Protein AF-0000000076131568 (afdb_homodimer)

pLDDT: mean 87.38, std 13.96, range [24.91, 98.44]

Secondary structure (DSSP, 8-state):
-------SSS----HHHHHHSGGGB-TTT-SB-SSEEE-TTS-EEEHHHHHHHHHHS-B--SSTT---EEE-TTT--EEE--TTGGGGSPB-HHHHHHHHHHHHHS----B-HHHHHTT---B--EEETTTTEEE-HHHHHHHHHSTTTTTS-EEEHHHHHTTTTHHHHHHHT-PPPTTT-----EEETTTTEEE-HHHHHTTTTTS-EEEHHHHHHHHHHHHHHHHHHHHHHHHHHHHHHHHHHHHHHHHHHHHHHHHHHHHHHHHHHHHHHHHHHHHHHHHHHHHHHHHHHHHHHHHHHHHHHHHHHHHHHHHHHHHHHHS-----/-------SSS----HHHHHHSGGGB-TTT-SB-SSEEE-TTS-EEEHHHHHHHHHHS-B--SSTT---EEE-TTT--EEEPPTTGGGGSPB-HHHHHHHHHHHHHS----B-HHHHHTT---B--EEETTTTEEE-HHHHHHHHHSTTTTTS-EEEHHHHHTTTTHHHHHHHT-PPPTTT-----EEETTTTEEE-HHHHHTTTTTS-EEEHHHHHHHHHHHHHHHHHHHHHHHHHHHHHHHHHHHHHHHHHHHHHHHHHHHHHHHHHHHHHHHHHHHHHHHHHHHHHHHHHHHHHHHHHHHHHHHHHHHHHHHHHHHHHHHS-----

Organism: Mytilus edulis (NCBI:txid6550)

InterPro domains:
  IPR000315 B-box-type zinc finger [PF00643] (108-156)
  IPR000315 B-box-type zinc finger [PF00643] (173-209)
  IPR000315 B-box-type zinc finger [PS50119] (107-157)
  IPR000315 B-box-type zinc finger [PS50119] (172-212)
  IPR000315 B-box-type zinc finger [SM00336] (107-157)
  IPR000315 B-box-type zinc finger [SM00336] (172-212)
  IPR001841 Zinc finger, RING-type [PS50089] (26-76)
  IPR001841 Zinc finger, RING-type [SM00184] (26-75)
  IPR013083 Zinc finger, RING/FYVE/PHD-type [G3DSA:3.30.40.10] (20-81)
  IPR017907 Zinc finger, RING-type, conserved site [PS00518] (41-50)
  IPR027370 Zinc finger, RING-type, eukaryotic [PF13445] (26-73)
  IPR047153 TRIM45/56/19-like [PTHR25462] (22-310)

Foldseek 3Di:
DPPQPCPPPPSPQDLVRCLVDQVQAAPQPRHGADQWFAAPVRDIHHLVSQQVQLVVDQPQPPDPPGFGWGADPPPRDTGGAPPVGSVVTDGDVVSVLSVVLSVLLDDDFDAFPVVVVVVDGHTFFKAFLQVRTTHHPVVLVVQCPDPVRVPTDIGTSVCSNVVNCSVVSSVSPQAADPVPRHGQFKAFPVVGDTDHPVCCVPVVVVTDMDTPVVVVVVVVVVVVVVVVVVVVVVVVVVVVVVVVVVVVVVVVVVVVVVVVVVVVVVVVVVVVVVVVVVVVVVVVVVVVVVVVVVVVVVVVVVVVVVVVVVVVVVVVVCCVVVPDPPPD/DPPQPCPPPPSPQDLVRCLVDQVQAAPQPRHGADQWFAAPVRDIHHLVSQVVQLVVDQPQPPDPPGFGWGADPPPRDTGGADPVGSVVTDGDVVSVLSVVLSVLLDDDFDAFPVVVVVVDGDTFFKAFLQVRTTHHPVVVVVQCVDPVRVPTDIGTSVCSNVVNCSVVSVVSPQAADPVPRHGQFKAFPVVGDTDHPVCCVPVVVVTDMGTPVVVVVVVVVVVVVVVVVVVVVVVVVVVVVVVVVVVVVVVVVVVVVVVVVVVVVVVVVVVVVVVVVVVVVVVVVVVVVVVVVVVVVVVVVVVVVVVVVVVVVVVVVCCVVVPPPVDD

Sequence (656 aa):
MTTATIMNGKVEITLAELIESKFLRCSKCNQIYQDPRILPCLHTFCKNCIEEISHDAPVTTNQENSIDRLQCPICQSFIGIPGEGATTFPENPFLSNLLNIHEYKHPKERKCDYCSFDGKKTSAEYLCLDCNDDMCSNCSDAHRRTKITRNHSVIPFKQIQNGLYDHDMRSHQARPCTKHDDQLDFFCEICEILICPQCKNEEHDSHKSIKFDDALPRYKRHINGLLEGIQGRIPSIADYVKYLKSYENSLKESKQKLTENLEAQSNTLHQIIDNYKSEMLANISQKCEAELADLETKSNNLEIAGKSLQDNATYLQYLLHHGRAMKSMTTATIMNGKVEITLAELIESKFLRCSKCNQIYQDPRILPCLHTFCKNCIEEISHDAPVTTNQENSIDRLQCPICQSFIGIPGEGATTFPENPFLSNLLNIHEYKHPKERKCDYCSFDGKKTSAEYLCLDCNDDMCSNCSDAHRRTKITRNHSVIPFKQIQNGLYDHDMRSHQARPCTKHDDQLDFFCEICEILICPQCKNEEHDSHKSIKFDDALPRYKRHINGLLEGIQGRIPSIADYVKYLKSYENSLKESKQKLTENLEAQSNTLHQIIDNYKSEMLANISQKCEAELADLETKSNNLEIAGKSLQDNATYLQYLLHHGRAMKS

Solvent-accessible surface area (backbone atoms only — not comparable to full-atom values): 36329 Å² total; per-residue (Å²): 135,83,73,76,68,73,67,90,79,56,80,59,74,45,70,71,51,46,54,72,35,73,79,50,37,16,84,84,79,67,39,68,55,52,67,37,22,38,42,96,87,68,51,62,33,22,44,66,53,46,49,50,41,36,64,72,45,61,49,71,52,88,55,94,84,47,58,50,24,23,50,40,88,75,58,63,45,78,41,74,42,53,95,75,38,57,76,65,40,48,72,33,60,70,60,50,52,43,48,54,53,40,52,57,40,45,91,66,94,43,56,11,54,65,45,41,73,74,73,40,93,43,67,35,49,29,37,28,50,76,76,70,39,36,20,20,72,66,54,47,52,51,40,51,66,35,82,92,42,39,85,48,54,70,42,49,43,71,48,40,44,71,55,76,39,54,66,57,51,52,68,44,62,71,64,49,27,89,85,71,69,32,63,51,52,27,30,31,66,80,77,65,44,74,29,19,73,66,44,40,68,56,88,36,49,90,45,61,65,44,48,36,82,64,45,49,61,52,49,52,50,50,50,50,52,53,44,53,53,44,62,58,47,42,60,54,46,53,52,48,42,52,51,52,53,52,50,51,52,51,51,54,51,51,51,51,52,52,52,51,51,51,51,52,52,52,51,50,52,49,48,52,51,51,51,51,50,50,51,52,52,49,51,52,50,50,55,52,50,54,51,52,51,50,52,50,51,52,43,51,54,49,51,36,48,39,51,36,47,50,51,49,42,52,50,52,50,50,43,71,73,68,44,77,66,80,72,124,133,82,74,75,68,71,68,89,80,56,79,58,74,44,70,72,53,46,54,70,35,73,78,49,37,18,83,84,80,68,39,68,56,51,68,37,22,38,42,97,87,68,51,60,33,20,42,65,52,45,48,50,42,35,64,71,44,60,49,73,51,89,55,95,83,47,58,48,24,24,50,41,88,73,58,62,46,78,40,75,41,54,96,75,39,60,76,65,40,50,70,33,60,70,60,51,53,44,46,54,53,39,50,58,40,44,90,68,96,44,55,10,54,66,45,42,74,75,72,40,93,44,65,34,49,29,36,28,50,75,76,70,40,38,20,20,74,67,55,47,51,50,40,51,66,34,84,91,41,40,83,50,55,70,40,50,44,72,47,40,44,70,53,77,39,54,66,58,53,51,67,47,60,70,64,50,28,89,85,72,69,33,64,51,52,27,29,31,64,78,76,67,43,75,28,17,72,66,43,41,68,56,89,37,50,89,45,62,64,43,48,36,85,64,45,48,61,53,49,52,50,50,51,50,51,51,43,51,52,44,63,58,48,43,59,52,46,54,50,48,43,53,50,52,51,52,49,53,53,50,50,54,51,51,50,51,51,53,51,51,50,50,53,52,52,51,50,51,51,50,49,52,52,51,51,49,50,52,50,51,52,50,52,52,51,51,54,50,50,54,53,51,52,49,51,51,52,51,43,51,52,47,51,36,47,38,51,36,47,51,52,49,43,52,50,52,51,47,43,71,72,67,45,77,68,82,73,125

Nearest PDB structures (foldseek):
  5eya-assembly1_F  TM=8.602E-01  e=2.293E-04  Homo sapiens
  5fer-assembly1_A  TM=8.328E-01  e=3.357E-04  Homo sapiens
  5eya-assembly1_G  TM=7.916E-01  e=2.604E-04  Homo sapiens
  2csv-assembly1_A  TM=9.180E-01  e=5.843E-03  Homo sapiens
  6fga-assembly1_E  TM=7.756E-01  e=1.121E-03  Homo sapiens

Radius of gyration: 71.59 Å; Cα contacts (8 Å, |Δi|>4): 786; chains: 2; bounding box: 59×195×124 Å

Structure (mmCIF, N/CA/C/O backbone):
data_AF-0000000076131568-model_v1
#
loop_
_entity.id
_entity.type
_entity.pdbx_description
1 polymer TRIM56
#
loop_
_atom_site.group_PDB
_atom_site.id
_atom_site.type_symbol
_atom_site.label_atom_id
_atom_site.label_alt_id
_atom_site.label_comp_id
_atom_site.label_asym_id
_atom_site.label_entity_id
_atom_site.label_seq_id
_atom_site.pdbx_PDB_ins_code
_atom_site.Cartn_x
_atom_site.Cartn_y
_atom_site.Cartn_z
_atom_site.occupancy
_atom_site.B_iso_or_equiv
_atom_site.auth_seq_id
_atom_site.auth_comp_id
_atom_site.auth_asym_id
_atom_site.auth_atom_id
_atom_site.pdbx_PDB_model_num
ATOM 1 N N . MET A 1 1 ? 11.094 -81 -7 1 25.72 1 MET A N 1
ATOM 2 C CA . MET A 1 1 ? 11.547 -79.625 -6.844 1 25.72 1 MET A CA 1
ATOM 3 C C . MET A 1 1 ? 12.352 -79.188 -8.062 1 25.72 1 MET A C 1
ATOM 5 O O . MET A 1 1 ? 13.484 -79.625 -8.258 1 25.72 1 MET A O 1
ATOM 9 N N . THR A 1 2 ? 11.672 -79.188 -9.258 1 26.72 2 THR A N 1
ATOM 10 C CA . THR A 1 2 ? 12.117 -79 -10.641 1 26.72 2 THR A CA 1
ATOM 11 C C . THR A 1 2 ? 12.906 -77.688 -10.805 1 26.72 2 THR A C 1
ATOM 13 O O . THR A 1 2 ? 12.414 -76.625 -10.461 1 26.72 2 THR A O 1
ATOM 16 N N . THR A 1 3 ? 14.227 -77.812 -10.734 1 28.19 3 THR A N 1
ATOM 17 C CA . THR A 1 3 ? 15.281 -76.812 -10.758 1 28.19 3 THR A CA 1
ATOM 18 C C . THR A 1 3 ? 15.078 -75.875 -11.938 1 28.19 3 THR A C 1
ATOM 20 O O . THR A 1 3 ? 15 -76.312 -13.086 1 28.19 3 THR A O 1
ATOM 23 N N . ALA A 1 4 ? 14.352 -74.75 -11.711 1 36.59 4 ALA A N 1
ATOM 24 C CA . ALA A 1 4 ? 14.336 -73.625 -12.617 1 36.59 4 ALA A CA 1
ATOM 25 C C . ALA A 1 4 ? 15.742 -73.312 -13.141 1 36.59 4 ALA A C 1
ATOM 27 O O . ALA A 1 4 ? 16.672 -73.125 -12.352 1 36.59 4 ALA A O 1
ATOM 28 N N . THR A 1 5 ? 16.234 -74 -14.039 1 33.53 5 THR A N 1
ATOM 29 C CA . THR A 1 5 ? 17.578 -73.812 -14.578 1 33.53 5 THR A CA 1
ATOM 30 C C . THR A 1 5 ? 17.781 -72.312 -14.953 1 33.53 5 THR A C 1
ATOM 32 O O . THR A 1 5 ? 17.016 -71.75 -15.742 1 33.53 5 THR A O 1
ATOM 35 N N . ILE A 1 6 ? 18.344 -71.562 -14.039 1 35.16 6 ILE A N 1
ATOM 36 C CA . ILE A 1 6 ? 18.797 -70.188 -14.211 1 35.16 6 ILE A CA 1
ATOM 37 C C . ILE A 1 6 ? 19.766 -70.125 -15.391 1 35.16 6 ILE A C 1
ATOM 39 O O . ILE A 1 6 ? 20.922 -70.5 -15.281 1 35.16 6 ILE A O 1
ATOM 43 N N . MET A 1 7 ? 19.688 -70.5 -16.469 1 33.34 7 MET A N 1
ATOM 44 C CA . MET A 1 7 ? 20.703 -70.312 -17.5 1 33.34 7 MET A CA 1
ATOM 45 C C . MET A 1 7 ? 20.656 -68.938 -18.078 1 33.34 7 MET A C 1
ATOM 47 O O . MET A 1 7 ? 19.594 -68.438 -18.516 1 33.34 7 MET A O 1
ATOM 51 N N . ASN A 1 8 ? 21.875 -68 -17.922 1 40.03 8 ASN A N 1
ATOM 52 C CA . ASN A 1 8 ? 22.609 -66.75 -18.203 1 40.03 8 ASN A CA 1
ATOM 53 C C . ASN A 1 8 ? 21.859 -65.5 -17.734 1 40.03 8 ASN A C 1
ATOM 55 O O . ASN A 1 8 ? 21.828 -64.5 -18.422 1 40.03 8 ASN A O 1
ATOM 59 N N . GLY A 1 9 ? 21.312 -65.5 -16.484 1 44.97 9 GLY A N 1
ATOM 60 C CA . GLY A 1 9 ? 20.828 -64.375 -15.648 1 44.97 9 GLY A CA 1
ATOM 61 C C . GLY A 1 9 ? 19.391 -64 -15.938 1 44.97 9 GLY A C 1
ATOM 62 O O . GLY A 1 9 ? 18.812 -63.156 -15.258 1 44.97 9 GLY A O 1
ATOM 63 N N . LYS A 1 10 ? 19.047 -63.719 -17.219 1 52.09 10 LYS A N 1
ATOM 64 C CA . LYS A 1 10 ? 17.672 -63.375 -17.562 1 52.09 10 LYS A CA 1
ATOM 65 C C . LYS A 1 10 ? 16.703 -64.5 -17.219 1 52.09 10 LYS A C 1
ATOM 67 O O . LYS A 1 10 ? 16.984 -65.688 -17.5 1 52.09 10 LYS A O 1
ATOM 72 N N . VAL A 1 11 ? 16.094 -64.375 -16.156 1 53.5 11 VAL A N 1
ATOM 73 C CA . VAL A 1 11 ? 15.156 -65.312 -15.609 1 53.5 11 VAL A CA 1
ATOM 74 C C . VAL A 1 11 ? 14.266 -65.875 -16.719 1 53.5 11 VAL A C 1
ATOM 76 O O . VAL A 1 11 ? 13.484 -65.125 -17.328 1 53.5 11 VAL A O 1
ATOM 79 N N . GLU A 1 12 ? 14.82 -66.812 -17.484 1 69.19 12 GLU A N 1
ATOM 80 C CA . GLU A 1 12 ? 14.047 -67.438 -18.547 1 69.19 12 GLU A CA 1
ATOM 81 C C . GLU A 1 12 ? 12.906 -68.25 -17.953 1 69.19 12 GLU A C 1
ATOM 83 O O . GLU A 1 12 ? 13.141 -69.125 -17.094 1 69.19 12 GLU A O 1
ATOM 88 N N . ILE A 1 13 ? 11.805 -67.688 -18.031 1 82.56 13 ILE A N 1
ATOM 89 C CA . ILE A 1 13 ? 10.617 -68.375 -17.562 1 82.56 13 ILE A CA 1
ATOM 90 C C . ILE A 1 13 ? 10.516 -69.75 -18.25 1 82.56 13 ILE A C 1
ATOM 92 O O . ILE A 1 13 ? 10.797 -69.875 -19.453 1 82.56 13 ILE A O 1
ATOM 96 N N . THR A 1 14 ? 10.406 -70.812 -17.453 1 86.75 14 THR A N 1
ATOM 97 C CA . THR A 1 14 ? 10.219 -72.125 -18.016 1 86.75 14 THR A CA 1
ATOM 98 C C . THR A 1 14 ? 8.852 -72.25 -18.688 1 86.75 14 THR A C 1
ATOM 100 O O . THR A 1 14 ? 7.961 -71.438 -18.453 1 86.75 14 THR A O 1
ATOM 103 N N . LEU A 1 15 ? 8.82 -73.25 -19.516 1 89 15 LEU A N 1
ATOM 104 C CA . LEU A 1 15 ? 7.547 -73.5 -20.188 1 89 15 LEU A CA 1
ATOM 105 C C . LEU A 1 15 ? 6.434 -73.75 -19.188 1 89 15 LEU A C 1
ATOM 107 O O . LEU A 1 15 ? 5.324 -73.188 -19.328 1 89 15 LEU A O 1
ATOM 111 N N . ALA A 1 16 ? 6.742 -74.5 -18.203 1 88.88 16 ALA A N 1
ATOM 112 C CA . ALA A 1 16 ? 5.77 -74.812 -17.172 1 88.88 16 ALA A CA 1
ATOM 113 C C . ALA A 1 16 ? 5.305 -73.562 -16.438 1 88.88 16 ALA A C 1
ATOM 115 O O . ALA A 1 16 ? 4.113 -73.375 -16.172 1 88.88 16 ALA A O 1
ATOM 116 N N . GLU A 1 17 ? 6.242 -72.75 -16.203 1 90.19 17 GLU A N 1
ATOM 117 C CA . GLU A 1 17 ? 5.93 -71.5 -15.508 1 90.19 17 GLU A CA 1
ATOM 118 C C . GLU A 1 17 ? 5.129 -70.562 -16.406 1 90.19 17 GLU A C 1
ATOM 120 O O . GLU A 1 17 ? 4.207 -69.938 -15.938 1 90.19 17 GLU A O 1
ATOM 125 N N . LEU A 1 18 ? 5.48 -70.562 -17.641 1 91.12 18 LEU A N 1
ATOM 126 C CA . LEU A 1 18 ? 4.82 -69.688 -18.609 1 91.12 18 LEU A CA 1
ATOM 127 C C . LEU A 1 18 ? 3.348 -70.062 -18.75 1 91.12 18 LEU A C 1
ATOM 129 O O . LEU A 1 18 ? 2.48 -69.188 -18.766 1 91.12 18 LEU A O 1
ATOM 133 N N . ILE A 1 19 ? 3.107 -71.312 -18.75 1 91 19 ILE A N 1
ATOM 134 C CA . ILE A 1 19 ? 1.761 -71.812 -18.938 1 91 19 ILE A CA 1
ATOM 135 C C . ILE A 1 19 ? 0.881 -71.438 -17.75 1 91 19 ILE A C 1
ATOM 137 O O . ILE A 1 19 ? -0.328 -71.25 -17.906 1 91 19 ILE A O 1
ATOM 141 N N . GLU A 1 20 ? 1.46 -71.188 -16.656 1 90 20 GLU A N 1
ATOM 142 C CA . GLU A 1 20 ? 0.694 -70.938 -15.438 1 90 20 GLU A CA 1
ATOM 143 C C . GLU A 1 20 ? 0.778 -69.438 -15.078 1 90 20 GLU A C 1
ATOM 145 O O . GLU A 1 20 ? 0.173 -69 -14.102 1 90 20 GLU A O 1
ATOM 150 N N . SER A 1 21 ? 1.438 -68.75 -15.852 1 90.75 21 SER A N 1
ATOM 151 C CA . SER A 1 21 ? 1.681 -67.312 -15.523 1 90.75 21 SER A CA 1
ATOM 152 C C . SER A 1 21 ? 0.551 -66.438 -16.031 1 90.75 21 SER A C 1
ATOM 154 O O . SER A 1 21 ? -0.37 -66.938 -16.703 1 90.75 21 SER A O 1
ATOM 156 N N . LYS A 1 22 ? 0.649 -65.188 -15.68 1 91.81 22 LYS A N 1
ATOM 157 C CA . LYS A 1 22 ? -0.336 -64.188 -16.094 1 91.81 22 LYS A CA 1
ATOM 158 C C . LYS A 1 22 ? -0.23 -63.875 -17.594 1 91.81 22 LYS A C 1
ATOM 160 O O . LYS A 1 22 ? -1.057 -63.156 -18.141 1 91.81 22 LYS A O 1
ATOM 165 N N . PHE A 1 23 ? 0.751 -64.5 -18.203 1 91.94 23 PHE A N 1
ATOM 166 C CA . PHE A 1 23 ? 0.951 -64.375 -19.641 1 91.94 23 PHE A CA 1
ATOM 167 C C . PHE A 1 23 ? -0.247 -64.938 -20.406 1 91.94 23 PHE A C 1
ATOM 169 O O . PHE A 1 23 ? -0.536 -64.438 -21.516 1 91.94 23 PHE A O 1
ATOM 176 N N . LEU A 1 24 ? -1.009 -65.812 -19.875 1 95.12 24 LEU A N 1
ATOM 177 C CA . LEU A 1 24 ? -2.135 -66.438 -20.562 1 95.12 24 LEU A CA 1
ATOM 178 C C . LEU A 1 24 ? -3.449 -65.812 -20.156 1 95.12 24 LEU A C 1
ATOM 180 O O . LEU A 1 24 ? -4.523 -66.375 -20.375 1 95.12 24 LEU A O 1
ATOM 184 N N . ARG A 1 25 ? -3.305 -64.562 -19.578 1 95.19 25 ARG A N 1
ATOM 185 C CA . ARG A 1 25 ? -4.504 -63.875 -19.172 1 95.19 25 ARG A CA 1
ATOM 186 C C . ARG A 1 25 ? -4.664 -62.594 -19.984 1 95.19 25 ARG A C 1
ATOM 188 O O . ARG A 1 25 ? -3.686 -61.875 -20.234 1 95.19 25 ARG A O 1
ATOM 195 N N . CYS A 1 26 ? -5.824 -62.281 -20.406 1 95.75 26 CYS A N 1
ATOM 196 C CA . CYS A 1 26 ? -6.156 -61.094 -21.156 1 95.75 26 CYS A CA 1
ATOM 197 C C . CYS A 1 26 ? -6.145 -59.844 -20.25 1 95.75 26 CYS A C 1
ATOM 199 O O . CYS A 1 26 ? -6.758 -59.844 -19.188 1 95.75 26 CYS A O 1
ATOM 201 N N . SER A 1 27 ? -5.527 -58.812 -20.656 1 91.75 27 SER A N 1
ATOM 202 C CA . SER A 1 27 ? -5.375 -57.594 -19.828 1 91.75 27 SER A CA 1
ATOM 203 C C . SER A 1 27 ? -6.699 -56.875 -19.672 1 91.75 27 SER A C 1
ATOM 205 O O . SER A 1 27 ? -6.895 -56.125 -18.719 1 91.75 27 SER A O 1
ATOM 207 N N . LYS A 1 28 ? -7.598 -57.062 -20.641 1 93.62 28 LYS A N 1
ATOM 208 C CA . LYS A 1 28 ? -8.891 -56.406 -20.609 1 93.62 28 LYS A CA 1
ATOM 209 C C . LYS A 1 28 ? -9.852 -57.094 -19.641 1 93.62 28 LYS A C 1
ATOM 211 O O . LYS A 1 28 ? -10.422 -56.469 -18.766 1 93.62 28 LYS A O 1
ATOM 216 N N . CYS A 1 29 ? -10.055 -58.375 -19.734 1 94.38 29 CYS A N 1
ATOM 217 C CA . CYS A 1 29 ? -11.039 -59.062 -18.922 1 94.38 29 CYS A CA 1
ATOM 218 C C . CYS A 1 29 ? -10.367 -59.781 -17.766 1 94.38 29 CYS A C 1
ATOM 220 O O . CYS A 1 29 ? -11.047 -60.281 -16.844 1 94.38 29 CYS A O 1
ATOM 222 N N . ASN A 1 30 ? -9.133 -59.969 -17.75 1 94.44 30 ASN A N 1
ATOM 223 C CA . ASN A 1 30 ? -8.336 -60.625 -16.719 1 94.44 30 ASN A CA 1
ATOM 224 C C . ASN A 1 30 ? -8.648 -62.094 -16.609 1 94.44 30 ASN A C 1
ATOM 226 O O . ASN A 1 30 ? -8.453 -62.719 -15.547 1 94.44 30 ASN A O 1
ATOM 230 N N . GLN A 1 31 ? -9.18 -62.625 -17.609 1 95.38 31 GLN A N 1
ATOM 231 C CA . GLN A 1 31 ? -9.438 -64.062 -17.703 1 95.38 31 GLN A CA 1
ATOM 232 C C . GLN A 1 31 ? -8.461 -64.75 -18.656 1 95.38 31 GLN A C 1
ATOM 234 O O . GLN A 1 31 ? -7.719 -64.062 -19.375 1 95.38 31 GLN A O 1
ATOM 239 N N . ILE A 1 32 ? -8.461 -66.062 -18.594 1 95.12 32 ILE A N 1
ATOM 240 C CA . ILE A 1 32 ? -7.672 -66.812 -19.562 1 95.12 32 ILE A CA 1
ATOM 241 C C . ILE A 1 32 ? -8.156 -66.5 -20.969 1 95.12 32 ILE A C 1
ATOM 243 O O . ILE A 1 32 ? -9.367 -66.5 -21.219 1 95.12 32 ILE A O 1
ATOM 247 N N . TYR A 1 33 ? -7.227 -66.312 -21.828 1 96.19 33 TYR A N 1
ATOM 248 C CA . TYR A 1 33 ? -7.551 -65.875 -23.188 1 96.19 33 TYR A CA 1
ATOM 249 C C . TYR A 1 33 ? -8.578 -66.812 -23.828 1 96.19 33 TYR A C 1
ATOM 251 O O . TYR A 1 33 ? -8.5 -68 -23.672 1 96.19 33 TYR A O 1
ATOM 259 N N . GLN A 1 34 ? -9.57 -66.188 -24.438 1 94.44 34 GLN A N 1
ATOM 260 C CA . GLN A 1 34 ? -10.516 -66.875 -25.297 1 94.44 34 GLN A CA 1
ATOM 261 C C . GLN A 1 34 ? -10.406 -66.438 -26.75 1 94.44 34 GLN A C 1
ATOM 263 O O . GLN A 1 34 ? -10.75 -65.312 -27.062 1 94.44 34 GLN A O 1
ATOM 268 N N . ASP A 1 35 ? -9.961 -67.312 -27.625 1 94 35 ASP A N 1
ATOM 269 C CA . ASP A 1 35 ? -9.758 -66.938 -29.031 1 94 35 ASP A CA 1
ATOM 270 C C . ASP A 1 35 ? -8.836 -65.688 -29.156 1 94 35 ASP A C 1
ATOM 272 O O . ASP A 1 35 ? -9.273 -64.625 -29.594 1 94 35 ASP A O 1
ATOM 276 N N . PRO A 1 36 ? -7.582 -65.875 -28.719 1 95.12 36 PRO A N 1
ATOM 277 C CA . PRO A 1 36 ? -6.645 -64.75 -28.688 1 95.12 36 PRO A CA 1
ATOM 278 C C . PRO A 1 36 ? -6.332 -64.25 -30.078 1 95.12 36 PRO A C 1
ATOM 280 O O . PRO A 1 36 ? -5.965 -65 -30.984 1 95.12 36 PRO A O 1
ATOM 283 N N . ARG A 1 37 ? -6.555 -62.969 -30.25 1 93.88 37 ARG A N 1
ATOM 284 C CA . ARG A 1 37 ? -6.266 -62.281 -31.5 1 93.88 37 ARG A CA 1
ATOM 285 C C . ARG A 1 37 ? -5.156 -61.25 -31.312 1 93.88 37 ARG A C 1
ATOM 287 O O . ARG A 1 37 ? -5.117 -60.531 -30.297 1 93.88 37 ARG A O 1
ATOM 294 N N . ILE A 1 38 ? -4.242 -61.156 -32.25 1 92.69 38 ILE A N 1
ATOM 295 C CA . ILE A 1 38 ? -3.111 -60.25 -32.156 1 92.69 38 ILE A CA 1
ATOM 296 C C . ILE A 1 38 ? -3.408 -58.969 -32.938 1 92.69 38 ILE A C 1
ATOM 298 O O . ILE A 1 38 ? -3.844 -59.062 -34.094 1 92.69 38 ILE A O 1
ATOM 302 N N . LEU A 1 39 ? -3.219 -57.875 -32.312 1 91.56 39 LEU A N 1
ATOM 303 C CA . LEU A 1 39 ? -3.404 -56.594 -32.969 1 91.56 39 LEU A CA 1
ATOM 304 C C . LEU A 1 39 ? -2.119 -56.125 -33.656 1 91.56 39 LEU A C 1
ATOM 306 O O . LEU A 1 39 ? -1.043 -56.656 -33.375 1 91.56 39 LEU A O 1
ATOM 310 N N . PRO A 1 40 ? -2.26 -55.094 -34.562 1 89.12 40 PRO A N 1
ATOM 311 C CA . PRO A 1 40 ? -1.068 -54.594 -35.25 1 89.12 40 PRO A CA 1
ATOM 312 C C . PRO A 1 40 ? -0.028 -54.031 -34.281 1 89.12 40 PRO A C 1
ATOM 314 O O . PRO A 1 40 ? 1.159 -53.969 -34.625 1 89.12 40 PRO A O 1
ATOM 317 N N . CYS A 1 41 ? -0.423 -53.656 -33.094 1 90.38 41 CYS A N 1
ATOM 318 C CA . CYS A 1 41 ? 0.502 -53.156 -32.094 1 90.38 41 CYS A CA 1
ATOM 319 C C . CYS A 1 41 ? 1.181 -54.281 -31.328 1 90.38 41 CYS A C 1
ATOM 321 O O . CYS A 1 41 ? 1.939 -54.031 -30.391 1 90.38 41 CYS A O 1
ATOM 323 N N . LEU A 1 42 ? 0.819 -55.531 -31.656 1 90.25 42 LEU A N 1
ATOM 324 C CA . LEU A 1 42 ? 1.426 -56.75 -31.172 1 90.25 42 LEU A CA 1
ATOM 325 C C . LEU A 1 42 ? 0.883 -57.125 -29.797 1 90.25 42 LEU A C 1
ATOM 327 O O . LEU A 1 42 ? 1.398 -58.031 -29.141 1 90.25 42 LEU A O 1
ATOM 331 N N . HIS A 1 43 ? -0.121 -56.375 -29.406 1 92.38 43 HIS A N 1
ATOM 332 C CA . HIS A 1 43 ? -0.803 -56.781 -28.188 1 92.38 43 HIS A CA 1
ATOM 333 C C . HIS A 1 43 ? -1.968 -57.719 -28.484 1 92.38 43 HIS A C 1
ATOM 335 O O . HIS A 1 43 ? -2.625 -57.594 -29.516 1 92.38 43 HIS A O 1
ATOM 341 N N . THR A 1 44 ? -2.17 -58.719 -27.625 1 94.81 44 THR A N 1
ATOM 342 C CA . THR A 1 44 ? -3.189 -59.75 -27.828 1 94.81 44 THR A CA 1
ATOM 343 C C . THR A 1 44 ? -4.336 -59.594 -26.844 1 94.81 44 THR A C 1
ATOM 345 O O . THR A 1 44 ? -4.113 -59.25 -25.672 1 94.81 44 THR A O 1
ATOM 348 N N . PHE A 1 45 ? -5.551 -59.719 -27.375 1 95.38 45 PHE A N 1
ATOM 349 C CA . PHE A 1 45 ? -6.762 -59.719 -26.562 1 95.38 45 PHE A CA 1
ATOM 350 C C . PHE A 1 45 ? -7.711 -60.844 -27 1 95.38 45 PHE A C 1
ATOM 352 O O . PHE A 1 45 ? -7.539 -61.406 -28.078 1 95.38 45 PHE A O 1
ATOM 359 N N . CYS A 1 46 ? -8.641 -61.125 -26.078 1 96.25 46 CYS A N 1
ATOM 360 C CA . CYS A 1 46 ? -9.719 -62 -26.5 1 96.25 46 CYS A CA 1
ATOM 361 C C . CYS A 1 46 ? -10.516 -61.375 -27.641 1 96.25 46 CYS A C 1
ATOM 363 O O . CYS A 1 46 ? -10.672 -60.156 -27.719 1 96.25 46 CYS A O 1
ATOM 365 N N . LYS A 1 47 ? -11 -62.219 -28.5 1 94.56 47 LYS A N 1
ATOM 366 C CA . LYS A 1 47 ? -11.844 -61.75 -29.594 1 94.56 47 LYS A CA 1
ATOM 367 C C . LYS A 1 47 ? -12.984 -60.875 -29.062 1 94.56 47 LYS A C 1
ATOM 369 O O . LYS A 1 47 ? -13.227 -59.781 -29.562 1 94.56 47 LYS A O 1
ATOM 374 N N . ASN A 1 48 ? -13.625 -61.312 -28.016 1 93.81 48 ASN A N 1
ATOM 375 C CA . ASN A 1 48 ? -14.742 -60.594 -27.422 1 93.81 48 ASN A CA 1
ATOM 376 C C . ASN A 1 48 ? -14.281 -59.281 -26.797 1 93.81 48 ASN A C 1
ATOM 378 O O . ASN A 1 48 ? -14.992 -58.281 -26.859 1 93.81 48 ASN A O 1
ATOM 382 N N . CYS A 1 49 ? -13.172 -59.312 -26.188 1 94.44 49 CYS A N 1
ATOM 383 C CA . CYS A 1 49 ? -12.633 -58.125 -25.562 1 94.44 49 CYS A CA 1
ATOM 384 C C . CYS A 1 49 ? -12.305 -57.062 -26.594 1 94.44 49 CYS A C 1
ATOM 386 O O . CYS A 1 49 ? -12.492 -55.844 -26.344 1 94.44 49 CYS A O 1
ATOM 388 N N . ILE A 1 50 ? -11.82 -57.438 -27.766 1 92.75 50 ILE A N 1
ATOM 389 C CA . ILE A 1 50 ? -11.539 -56.5 -28.844 1 92.75 50 ILE A CA 1
ATOM 390 C C . ILE A 1 50 ? -12.836 -55.812 -29.281 1 92.75 50 ILE A C 1
ATOM 392 O O . ILE A 1 50 ? -12.852 -54.625 -29.516 1 92.75 50 ILE A O 1
ATOM 396 N N . GLU A 1 51 ? -13.828 -56.562 -29.312 1 89.69 51 GLU A N 1
ATOM 397 C CA . GLU A 1 51 ? -15.125 -56 -29.688 1 89.69 51 GLU A CA 1
ATOM 398 C C . GLU A 1 51 ? -15.602 -55 -28.656 1 89.69 51 GLU A C 1
ATOM 400 O O . GLU A 1 51 ? -16.141 -53.938 -29 1 89.69 51 GLU A O 1
ATOM 405 N N . GLU A 1 52 ? -15.398 -55.344 -27.453 1 90.06 52 GLU A N 1
ATOM 406 C CA . GLU A 1 52 ? -15.797 -54.469 -26.375 1 90.06 52 GLU A CA 1
ATOM 407 C C . GLU A 1 52 ? -14.992 -53.156 -26.406 1 90.06 52 GLU A C 1
ATOM 409 O O . GLU A 1 52 ? -15.539 -52.062 -26.219 1 90.06 52 GLU A O 1
ATOM 414 N N . ILE A 1 53 ? -13.672 -53.312 -26.641 1 89.31 53 ILE A N 1
ATOM 415 C CA . ILE A 1 53 ? -12.781 -52.156 -26.703 1 89.31 53 ILE A CA 1
ATOM 416 C C . ILE A 1 53 ? -13.195 -51.25 -27.844 1 89.31 53 ILE A C 1
ATOM 418 O O . ILE A 1 53 ? -13.156 -50 -27.719 1 89.31 53 ILE A O 1
ATOM 422 N N . SER A 1 54 ? -13.531 -51.781 -28.969 1 84.19 54 SER A N 1
ATOM 423 C CA . SER A 1 54 ? -13.953 -51.031 -30.156 1 84.19 54 SER A CA 1
ATOM 424 C C . SER A 1 54 ? -15.227 -50.25 -29.891 1 84.19 54 SER A C 1
ATOM 426 O O . SER A 1 54 ? -15.422 -49.156 -30.438 1 84.19 54 SER A O 1
ATOM 428 N N . HIS A 1 55 ? -16.062 -50.75 -29.062 1 79.19 55 HIS A N 1
ATOM 429 C CA . HIS A 1 55 ? -17.328 -50.125 -28.75 1 79.19 55 HIS A CA 1
ATOM 430 C C . HIS A 1 55 ? -17.141 -49 -27.719 1 79.19 55 HIS A C 1
ATOM 432 O O . HIS A 1 55 ? -17.844 -48 -27.734 1 79.19 55 HIS A O 1
ATOM 438 N N . ASP A 1 56 ? -16.281 -49.281 -26.828 1 73.69 56 ASP A N 1
ATOM 439 C CA . ASP A 1 56 ? -16.094 -48.375 -25.719 1 73.69 56 ASP A CA 1
ATOM 440 C C . ASP A 1 56 ? -15.508 -47.031 -26.219 1 73.69 56 ASP A C 1
ATOM 442 O O . ASP A 1 56 ? -15.805 -45.969 -25.672 1 73.69 56 ASP A O 1
ATOM 446 N N . ALA A 1 57 ? -14.633 -46.938 -27.141 1 65.75 57 ALA A N 1
ATOM 447 C CA . ALA A 1 57 ? -14.016 -45.688 -27.562 1 65.75 57 ALA A CA 1
ATOM 448 C C . ALA A 1 57 ? -14.094 -45.531 -29.078 1 65.75 57 ALA A C 1
ATOM 450 O O . ALA A 1 57 ? -13.086 -45.625 -29.781 1 65.75 57 ALA A O 1
ATOM 451 N N . PRO A 1 58 ? -15.398 -45.406 -29.516 1 59.88 58 PRO A N 1
ATOM 452 C CA . PRO A 1 58 ? -15.453 -45.219 -30.969 1 59.88 58 PRO A CA 1
ATOM 453 C C . PRO A 1 58 ? -14.82 -43.906 -31.406 1 59.88 58 PRO A C 1
ATOM 455 O O . PRO A 1 58 ? -15.078 -42.844 -30.812 1 59.88 58 PRO A O 1
ATOM 458 N N . VAL A 1 59 ? -13.695 -43.906 -31.797 1 59.06 59 VAL A N 1
ATOM 459 C CA . VAL A 1 59 ? -13.156 -42.656 -32.344 1 59.06 59 VAL A CA 1
ATOM 460 C C . VAL A 1 59 ? -13.695 -42.438 -33.75 1 59.06 59 VAL A C 1
ATOM 462 O O . VAL A 1 59 ? -13.367 -43.156 -34.656 1 59.06 59 VAL A O 1
ATOM 465 N N . THR A 1 60 ? -15.008 -42.094 -33.75 1 55.03 60 THR A N 1
ATOM 466 C CA . THR A 1 60 ? -15.633 -41.812 -35.031 1 55.03 60 THR A CA 1
ATOM 467 C C . THR A 1 60 ? -15.008 -40.562 -35.656 1 55.03 60 THR A C 1
ATOM 469 O O . THR A 1 60 ? -14.914 -39.5 -35.031 1 55.03 60 THR A O 1
ATOM 472 N N . THR A 1 61 ? -14.109 -40.781 -36.5 1 54 61 THR A N 1
ATOM 473 C CA . THR A 1 61 ? -13.766 -39.594 -37.281 1 54 61 THR A CA 1
ATOM 474 C C . THR A 1 61 ? -14.945 -39.156 -38.156 1 54 61 THR A C 1
ATOM 476 O O . THR A 1 61 ? -15.734 -39.969 -38.594 1 54 61 THR A O 1
ATOM 479 N N . ASN A 1 62 ? -15.562 -38.062 -37.844 1 49.72 62 ASN A N 1
ATOM 480 C CA . ASN A 1 62 ? -16.688 -37.438 -38.562 1 49.72 62 ASN A CA 1
ATOM 481 C C . ASN A 1 62 ? -16.672 -37.781 -40.031 1 49.72 62 ASN A C 1
ATOM 483 O O . ASN A 1 62 ? -17.516 -37.312 -40.812 1 49.72 62 ASN A O 1
ATOM 487 N N . GLN A 1 63 ? -15.57 -38.094 -40.719 1 51.72 63 GLN A N 1
ATOM 488 C CA . GLN A 1 63 ? -15.672 -38.094 -42.156 1 51.72 63 GLN A CA 1
ATOM 489 C C . GLN A 1 63 ? -16.297 -39.406 -42.656 1 51.72 63 GLN A C 1
ATOM 491 O O . GLN A 1 63 ? -16.219 -40.438 -41.969 1 51.72 63 GLN A O 1
ATOM 496 N N . GLU A 1 64 ? -17.156 -39.469 -43.688 1 52.34 64 GLU A N 1
ATOM 497 C CA . GLU A 1 64 ? -17.922 -40.469 -44.438 1 52.34 64 GLU A CA 1
ATOM 498 C C . GLU A 1 64 ? -17.219 -41.844 -44.438 1 52.34 64 GLU A C 1
ATOM 500 O O . GLU A 1 64 ? -17.875 -42.875 -44.406 1 52.34 64 GLU A O 1
ATOM 505 N N . ASN A 1 65 ? -15.992 -42.031 -44.781 1 51.56 65 ASN A N 1
ATOM 506 C CA . ASN A 1 65 ? -15.156 -43.219 -44.906 1 51.56 65 ASN A CA 1
ATOM 507 C C . ASN A 1 65 ? -14.43 -43.531 -43.594 1 51.56 65 ASN A C 1
ATOM 509 O O . ASN A 1 65 ? -13.266 -43.938 -43.594 1 51.56 65 ASN A O 1
ATOM 513 N N . SER A 1 66 ? -15.008 -43.188 -42.5 1 57.59 66 SER A N 1
ATOM 514 C CA . SER A 1 66 ? -14.273 -43.188 -41.25 1 57.59 66 SER A CA 1
ATOM 515 C C . SER A 1 66 ? -14.07 -44.594 -40.719 1 57.59 66 SER A C 1
ATOM 517 O O . SER A 1 66 ? -15.039 -45.344 -40.531 1 57.59 66 SER A O 1
ATOM 519 N N . ILE A 1 67 ? -13.023 -45.312 -40.969 1 62.47 67 ILE A N 1
ATOM 520 C CA . ILE A 1 67 ? -12.602 -46.594 -40.406 1 62.47 67 ILE A CA 1
ATOM 521 C C . ILE A 1 67 ? -12.68 -46.562 -38.875 1 62.47 67 ILE A C 1
ATOM 523 O O . ILE A 1 67 ? -12.18 -45.625 -38.25 1 62.47 67 ILE A O 1
ATOM 527 N N . ASP A 1 68 ? -13.602 -47.312 -38.438 1 75.19 68 ASP A N 1
ATOM 528 C CA . ASP A 1 68 ? -13.688 -47.5 -36.969 1 75.19 68 ASP A CA 1
ATOM 529 C C . ASP A 1 68 ? -12.312 -47.812 -36.375 1 75.19 68 ASP A C 1
ATOM 531 O O . ASP A 1 68 ? -11.531 -48.562 -36.969 1 75.19 68 ASP A O 1
ATOM 535 N N . ARG A 1 69 ? -11.961 -47 -35.562 1 86.19 69 ARG A N 1
ATOM 536 C CA . ARG A 1 69 ? -10.688 -47.219 -34.875 1 86.19 69 ARG A CA 1
ATOM 537 C C . ARG A 1 69 ? -10.891 -47.625 -33.438 1 86.19 69 ARG A C 1
ATOM 539 O O . ARG A 1 69 ? -11.875 -47.219 -32.812 1 86.19 69 ARG A O 1
ATOM 546 N N . LEU A 1 70 ? -10.164 -48.531 -33.031 1 88.38 70 LEU A N 1
ATOM 547 C CA . LEU A 1 70 ? -10.125 -48.844 -31.609 1 88.38 70 LEU A CA 1
ATOM 548 C C . LEU A 1 70 ? -8.812 -48.375 -30.984 1 88.38 70 LEU A C 1
ATOM 550 O O . LEU A 1 70 ? -7.812 -48.219 -31.672 1 88.38 70 LEU A O 1
ATOM 554 N N . GLN A 1 71 ? -8.875 -48.125 -29.781 1 90.38 71 GLN A N 1
ATOM 555 C CA . GLN A 1 71 ? -7.672 -47.75 -29.047 1 90.38 71 GLN A CA 1
ATOM 556 C C . GLN A 1 71 ? -7.215 -48.875 -28.125 1 90.38 71 GLN A C 1
ATOM 558 O O . GLN A 1 71 ? -7.969 -49.312 -27.25 1 90.38 71 GLN A O 1
ATOM 563 N N . CYS A 1 72 ? -6.016 -49.375 -28.359 1 92.44 72 CYS A N 1
ATOM 564 C CA . CYS A 1 72 ? -5.473 -50.438 -27.516 1 92.44 72 CYS A CA 1
ATOM 565 C C . CYS A 1 72 ? -5.309 -49.938 -26.078 1 92.44 72 CYS A C 1
ATOM 567 O O . CYS A 1 72 ? -4.648 -48.938 -25.828 1 92.44 72 CYS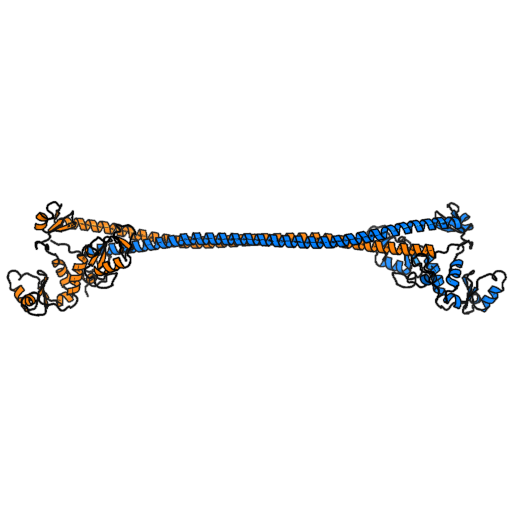 A O 1
ATOM 569 N N . PRO A 1 73 ? -5.867 -50.562 -25.188 1 90.44 73 PRO A N 1
ATOM 570 C CA . PRO A 1 73 ? -5.812 -50.125 -23.797 1 90.44 73 PRO A CA 1
ATOM 571 C C . PRO A 1 73 ? -4.402 -50.188 -23.203 1 90.44 73 PRO A C 1
ATOM 573 O O . PRO A 1 73 ? -4.121 -49.562 -22.188 1 90.44 73 PRO A O 1
ATOM 576 N N . ILE A 1 74 ? -3.486 -51 -23.781 1 88.81 74 ILE A N 1
ATOM 577 C CA . ILE A 1 74 ? -2.141 -51.156 -23.234 1 88.81 74 ILE A CA 1
ATOM 578 C C . ILE A 1 74 ? -1.219 -50.062 -23.781 1 88.81 74 ILE A C 1
ATOM 580 O O . ILE A 1 74 ? -0.534 -49.406 -23 1 88.81 74 ILE A O 1
ATOM 584 N N . CYS A 1 75 ? -1.232 -49.812 -25.062 1 90.31 75 CYS A N 1
ATOM 585 C CA . CYS A 1 75 ? -0.28 -48.875 -25.672 1 90.31 75 CYS A CA 1
ATOM 586 C C . CYS A 1 75 ? -0.974 -47.594 -26.109 1 90.31 75 CYS A C 1
ATOM 588 O O . CYS A 1 75 ? -0.314 -46.656 -26.516 1 90.31 75 CYS A O 1
ATOM 590 N N . GLN A 1 76 ? -2.24 -47.594 -26.094 1 89.69 76 GLN A N 1
ATOM 591 C CA . GLN A 1 76 ? -3.062 -46.438 -26.406 1 89.69 76 GLN A CA 1
ATOM 592 C C . GLN A 1 76 ? -2.951 -46.062 -27.875 1 89.69 76 GLN A C 1
ATOM 594 O O . GLN A 1 76 ? -3.311 -44.938 -28.266 1 89.69 76 GLN A O 1
ATOM 599 N N . SER A 1 77 ? -2.449 -46.938 -28.672 1 88.44 77 SER A N 1
ATOM 600 C CA . SER A 1 77 ? -2.391 -46.688 -30.109 1 88.44 77 SER A CA 1
ATOM 601 C C . SER A 1 77 ? -3.758 -46.875 -30.766 1 88.44 77 SER A C 1
ATOM 603 O O . SER A 1 77 ? -4.543 -47.719 -30.328 1 88.44 77 SER A O 1
ATOM 605 N N . PHE A 1 78 ? -3.912 -46.125 -31.766 1 88.69 78 PHE A N 1
ATOM 606 C CA . PHE A 1 78 ? -5.141 -46.25 -32.531 1 88.69 78 PHE A CA 1
ATOM 607 C C . PHE A 1 78 ? -4.973 -47.281 -33.656 1 88.69 78 PHE A C 1
ATOM 609 O O . PHE A 1 78 ? -4.027 -47.188 -34.438 1 88.69 78 PHE A O 1
ATOM 616 N N . ILE A 1 79 ? -5.879 -48.281 -33.562 1 88.75 79 ILE A N 1
ATOM 617 C CA . ILE A 1 79 ? -5.812 -49.375 -34.562 1 88.75 79 ILE A CA 1
ATOM 618 C C . ILE A 1 79 ? -7.082 -49.375 -35.406 1 88.75 79 ILE A C 1
ATOM 620 O O . ILE A 1 79 ? -8.195 -49.312 -34.875 1 88.75 79 ILE A O 1
ATOM 624 N N . GLY A 1 80 ? -6.91 -49.375 -36.625 1 86.25 80 GLY A N 1
ATOM 625 C CA . GLY A 1 80 ? -8.047 -49.438 -37.531 1 86.25 80 GLY A CA 1
ATOM 626 C C . GLY A 1 80 ? -8.719 -50.812 -37.531 1 86.25 80 GLY A C 1
ATOM 627 O O . GLY A 1 80 ? -8.039 -51.844 -37.469 1 86.25 80 GLY A O 1
ATOM 628 N N . ILE A 1 81 ? -10.023 -50.719 -37.375 1 81.25 81 ILE A N 1
ATOM 629 C CA . ILE A 1 81 ? -10.773 -51.969 -37.438 1 81.25 81 ILE A CA 1
ATOM 630 C C . ILE A 1 81 ? -11.18 -52.281 -38.875 1 81.25 81 ILE A C 1
ATOM 632 O O . ILE A 1 81 ? -11.875 -51.469 -39.5 1 81.25 81 ILE A O 1
ATOM 636 N N . PRO A 1 82 ? -10.609 -53.375 -39.344 1 74 82 PRO A N 1
ATOM 637 C CA . PRO A 1 82 ? -11.031 -53.719 -40.719 1 74 82 PRO A CA 1
ATOM 638 C C . PRO A 1 82 ? -12.539 -53.938 -40.812 1 74 82 PRO A C 1
ATOM 640 O O . PRO A 1 82 ? -13.227 -54.062 -39.812 1 74 82 PRO A O 1
ATOM 643 N N . GLY A 1 83 ? -13.172 -53.688 -42 1 69.75 83 GLY A N 1
ATOM 644 C CA . GLY A 1 83 ? -14.594 -53.75 -42.281 1 69.75 83 GLY A CA 1
ATOM 645 C C . GLY A 1 83 ? -15.266 -54.969 -41.688 1 69.75 83 GLY A C 1
ATOM 646 O O . GLY A 1 83 ? -16.438 -54.906 -41.281 1 69.75 83 GLY A O 1
ATOM 647 N N . GLU A 1 84 ? -14.531 -56.062 -41.469 1 70.06 84 GLU A N 1
ATOM 648 C CA . GLU A 1 84 ? -15.125 -57.312 -41.031 1 70.06 84 GLU A CA 1
ATOM 649 C C . GLU A 1 84 ? -15.047 -57.438 -39.5 1 70.06 84 GLU A C 1
ATOM 651 O O . GLU A 1 84 ? -15.438 -58.469 -38.938 1 70.06 84 GLU A O 1
ATOM 656 N N . GLY A 1 85 ? -14.641 -56.375 -38.844 1 71.56 85 GLY A N 1
ATOM 657 C CA . GLY A 1 85 ? -14.656 -56.344 -37.406 1 71.56 85 GLY A CA 1
ATOM 658 C C . GLY A 1 85 ? -13.438 -57 -36.781 1 71.56 85 GLY A C 1
ATOM 659 O O . GLY A 1 85 ? -12.391 -57.125 -37.406 1 71.56 85 GLY A O 1
ATOM 660 N N . ALA A 1 86 ? -13.492 -57.438 -35.531 1 71.19 86 ALA A N 1
ATOM 661 C CA . ALA A 1 86 ? -12.414 -57.969 -34.719 1 71.19 86 ALA A CA 1
ATOM 662 C C . ALA A 1 86 ? -11.938 -59.312 -35.25 1 71.19 86 ALA A C 1
ATOM 664 O O . ALA A 1 86 ? -10.805 -59.719 -35.031 1 71.19 86 ALA A O 1
ATOM 665 N N . THR A 1 87 ? -12.836 -60 -35.969 1 74.75 87 THR A N 1
ATOM 666 C CA . THR A 1 87 ? -12.555 -61.312 -36.469 1 74.75 87 THR A CA 1
ATOM 667 C C . THR A 1 87 ? -11.477 -61.281 -37.562 1 74.75 87 THR A C 1
ATOM 669 O O . THR A 1 87 ? -10.891 -62.281 -37.906 1 74.75 87 THR A O 1
ATOM 672 N N . THR A 1 88 ? -11.273 -60.062 -37.969 1 82.06 88 THR A N 1
ATOM 673 C CA . THR A 1 88 ? -10.305 -59.938 -39.062 1 82.06 88 THR A CA 1
ATOM 674 C C . THR A 1 88 ? -8.883 -60.031 -38.531 1 82.06 88 THR A C 1
ATOM 676 O O . THR A 1 88 ? -7.945 -60.312 -39.281 1 82.06 88 THR A O 1
ATOM 679 N N . PHE A 1 89 ? -8.766 -59.812 -37.219 1 89.19 89 PHE A N 1
ATOM 680 C CA . PHE A 1 89 ? -7.418 -59.906 -36.656 1 89.19 89 PHE A CA 1
ATOM 681 C C . PHE A 1 89 ? -6.973 -61.375 -36.531 1 89.19 89 PHE A C 1
ATOM 683 O O . PHE A 1 89 ? -7.758 -62.219 -36.156 1 89.19 89 PHE A O 1
ATOM 690 N N . PRO A 1 90 ? -5.766 -61.594 -36.906 1 86.94 90 PRO A N 1
ATOM 691 C CA . PRO A 1 90 ? -5.293 -62.969 -36.906 1 86.94 90 PRO A CA 1
ATOM 692 C C . PRO A 1 90 ? -5.227 -63.594 -35.531 1 86.94 90 PRO A C 1
ATOM 694 O O . PRO A 1 90 ? -5.02 -62.875 -34.531 1 86.94 90 PRO A O 1
ATOM 697 N N . GLU A 1 91 ? -5.414 -64.938 -35.5 1 89 91 GLU A N 1
ATOM 698 C CA . GLU A 1 91 ? -5.242 -65.688 -34.25 1 89 91 GLU A CA 1
ATOM 699 C C . GLU A 1 91 ? -3.777 -65.75 -33.812 1 89 91 GLU A C 1
ATOM 701 O O . GLU A 1 91 ? -2.883 -65.75 -34.656 1 89 91 GLU A O 1
ATOM 706 N N . ASN A 1 92 ? -3.59 -65.625 -32.562 1 90.44 92 ASN A N 1
ATOM 707 C CA . ASN A 1 92 ? -2.254 -65.812 -32 1 90.44 92 ASN A CA 1
ATOM 708 C C . ASN A 1 92 ? -1.958 -67.25 -31.734 1 90.44 92 ASN A C 1
ATOM 710 O O . ASN A 1 92 ? -2.33 -67.812 -30.688 1 90.44 92 ASN A O 1
ATOM 714 N N . PRO A 1 93 ? -1.324 -67.938 -32.719 1 87 93 PRO A N 1
ATOM 715 C CA . PRO A 1 93 ? -1.122 -69.375 -32.562 1 87 93 PRO A CA 1
ATOM 716 C C . PRO A 1 93 ? -0.256 -69.688 -31.359 1 87 93 PRO A C 1
ATOM 718 O O . PRO A 1 93 ? -0.459 -70.75 -30.719 1 87 93 PRO A O 1
ATOM 721 N N . PHE A 1 94 ? 0.704 -68.875 -31.109 1 89.81 94 PHE A N 1
ATOM 722 C CA . PHE A 1 94 ? 1.577 -69.125 -29.969 1 89.81 94 PHE A CA 1
ATOM 723 C C . PHE A 1 94 ? 0.771 -69.188 -28.672 1 89.81 94 PHE A C 1
ATOM 725 O O . PHE A 1 94 ? 0.882 -70.188 -27.938 1 89.81 94 PHE A O 1
ATOM 732 N N . LEU A 1 95 ? -0.078 -68.188 -28.453 1 92.12 95 LEU A N 1
ATOM 733 C CA . LEU A 1 95 ? -0.911 -68.188 -27.25 1 92.12 95 LEU A CA 1
ATOM 734 C C . LEU A 1 95 ? -1.938 -69.312 -27.297 1 92.12 95 LEU A C 1
ATOM 736 O O . LEU A 1 95 ? -2.188 -69.938 -26.281 1 92.12 95 LEU A O 1
ATOM 740 N N . SER A 1 96 ? -2.502 -69.5 -28.438 1 90.94 96 SER A N 1
ATOM 741 C CA . SER A 1 96 ? -3.498 -70.562 -28.578 1 90.94 96 SER A CA 1
ATOM 742 C C . SER A 1 96 ? -2.914 -71.938 -28.219 1 90.94 96 SER A C 1
ATOM 744 O O . SER A 1 96 ? -3.566 -72.75 -27.562 1 90.94 96 SER A O 1
ATOM 746 N N . ASN A 1 97 ? -1.759 -72.188 -28.672 1 89.75 97 ASN A N 1
ATOM 747 C CA . ASN A 1 97 ? -1.096 -73.438 -28.391 1 89.75 97 ASN A CA 1
ATOM 748 C C . ASN A 1 97 ? -0.799 -73.625 -26.906 1 89.75 97 ASN A C 1
ATOM 750 O O . ASN A 1 97 ? -0.979 -74.688 -26.344 1 89.75 97 ASN A O 1
ATOM 754 N N . LEU A 1 98 ? -0.358 -72.562 -26.312 1 91.94 98 LEU A N 1
ATOM 755 C CA . LEU A 1 98 ? -0.093 -72.562 -24.875 1 91.94 98 LEU A CA 1
ATOM 756 C C . LEU A 1 98 ? -1.384 -72.812 -24.094 1 91.94 98 LEU A C 1
ATOM 758 O O . LEU A 1 98 ? -1.398 -73.5 -23.109 1 91.94 98 LEU A O 1
ATOM 762 N N . LEU A 1 99 ? -2.406 -72.188 -24.578 1 93.06 99 LEU A N 1
ATOM 763 C CA . LEU A 1 99 ? -3.711 -72.312 -23.938 1 93.06 99 LEU A CA 1
ATOM 764 C C . LEU A 1 99 ? -4.18 -73.812 -24 1 93.06 99 LEU A C 1
ATOM 766 O O . LEU A 1 99 ? -4.781 -74.312 -23.047 1 93.06 99 LEU A O 1
ATOM 770 N N . ASN A 1 100 ? -3.912 -74.375 -25.109 1 90.44 100 ASN A N 1
ATOM 771 C CA . ASN A 1 100 ? -4.258 -75.812 -25.266 1 90.44 100 ASN A CA 1
ATOM 772 C C . ASN A 1 100 ? -3.559 -76.688 -24.219 1 90.44 100 ASN A C 1
ATOM 774 O O . ASN A 1 100 ? -4.188 -77.562 -23.609 1 90.44 100 ASN A O 1
ATOM 778 N N . ILE A 1 101 ? -2.318 -76.375 -24 1 90.75 101 ILE A N 1
ATOM 779 C CA . ILE A 1 101 ? -1.573 -77.125 -22.984 1 90.75 101 ILE A CA 1
ATOM 780 C C . ILE A 1 101 ? -2.148 -76.875 -21.594 1 90.75 101 ILE A C 1
ATOM 782 O O . ILE A 1 101 ? -2.365 -77.75 -20.797 1 90.75 101 ILE A O 1
ATOM 786 N N . HIS A 1 102 ? -2.428 -75.625 -21.406 1 93.12 102 HIS A N 1
ATOM 787 C CA . HIS A 1 102 ? -3.01 -75.188 -20.141 1 93.12 102 HIS A CA 1
ATOM 788 C C . HIS A 1 102 ? -4.332 -75.875 -19.875 1 93.12 102 HIS A C 1
ATOM 790 O O . HIS A 1 102 ? -4.609 -76.312 -18.75 1 93.12 102 HIS A O 1
ATOM 796 N N . GLU A 1 103 ? -5.152 -76.062 -20.859 1 91.31 103 GLU A N 1
ATOM 797 C CA . GLU A 1 103 ? -6.453 -76.688 -20.734 1 91.31 103 GLU A CA 1
ATOM 798 C C . GLU A 1 103 ? -6.305 -78.125 -20.297 1 91.31 103 GLU A C 1
ATOM 800 O O . GLU A 1 103 ? -7.094 -78.625 -19.5 1 91.31 103 GLU A O 1
ATOM 805 N N . TYR A 1 104 ? -5.324 -78.812 -20.828 1 91.25 104 TYR A N 1
ATOM 806 C CA . TYR A 1 104 ? -5.125 -80.25 -20.484 1 91.25 104 TYR A CA 1
ATOM 807 C C . TYR A 1 104 ? -4.52 -80.375 -19.094 1 91.25 104 TYR A C 1
ATOM 809 O O . TYR A 1 104 ? -4.676 -81.438 -18.453 1 91.25 104 TYR A O 1
ATOM 817 N N . LYS A 1 105 ? -3.871 -79.375 -18.672 1 90.31 105 LYS A N 1
ATOM 818 C CA . LYS A 1 105 ? -3.281 -79.375 -17.344 1 90.31 105 LYS A CA 1
ATOM 819 C C . LYS A 1 105 ? -4.332 -79.125 -16.266 1 90.31 105 LYS A C 1
ATOM 821 O O . LYS A 1 105 ? -4.121 -79.438 -15.094 1 90.31 105 LYS A O 1
ATOM 826 N N . HIS A 1 106 ? -5.438 -78.562 -16.625 1 88.62 106 HIS A N 1
ATOM 827 C CA . HIS A 1 106 ? -6.477 -78.25 -15.648 1 88.62 106 HIS A CA 1
ATOM 828 C C . HIS A 1 106 ? -7.719 -79.062 -15.875 1 88.62 106 HIS A C 1
ATOM 830 O O . HIS A 1 106 ? -8.32 -79.062 -16.953 1 88.62 106 HIS A O 1
ATOM 836 N N . PRO A 1 107 ? -8.008 -80 -14.883 1 74.44 107 PRO A N 1
ATOM 837 C CA . PRO A 1 107 ? -9.023 -81.062 -14.945 1 74.44 107 PRO A CA 1
ATOM 838 C C . PRO A 1 107 ? -10.352 -80.562 -15.516 1 74.44 107 PRO A C 1
ATOM 840 O O . PRO A 1 107 ? -10.875 -79.562 -15.078 1 74.44 107 PRO A O 1
ATOM 843 N N . LYS A 1 108 ? -10.727 -81.062 -16.625 1 81.12 108 LYS A N 1
ATOM 844 C CA . LYS A 1 108 ? -12.062 -80.938 -17.203 1 81.12 108 LYS A CA 1
ATOM 845 C C . LYS A 1 108 ? -12.609 -82.25 -17.656 1 81.12 108 LYS A C 1
ATOM 847 O O . LYS A 1 108 ? -11.844 -83.188 -17.922 1 81.12 108 LYS A O 1
ATOM 852 N N . GLU A 1 109 ? -13.883 -82.438 -17.453 1 87.81 109 GLU A N 1
ATOM 853 C CA . GLU A 1 109 ? -14.5 -83.625 -17.953 1 87.81 109 GLU A CA 1
ATOM 854 C C . GLU A 1 109 ? -14.438 -83.688 -19.484 1 87.81 109 GLU A C 1
ATOM 856 O O . GLU A 1 109 ? -14.875 -82.75 -20.172 1 87.81 109 GLU A O 1
ATOM 861 N N . ARG A 1 110 ? -13.695 -84.688 -19.984 1 91.75 110 ARG A N 1
ATOM 862 C CA . ARG A 1 110 ? -13.578 -84.875 -21.422 1 91.75 110 ARG A CA 1
ATOM 863 C C . ARG A 1 110 ? -14.164 -86.25 -21.844 1 91.75 110 ARG A C 1
ATOM 865 O O . ARG A 1 110 ? -14.141 -87.188 -21.078 1 91.75 110 ARG A O 1
ATOM 872 N N . LYS A 1 111 ? -14.672 -86.188 -23 1 94.19 111 LYS A N 1
ATOM 873 C CA . LYS A 1 111 ? -15.258 -87.438 -23.547 1 94.19 111 LYS A CA 1
ATOM 874 C C . LYS A 1 111 ? -14.336 -88.062 -24.562 1 94.19 111 LYS A C 1
ATOM 876 O O . LYS A 1 111 ? -13.57 -87.375 -25.25 1 94.19 111 LYS A O 1
ATOM 881 N N . CYS A 1 112 ? -14.461 -89.375 -24.562 1 95.69 112 CYS A N 1
ATOM 882 C CA . CYS A 1 112 ? -13.68 -90.125 -25.547 1 95.69 112 CYS A CA 1
ATOM 883 C C . CYS A 1 112 ? -14.172 -89.812 -26.953 1 95.69 112 CYS A C 1
ATOM 885 O O . CYS A 1 112 ? -15.352 -90 -27.266 1 95.69 112 CYS A O 1
ATOM 887 N N . ASP A 1 113 ? -13.305 -89.438 -27.781 1 93.69 113 ASP A N 1
ATOM 888 C CA . ASP A 1 113 ? -13.664 -89 -29.141 1 93.69 113 ASP A CA 1
ATOM 889 C C . ASP A 1 113 ? -14.133 -90.25 -29.953 1 93.69 113 ASP A C 1
ATOM 891 O O . ASP A 1 113 ? -15.016 -90.125 -30.812 1 93.69 113 ASP A O 1
ATOM 895 N N . TYR A 1 114 ? -13.641 -91.312 -29.703 1 92.75 114 TYR A N 1
ATOM 896 C CA . TYR A 1 114 ? -13.969 -92.5 -30.453 1 92.75 114 TYR A CA 1
ATOM 897 C C . TYR A 1 114 ? -15.305 -93.125 -30 1 92.75 114 TYR A C 1
ATOM 899 O O . TYR A 1 114 ? -16.156 -93.438 -30.828 1 92.75 114 TYR A O 1
ATOM 907 N N . CYS A 1 115 ? -15.414 -93.188 -28.703 1 94.81 115 CYS A N 1
ATOM 908 C CA . CYS A 1 115 ? -16.672 -93.688 -28.156 1 94.81 115 CYS A CA 1
ATOM 909 C C . CYS A 1 115 ? -17.828 -92.75 -28.5 1 94.81 115 CYS A C 1
ATOM 911 O O . CYS A 1 115 ? -18.953 -93.188 -28.703 1 94.81 115 CYS A O 1
ATOM 913 N N . SER A 1 116 ? -17.594 -91.562 -28.5 1 92.81 116 SER A N 1
ATOM 914 C CA . SER A 1 116 ? -18.625 -90.562 -28.844 1 92.81 116 SER A CA 1
ATOM 915 C C . SER A 1 116 ? -19.156 -90.812 -30.25 1 92.81 116 SER A C 1
ATOM 917 O O . SER A 1 116 ? -20.328 -90.562 -30.531 1 92.81 116 SER A O 1
ATOM 919 N N . PHE A 1 117 ? -18.297 -91.062 -31.125 1 90.5 117 PHE A N 1
ATOM 920 C CA . PHE A 1 117 ? -18.688 -91.375 -32.5 1 90.5 117 PHE A CA 1
ATOM 921 C C . PHE A 1 117 ? -19.688 -92.5 -32.531 1 90.5 117 PHE A C 1
ATOM 923 O O . PHE A 1 117 ? -20.594 -92.562 -33.375 1 90.5 117 PHE A O 1
ATOM 930 N N . ASP A 1 118 ? -19.578 -93.438 -31.672 1 89.44 118 ASP A N 1
ATOM 931 C CA . ASP A 1 118 ? -20.469 -94.625 -31.594 1 89.44 118 ASP A CA 1
ATOM 932 C C . ASP A 1 118 ? -21.703 -94.312 -30.734 1 89.44 118 ASP A C 1
ATOM 934 O O . ASP A 1 118 ? -22.516 -95.188 -30.469 1 89.44 118 ASP A O 1
ATOM 938 N N . GLY A 1 119 ? -21.859 -93.062 -30.25 1 89.94 119 GLY A N 1
ATOM 939 C CA . GLY A 1 119 ? -23.016 -92.625 -29.484 1 89.94 119 GLY A CA 1
ATOM 940 C C . GLY A 1 119 ? -22.891 -92.938 -28 1 89.94 119 GLY A C 1
ATOM 941 O O . GLY A 1 119 ? -23.875 -92.875 -27.25 1 89.94 119 GLY A O 1
ATOM 942 N N . LYS A 1 120 ? -21.797 -93.375 -27.562 1 91.5 120 LYS A N 1
ATOM 943 C CA . LYS A 1 120 ? -21.578 -93.688 -26.141 1 91.5 120 LYS A CA 1
ATOM 944 C C . LYS A 1 120 ? -20.953 -92.5 -25.422 1 91.5 120 LYS A C 1
ATOM 946 O O . LYS A 1 120 ? -20.234 -91.75 -26.016 1 91.5 120 LYS A O 1
ATOM 951 N N . LYS A 1 121 ? -21.406 -92.375 -24.188 1 90.38 121 LYS A N 1
ATOM 952 C CA . LYS A 1 121 ? -20.859 -91.312 -23.359 1 90.38 121 LYS A CA 1
ATOM 953 C C . LYS A 1 121 ? -19.844 -91.875 -22.359 1 90.38 121 LYS A C 1
ATOM 955 O O . LYS A 1 121 ? -20.188 -92.188 -21.234 1 90.38 121 LYS A O 1
ATOM 960 N N . THR A 1 122 ? -18.562 -92.062 -22.828 1 93.69 122 THR A N 1
ATOM 961 C CA . THR A 1 122 ? -17.5 -92.562 -21.969 1 93.69 122 THR A CA 1
ATOM 962 C C . THR A 1 122 ? -16.484 -91.438 -21.672 1 93.69 122 THR A C 1
ATOM 964 O O . THR A 1 122 ? -16.141 -90.688 -22.562 1 93.69 122 THR A O 1
ATOM 967 N N . SER A 1 123 ? -16.125 -91.438 -20.438 1 94.12 123 SER A N 1
ATOM 968 C CA . SER A 1 123 ? -15.141 -90.438 -20.031 1 94.12 123 SER A CA 1
ATOM 969 C C . SER A 1 123 ? -13.766 -90.812 -20.594 1 94.12 123 SER A C 1
ATOM 971 O O . SER A 1 123 ? -13.359 -91.938 -20.641 1 94.12 123 SER A O 1
ATOM 973 N N . ALA A 1 124 ? -13.062 -89.688 -21.047 1 95.12 124 ALA A N 1
ATOM 974 C CA . ALA A 1 124 ? -11.703 -89.875 -21.562 1 95.12 124 ALA A CA 1
ATOM 975 C C . ALA A 1 124 ? -10.68 -89.812 -20.438 1 95.12 124 ALA A C 1
ATOM 977 O O . ALA A 1 124 ? -10.852 -89.125 -19.438 1 95.12 124 ALA A O 1
ATOM 978 N N . GLU A 1 125 ? -9.617 -90.688 -20.578 1 94.44 125 GLU A N 1
ATOM 979 C CA . GLU A 1 125 ? -8.57 -90.75 -19.562 1 94.44 125 GLU A CA 1
ATOM 980 C C . GLU A 1 125 ? -7.188 -90.5 -20.172 1 94.44 125 GLU A C 1
ATOM 982 O O . GLU A 1 125 ? -6.215 -90.25 -19.469 1 94.44 125 GLU A O 1
ATOM 987 N N . TYR A 1 126 ? -7.16 -90.625 -21.516 1 95.06 126 TYR A N 1
ATOM 988 C CA . TYR A 1 126 ? -5.883 -90.562 -22.219 1 95.06 126 TYR A CA 1
ATOM 989 C C . TYR A 1 126 ? -5.969 -89.562 -23.375 1 95.06 126 TYR A C 1
ATOM 991 O O . TYR A 1 126 ? -7.055 -89.312 -23.906 1 95.06 126 TYR A O 1
ATOM 999 N N . LEU A 1 127 ? -4.809 -89 -23.719 1 94.12 127 LEU A N 1
ATOM 1000 C CA . LEU A 1 127 ? -4.664 -88.125 -24.906 1 94.12 127 LEU A CA 1
ATOM 1001 C C . LEU A 1 127 ? -3.617 -88.688 -25.844 1 94.12 127 LEU A C 1
ATOM 1003 O O . LEU A 1 127 ? -2.51 -89.062 -25.438 1 94.12 127 LEU A O 1
ATOM 1007 N N . CYS A 1 128 ? -3.971 -88.938 -27.109 1 94.75 128 CYS A N 1
ATOM 1008 C CA . CYS A 1 128 ? -2.973 -89.25 -28.125 1 94.75 128 CYS A CA 1
ATOM 1009 C C . CYS A 1 128 ? -2.359 -87.938 -28.703 1 94.75 128 CYS A C 1
ATOM 1011 O O . CYS A 1 128 ? -3.053 -87.188 -29.344 1 94.75 128 CYS A O 1
ATOM 1013 N N . LEU A 1 129 ? -1.099 -87.75 -28.531 1 90.38 129 LEU A N 1
ATOM 1014 C CA . LEU A 1 129 ? -0.431 -86.5 -28.969 1 90.38 129 LEU A CA 1
ATOM 1015 C C . LEU A 1 129 ? -0.352 -86.438 -30.484 1 90.38 129 LEU A C 1
ATOM 1017 O O . LEU A 1 129 ? -0.334 -85.375 -31.062 1 90.38 129 LEU A O 1
ATOM 1021 N N . ASP A 1 130 ? -0.334 -87.562 -31.125 1 86.75 130 ASP A N 1
ATOM 1022 C CA . ASP A 1 130 ? -0.203 -87.562 -32.562 1 86.75 130 ASP A CA 1
ATOM 1023 C C . ASP A 1 130 ? -1.536 -87.31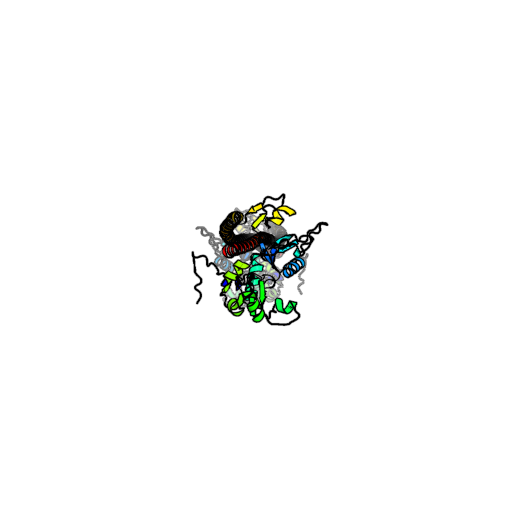2 -33.25 1 86.75 130 ASP A C 1
ATOM 1025 O O . ASP A 1 130 ? -1.581 -86.562 -34.25 1 86.75 130 ASP A O 1
ATOM 1029 N N . CYS A 1 131 ? -2.609 -87.75 -32.688 1 87.19 131 CYS A N 1
ATOM 1030 C CA . CYS A 1 131 ? -3.932 -87.562 -33.281 1 87.19 131 CYS A CA 1
ATOM 1031 C C . CYS A 1 131 ? -4.652 -86.438 -32.625 1 87.19 131 CYS A C 1
ATOM 1033 O O . CYS A 1 131 ? -5.617 -85.875 -33.188 1 87.19 131 CYS A O 1
ATOM 1035 N N . ASN A 1 132 ? -4.238 -86.062 -31.516 1 88.56 132 ASN A N 1
ATOM 1036 C CA . ASN A 1 132 ? -4.898 -85.062 -30.703 1 88.56 132 ASN A CA 1
ATOM 1037 C C . ASN A 1 132 ? -6.32 -85.438 -30.328 1 88.56 132 ASN A C 1
ATOM 1039 O O . ASN A 1 132 ? -7.242 -84.625 -30.375 1 88.56 132 ASN A O 1
ATOM 1043 N N . ASP A 1 133 ? -6.484 -86.688 -29.969 1 92.19 133 ASP A N 1
ATOM 1044 C CA . ASP A 1 133 ? -7.797 -87.25 -29.625 1 92.19 133 ASP A CA 1
ATOM 1045 C C . ASP A 1 133 ? -7.844 -87.688 -28.156 1 92.19 133 ASP A C 1
ATOM 1047 O O . ASP A 1 133 ? -6.875 -88.25 -27.641 1 92.19 133 ASP A O 1
ATOM 1051 N N . ASP A 1 134 ? -8.977 -87.438 -27.625 1 94.62 134 ASP A N 1
ATOM 1052 C CA . ASP A 1 134 ? -9.258 -87.875 -26.281 1 94.62 134 ASP A CA 1
ATOM 1053 C C . ASP A 1 134 ? -9.758 -89.375 -26.328 1 94.62 134 ASP A C 1
ATOM 1055 O O . ASP A 1 134 ? -10.625 -89.688 -27.125 1 94.62 134 ASP A O 1
ATOM 1059 N N . MET A 1 135 ? -9.133 -90.125 -25.438 1 95.75 135 MET A N 1
ATOM 1060 C CA . MET A 1 135 ? -9.477 -91.562 -25.484 1 95.75 135 MET A CA 1
ATOM 1061 C C . MET A 1 135 ? -9.766 -92.125 -24.094 1 95.75 135 MET A C 1
ATOM 1063 O O . MET A 1 135 ? -9.203 -91.625 -23.109 1 95.75 135 MET A O 1
ATOM 1067 N N . CYS A 1 136 ? -10.664 -93 -24.016 1 96 136 CYS A N 1
ATOM 1068 C CA . CYS A 1 136 ? -10.875 -93.75 -22.797 1 96 136 CYS A CA 1
ATOM 1069 C C . CYS A 1 136 ? -9.859 -94.875 -22.672 1 96 136 CYS A C 1
ATOM 1071 O O . CYS A 1 136 ? -9.039 -95.125 -23.562 1 96 136 CYS A O 1
ATOM 1073 N N . SER A 1 137 ? -9.906 -95.625 -21.578 1 95.62 137 SER A N 1
ATOM 1074 C CA . SER A 1 137 ? -8.945 -96.688 -21.328 1 95.62 137 SER A CA 1
ATOM 1075 C C . SER A 1 137 ? -9.023 -97.812 -22.406 1 95.62 137 SER A C 1
ATOM 1077 O O . SER A 1 137 ? -7.996 -98.25 -22.922 1 95.62 137 SER A O 1
ATOM 1079 N N . ASN A 1 138 ? -10.227 -98.125 -22.844 1 95.19 138 ASN A N 1
ATOM 1080 C CA . ASN A 1 138 ? -10.422 -99.125 -23.844 1 95.19 138 ASN A CA 1
ATOM 1081 C C . ASN A 1 138 ? -9.922 -98.688 -25.219 1 95.19 138 ASN A C 1
ATOM 1083 O O . ASN A 1 138 ? -9.234 -99.438 -25.906 1 95.19 138 ASN A O 1
ATOM 1087 N N . CYS A 1 139 ? -10.281 -97.562 -25.516 1 95.44 139 CYS A N 1
ATOM 1088 C CA . CYS A 1 139 ? -9.906 -97.062 -26.828 1 95.44 139 CYS A CA 1
ATOM 1089 C C . CYS A 1 139 ? -8.398 -96.812 -26.906 1 95.44 139 CYS A C 1
ATOM 1091 O O . CYS A 1 139 ? -7.793 -96.938 -27.953 1 95.44 139 CYS A O 1
ATOM 1093 N N . SER A 1 140 ? -7.824 -96.438 -25.797 1 95.94 140 SER A N 1
ATOM 1094 C CA . SER A 1 140 ? -6.375 -96.25 -25.734 1 95.94 140 SER A CA 1
ATOM 1095 C C . SER A 1 140 ? -5.648 -97.562 -25.984 1 95.94 140 SER A C 1
ATOM 1097 O O . SER A 1 140 ? -4.652 -97.625 -26.703 1 95.94 140 SER A O 1
ATOM 1099 N N . ASP A 1 141 ? -6.195 -98.562 -25.453 1 95.44 141 ASP A N 1
ATOM 1100 C CA . ASP A 1 141 ? -5.625 -99.875 -25.641 1 95.44 141 ASP A CA 1
ATOM 1101 C C . ASP A 1 141 ? -5.746 -100.375 -27.094 1 95.44 141 ASP A C 1
ATOM 1103 O O . ASP A 1 141 ? -4.789 -100.875 -27.672 1 95.44 141 ASP A O 1
ATOM 1107 N N . ALA A 1 142 ? -6.879 -100.125 -27.578 1 94.81 142 ALA A N 1
ATOM 1108 C CA . ALA A 1 142 ? -7.098 -100.438 -28.984 1 94.81 142 ALA A CA 1
ATOM 1109 C C . ALA A 1 142 ? -6.145 -99.625 -29.891 1 94.81 142 ALA A C 1
ATOM 1111 O O . ALA A 1 142 ? -5.609 -100.188 -30.859 1 94.81 142 ALA A O 1
ATOM 1112 N N . HIS A 1 143 ? -5.945 -98.375 -29.547 1 94.06 143 HIS A N 1
ATOM 1113 C CA . HIS A 1 143 ? -5.07 -97.5 -30.312 1 94.06 143 HIS A CA 1
ATOM 1114 C C . HIS A 1 143 ? -3.635 -98.062 -30.312 1 94.06 143 HIS A C 1
ATOM 1116 O O . HIS A 1 143 ? -2.971 -98.062 -31.359 1 94.06 143 HIS A O 1
ATOM 1122 N N . ARG A 1 144 ? -3.209 -98.625 -29.281 1 93.25 144 ARG A N 1
ATOM 1123 C CA . ARG A 1 144 ? -1.852 -99.188 -29.125 1 93.25 144 ARG A CA 1
ATOM 1124 C C . ARG A 1 144 ? -1.676 -100.5 -29.875 1 93.25 144 ARG A C 1
ATOM 1126 O O . ARG A 1 144 ? -0.557 -100.875 -30.234 1 93.25 144 ARG A O 1
ATOM 1133 N N . ARG A 1 145 ? -2.799 -101.062 -30.141 1 93.38 145 ARG A N 1
ATOM 1134 C CA . ARG A 1 145 ? -2.746 -102.375 -30.766 1 93.38 145 ARG A CA 1
ATOM 1135 C C . ARG A 1 145 ? -2.844 -102.25 -32.281 1 93.38 145 ARG A C 1
ATOM 1137 O O . ARG A 1 145 ? -2.496 -103.188 -33 1 93.38 145 ARG A O 1
ATOM 1144 N N . THR A 1 146 ? -3.326 -101.25 -32.688 1 92.75 146 THR A N 1
ATOM 1145 C CA . THR A 1 146 ? -3.5 -101.062 -34.125 1 92.75 146 THR A CA 1
ATOM 1146 C C . THR A 1 146 ? -2.17 -100.75 -34.781 1 92.75 146 THR A C 1
ATOM 1148 O O . THR A 1 146 ? -1.441 -99.875 -34.312 1 92.75 146 THR A O 1
ATOM 1151 N N . LYS A 1 147 ? -1.875 -101.25 -35.875 1 91.94 147 LYS A N 1
ATOM 1152 C CA . LYS A 1 147 ? -0.584 -101.125 -36.531 1 91.94 147 LYS A CA 1
ATOM 1153 C C . LYS A 1 147 ? -0.266 -99.688 -36.906 1 91.94 147 LYS A C 1
ATOM 1155 O O . LYS A 1 147 ? 0.853 -99.25 -36.688 1 91.94 147 LYS A O 1
ATOM 1160 N N . ILE A 1 148 ? -1.173 -98.938 -37.344 1 90.5 148 ILE A N 1
ATOM 1161 C CA . ILE A 1 148 ? -0.966 -97.625 -37.875 1 90.5 148 ILE A CA 1
ATOM 1162 C C . ILE A 1 148 ? -0.745 -96.625 -36.719 1 90.5 148 ILE A C 1
ATOM 1164 O O . ILE A 1 148 ? -0.069 -95.625 -36.875 1 90.5 148 ILE A O 1
ATOM 1168 N N . THR A 1 149 ? -1.237 -97 -35.5 1 90.94 149 THR A N 1
ATOM 1169 C CA . THR A 1 149 ? -1.212 -96 -34.406 1 90.94 149 THR A CA 1
ATOM 1170 C C . THR A 1 149 ? -0.383 -96.562 -33.25 1 90.94 149 THR A C 1
ATOM 1172 O O . THR A 1 149 ? -0.275 -95.875 -32.219 1 90.94 149 THR A O 1
ATOM 1175 N N . ARG A 1 150 ? 0.159 -97.625 -33.344 1 92.31 150 ARG A N 1
ATOM 1176 C CA . ARG A 1 150 ? 0.857 -98.312 -32.25 1 92.31 150 ARG A CA 1
ATOM 1177 C C . ARG A 1 150 ? 2.027 -97.438 -31.75 1 92.31 150 ARG A C 1
ATOM 1179 O O . ARG A 1 150 ? 2.41 -97.562 -30.594 1 92.31 150 ARG A O 1
ATOM 1186 N N . ASN A 1 151 ? 2.635 -96.625 -32.688 1 91.88 151 ASN A N 1
ATOM 1187 C CA . ASN A 1 151 ? 3.797 -95.812 -32.312 1 91.88 151 ASN A CA 1
ATOM 1188 C C . ASN A 1 151 ? 3.391 -94.438 -31.875 1 91.88 151 ASN A C 1
ATOM 1190 O O . ASN A 1 151 ? 4.25 -93.562 -31.609 1 91.88 151 ASN A O 1
ATOM 1194 N N . HIS A 1 152 ? 2.084 -94.25 -31.719 1 92.56 152 HIS A N 1
ATOM 1195 C CA . HIS A 1 152 ? 1.614 -92.938 -31.266 1 92.56 152 HIS A CA 1
ATOM 1196 C C . HIS A 1 152 ? 1.856 -92.75 -29.766 1 92.56 152 HIS A C 1
ATOM 1198 O O . HIS A 1 152 ? 1.942 -93.75 -29.031 1 92.56 152 HIS A O 1
ATOM 1204 N N . SER A 1 153 ? 2.045 -91.5 -29.406 1 92.12 153 SER A N 1
ATOM 1205 C CA . SER A 1 153 ? 2.262 -91.188 -28 1 92.12 153 SER A CA 1
ATOM 1206 C C . SER A 1 153 ? 0.939 -90.938 -27.266 1 92.12 153 SER A C 1
ATOM 1208 O O . SER A 1 153 ? 0.376 -89.875 -27.312 1 92.12 153 SER A O 1
ATOM 1210 N N . VAL A 1 154 ? 0.468 -92 -26.625 1 95.38 154 VAL A N 1
ATOM 1211 C CA . VAL A 1 154 ? -0.773 -91.938 -25.859 1 95.38 154 VAL A CA 1
ATOM 1212 C C . VAL A 1 154 ? -0.459 -91.75 -24.375 1 95.38 154 VAL A C 1
ATOM 1214 O O . VAL A 1 154 ? 0.159 -92.625 -23.75 1 95.38 154 VAL A O 1
ATOM 1217 N N . ILE A 1 155 ? -0.918 -90.625 -23.828 1 94.56 155 ILE A N 1
ATOM 1218 C CA . ILE A 1 155 ? -0.492 -90.25 -22.484 1 94.56 155 ILE A CA 1
ATOM 1219 C C . ILE A 1 155 ? -1.713 -90.062 -21.578 1 94.56 155 ILE A C 1
ATOM 1221 O O . ILE A 1 155 ? -2.734 -89.5 -22 1 94.56 155 ILE A O 1
ATOM 1225 N N . PRO A 1 156 ? -1.593 -90.562 -20.344 1 94 156 PRO A N 1
ATOM 1226 C CA . PRO A 1 156 ? -2.693 -90.375 -19.391 1 94 156 PRO A CA 1
ATOM 1227 C C . PRO A 1 156 ? -2.826 -88.938 -18.953 1 94 156 PRO A C 1
ATOM 1229 O O . PRO A 1 156 ? -1.819 -88.25 -18.781 1 94 156 PRO A O 1
ATOM 1232 N N . PHE A 1 157 ? -4.094 -88.5 -18.719 1 93.44 157 PHE A N 1
ATOM 1233 C CA . PHE A 1 157 ? -4.371 -87.125 -18.297 1 93.44 157 PHE A CA 1
ATOM 1234 C C . PHE A 1 157 ? -3.641 -86.812 -17 1 93.44 157 PHE A C 1
ATOM 1236 O O . PHE A 1 157 ? -3.129 -85.688 -16.828 1 93.44 157 PHE A O 1
ATOM 1243 N N . LYS A 1 158 ? -3.555 -87.688 -16.125 1 91.81 158 LYS A N 1
ATOM 1244 C CA . LYS A 1 158 ? -2.938 -87.5 -14.812 1 91.81 158 LYS A CA 1
ATOM 1245 C C . LYS A 1 158 ? -1.481 -87.062 -14.953 1 91.81 158 LYS A C 1
ATOM 1247 O O . LYS A 1 158 ? -1.012 -86.188 -14.219 1 91.81 158 LYS A O 1
ATOM 1252 N N . GLN A 1 159 ? -0.785 -87.562 -15.922 1 92.06 159 GLN A N 1
ATOM 1253 C CA . GLN A 1 159 ? 0.621 -87.188 -16.141 1 92.06 159 GLN A CA 1
ATOM 1254 C C . GLN A 1 159 ? 0.772 -85.875 -16.797 1 92.06 159 GLN A C 1
ATOM 1256 O O . GLN A 1 159 ? 1.744 -85.125 -16.531 1 92.06 159 GLN A O 1
ATOM 1261 N N . ILE A 1 160 ? -0.191 -85.5 -17.625 1 91.5 160 ILE A N 1
ATOM 1262 C CA . ILE A 1 160 ? -0.201 -84.188 -18.234 1 91.5 160 ILE A CA 1
ATOM 1263 C C . ILE A 1 160 ? -0.414 -83.125 -17.172 1 91.5 160 ILE A C 1
ATOM 1265 O O . ILE A 1 160 ? 0.256 -82.125 -17.188 1 91.5 160 ILE A O 1
ATOM 1269 N N . GLN A 1 161 ? -1.295 -83.438 -16.281 1 90.38 161 GLN A N 1
ATOM 1270 C CA . GLN A 1 161 ? -1.646 -82.5 -15.219 1 90.38 161 GLN A CA 1
ATOM 1271 C C . GLN A 1 161 ? -0.458 -82.25 -14.305 1 90.38 161 GLN A C 1
ATOM 1273 O O . GLN A 1 161 ? -0.311 -81.125 -13.773 1 90.38 161 GLN A O 1
ATOM 1278 N N . ASN A 1 162 ? 0.46 -83.188 -14.227 1 89.12 162 ASN A N 1
ATOM 1279 C CA . ASN A 1 162 ? 1.639 -83 -13.383 1 89.12 162 ASN A CA 1
ATOM 1280 C C . ASN A 1 162 ? 2.768 -82.312 -14.117 1 89.12 162 ASN A C 1
ATOM 1282 O O . ASN A 1 162 ? 3.818 -82 -13.539 1 89.12 162 ASN A O 1
ATOM 1286 N N . GLY A 1 163 ? 2.592 -81.938 -15.344 1 85.81 163 GLY A N 1
ATOM 1287 C CA . GLY A 1 163 ? 3.547 -81.188 -16.109 1 85.81 163 GLY A CA 1
ATOM 1288 C C . GLY A 1 163 ? 4.668 -82 -16.703 1 85.81 163 GLY A C 1
ATOM 1289 O O . GLY A 1 163 ? 5.656 -81.438 -17.203 1 85.81 163 GLY A O 1
ATOM 1290 N N . LEU A 1 164 ? 4.527 -83.25 -16.766 1 87.06 164 LEU A N 1
ATOM 1291 C CA . LEU A 1 164 ? 5.605 -84.125 -17.188 1 87.06 164 LEU A CA 1
ATOM 1292 C C . LEU A 1 164 ? 5.715 -84.188 -18.719 1 87.06 164 LEU A C 1
ATOM 1294 O O . LEU A 1 164 ? 6.77 -84.5 -19.266 1 87.06 164 LEU A O 1
ATOM 1298 N N . TYR A 1 165 ? 4.723 -83.75 -19.391 1 90 165 TYR A N 1
ATOM 1299 C CA . TYR A 1 165 ? 4.719 -83.875 -20.844 1 90 165 TYR A CA 1
ATOM 1300 C C . TYR A 1 165 ? 4.484 -82.562 -21.547 1 90 165 TYR A C 1
ATOM 1302 O O . TYR A 1 165 ? 4.023 -82.562 -22.688 1 90 165 TYR A O 1
ATOM 1310 N N . ASP A 1 166 ? 4.836 -81.5 -20.859 1 88 166 ASP A N 1
ATOM 1311 C CA . ASP A 1 166 ? 4.637 -80.188 -21.453 1 88 166 ASP A CA 1
ATOM 1312 C C . ASP A 1 166 ? 5.418 -80.062 -22.75 1 88 166 ASP A C 1
ATOM 1314 O O . ASP A 1 166 ? 4.871 -79.562 -23.766 1 88 166 ASP A O 1
ATOM 1318 N N . HIS A 1 167 ? 6.598 -80.438 -22.75 1 87.5 167 HIS A N 1
ATOM 1319 C CA . HIS A 1 167 ? 7.453 -80.312 -23.922 1 87.5 167 HIS A CA 1
ATOM 1320 C C . HIS A 1 167 ? 6.996 -81.25 -25.047 1 87.5 167 HIS A C 1
ATOM 1322 O O . HIS A 1 167 ? 7.047 -80.875 -26.219 1 87.5 167 HIS A O 1
ATOM 1328 N N . ASP A 1 168 ? 6.543 -82.375 -24.672 1 87.69 168 ASP A N 1
ATOM 1329 C CA . ASP A 1 168 ? 6.035 -83.312 -25.656 1 87.69 168 ASP A CA 1
ATOM 1330 C C . ASP A 1 168 ? 4.777 -82.812 -26.344 1 87.69 168 ASP A C 1
ATOM 1332 O O . ASP A 1 168 ? 4.645 -82.875 -27.562 1 87.69 168 ASP A O 1
ATOM 1336 N N . MET A 1 169 ? 3.963 -82.25 -25.547 1 88.25 169 MET A N 1
ATOM 1337 C CA . MET A 1 169 ? 2.746 -81.688 -26.094 1 88.25 169 MET A CA 1
ATOM 1338 C C . MET A 1 169 ? 3.082 -80.562 -27.047 1 88.25 169 MET A C 1
ATOM 1340 O O . MET A 1 169 ? 2.496 -80.438 -28.125 1 88.25 169 MET A O 1
ATOM 1344 N N . ARG A 1 170 ? 4.039 -79.812 -26.625 1 85.75 170 ARG A N 1
ATOM 1345 C CA . ARG A 1 170 ? 4.457 -78.625 -27.438 1 85.75 170 ARG A CA 1
ATOM 1346 C C . ARG A 1 170 ? 5.008 -79.125 -28.781 1 85.75 170 ARG A C 1
ATOM 1348 O O . ARG A 1 170 ? 4.691 -78.562 -29.828 1 85.75 170 ARG A O 1
ATOM 1355 N N . SER A 1 171 ? 5.715 -80.125 -28.797 1 82.5 171 SER A N 1
ATOM 1356 C CA . SER A 1 171 ? 6.375 -80.625 -29.984 1 82.5 171 SER A CA 1
ATOM 1357 C C . SER A 1 171 ? 5.363 -81.188 -30.969 1 82.5 171 SER A C 1
ATOM 1359 O O . SER A 1 171 ? 5.582 -81.188 -32.188 1 82.5 171 SER A O 1
ATOM 1361 N N . HIS A 1 172 ? 4.242 -81.625 -30.5 1 83.56 172 HIS A N 1
ATOM 1362 C CA . HIS A 1 172 ? 3.26 -82.312 -31.328 1 83.56 172 HIS A CA 1
ATOM 1363 C C . HIS A 1 172 ? 2.197 -81.375 -31.828 1 83.56 172 HIS A C 1
ATOM 1365 O O . HIS A 1 172 ? 1.301 -81.75 -32.594 1 83.56 172 HIS A O 1
ATOM 1371 N N . GLN A 1 173 ? 2.287 -80.125 -31.359 1 78.25 173 GLN A N 1
ATOM 1372 C CA . GLN A 1 173 ? 1.29 -79.125 -31.781 1 78.25 173 GLN A CA 1
ATOM 1373 C C . GLN A 1 173 ? 1.529 -78.688 -33.219 1 78.25 173 GLN A C 1
ATOM 1375 O O . GLN A 1 173 ? 0.787 -77.875 -33.75 1 78.25 173 GLN A O 1
ATOM 1380 N N . ALA A 1 174 ? 2.404 -79.188 -33.906 1 70.25 174 ALA A N 1
ATOM 1381 C CA . ALA A 1 174 ? 2.586 -78.875 -35.312 1 70.25 174 ALA A CA 1
ATOM 1382 C C . ALA A 1 174 ? 1.373 -79.25 -36.125 1 70.25 174 ALA A C 1
ATOM 1384 O O . ALA A 1 174 ? 0.929 -80.438 -36.062 1 70.25 174 ALA A O 1
ATOM 1385 N N . ARG A 1 175 ? 0.586 -78.25 -36.656 1 67.31 175 ARG A N 1
ATOM 1386 C CA . ARG A 1 175 ? -0.673 -78.5 -37.344 1 67.31 175 ARG A CA 1
ATOM 1387 C C . ARG A 1 175 ? -0.441 -78.75 -38.844 1 67.31 175 ARG A C 1
ATOM 1389 O O . ARG A 1 175 ? 0.327 -78.062 -39.469 1 67.31 175 ARG A O 1
ATOM 1396 N N . PRO A 1 176 ? -0.897 -79.938 -39.156 1 74.56 176 PRO A N 1
ATOM 1397 C CA . PRO A 1 176 ? -0.868 -80.125 -40.594 1 74.56 176 PRO A CA 1
ATOM 1398 C C . PRO A 1 176 ? -1.69 -79.062 -41.344 1 74.56 176 PRO A C 1
ATOM 1400 O O . PRO A 1 176 ? -2.428 -78.312 -40.75 1 74.56 176 PRO A O 1
ATOM 1403 N N . CYS A 1 177 ? -1.396 -78.938 -42.625 1 81.19 177 CYS A N 1
ATOM 1404 C CA . CYS A 1 177 ? -2.152 -78.062 -43.469 1 81.19 177 CYS A CA 1
ATOM 1405 C C . CYS A 1 177 ? -3.648 -78.312 -43.375 1 81.19 177 CYS A C 1
ATOM 1407 O O . CYS A 1 177 ? -4.09 -79.438 -43.5 1 81.19 177 CYS A O 1
ATOM 1409 N N . THR A 1 178 ? -4.426 -77.375 -43.031 1 75.94 178 THR A N 1
ATOM 1410 C CA . THR A 1 178 ? -5.871 -77.5 -42.844 1 75.94 178 THR A CA 1
ATOM 1411 C C . THR A 1 178 ? -6.551 -77.938 -44.156 1 75.94 178 THR A C 1
ATOM 1413 O O . THR A 1 178 ? -7.598 -78.562 -44.125 1 75.94 178 THR A O 1
ATOM 1416 N N . LYS A 1 179 ? -5.953 -77.688 -45.188 1 81.81 179 LYS A N 1
ATOM 1417 C CA . LYS A 1 179 ? -6.551 -77.938 -46.5 1 81.81 179 LYS A CA 1
ATOM 1418 C C . LYS A 1 179 ? -6.113 -79.312 -47.031 1 81.81 179 LYS A C 1
ATOM 1420 O O . LYS A 1 179 ? -6.906 -80 -47.656 1 81.81 179 LYS A O 1
ATOM 1425 N N . HIS A 1 180 ? -4.891 -79.625 -46.781 1 83.94 180 HIS A N 1
ATOM 1426 C CA . HIS A 1 180 ? -4.359 -80.75 -47.469 1 83.94 180 HIS A CA 1
ATOM 1427 C C . HIS A 1 180 ? -3.904 -81.875 -46.5 1 83.94 180 HIS A C 1
ATOM 1429 O O . HIS A 1 180 ? -3.475 -82.938 -46.938 1 83.94 180 HIS A O 1
ATOM 1435 N N . ASP A 1 181 ? -3.994 -81.5 -45.281 1 79.5 181 ASP A N 1
ATOM 1436 C CA . ASP A 1 181 ? -3.641 -82.438 -44.219 1 79.5 181 ASP A CA 1
ATOM 1437 C C . ASP A 1 181 ? -2.189 -82.938 -44.344 1 79.5 181 ASP A C 1
ATOM 1439 O O . ASP A 1 181 ? -1.874 -84.062 -44.094 1 79.5 181 ASP A O 1
ATOM 1443 N N . ASP A 1 182 ? -1.318 -82.062 -44.969 1 81.81 182 ASP A N 1
ATOM 1444 C CA . ASP A 1 182 ? 0.113 -82.312 -45.094 1 81.81 182 ASP A CA 1
ATOM 1445 C C . ASP A 1 182 ? 0.919 -81.5 -44.125 1 81.81 182 ASP A C 1
ATOM 1447 O O . ASP A 1 182 ? 0.397 -80.5 -43.562 1 81.81 182 ASP A O 1
ATOM 1451 N N . GLN A 1 183 ? 2.137 -81.938 -43.969 1 81.56 183 GLN A N 1
ATOM 1452 C CA . GLN A 1 183 ? 3.023 -81.188 -43.125 1 81.56 183 GLN A CA 1
ATOM 1453 C C . GLN A 1 183 ? 3.367 -79.812 -43.719 1 81.56 183 GLN A C 1
ATOM 1455 O O . GLN A 1 183 ? 3.535 -79.75 -44.938 1 81.56 183 GLN A O 1
ATOM 1460 N N . LEU A 1 184 ? 3.416 -78.875 -42.875 1 84.5 184 LEU A N 1
ATOM 1461 C CA . LEU A 1 184 ? 3.744 -77.5 -43.281 1 84.5 184 LEU A CA 1
ATOM 1462 C C . LEU A 1 184 ? 5.254 -77.312 -43.375 1 84.5 184 LEU A C 1
ATOM 1464 O O . LEU A 1 184 ? 5.867 -76.812 -42.406 1 84.5 184 LEU A O 1
ATOM 1468 N N . ASP A 1 185 ? 5.852 -77.625 -44.5 1 84.56 185 ASP A N 1
ATOM 1469 C CA . ASP A 1 185 ? 7.305 -77.625 -44.594 1 84.56 185 ASP A CA 1
ATOM 1470 C C . ASP A 1 185 ? 7.832 -76.375 -45.312 1 84.56 185 ASP A C 1
ATOM 1472 O O . ASP A 1 185 ? 9.047 -76.25 -45.469 1 84.56 185 ASP A O 1
ATOM 1476 N N . PHE A 1 186 ? 6.879 -75.625 -45.781 1 89.75 186 PHE A N 1
ATOM 1477 C CA . PHE A 1 186 ? 7.312 -74.438 -46.562 1 89.75 186 PHE A CA 1
ATOM 1478 C C . PHE A 1 186 ? 6.75 -73.188 -45.938 1 89.75 186 PHE A C 1
ATOM 1480 O O . PHE A 1 186 ? 5.742 -73.188 -45.25 1 89.75 186 PHE A O 1
ATOM 1487 N N . PHE A 1 187 ? 7.484 -72.062 -46.188 1 90 187 PHE A N 1
ATOM 1488 C CA . PHE A 1 187 ? 7.078 -70.75 -45.75 1 90 187 PHE A CA 1
ATOM 1489 C C . PHE A 1 187 ? 6.914 -69.812 -46.938 1 90 187 PHE A C 1
ATOM 1491 O O . PHE A 1 187 ? 7.844 -69.625 -47.719 1 90 187 PHE A O 1
ATOM 1498 N N . CYS A 1 188 ? 5.766 -69.312 -47.062 1 90.56 188 CYS A N 1
ATOM 1499 C CA . CYS A 1 188 ? 5.52 -68.312 -48.125 1 90.56 188 CYS A CA 1
ATOM 1500 C C . CYS A 1 188 ? 5.977 -66.938 -47.688 1 90.56 188 CYS A C 1
ATOM 1502 O O . CYS A 1 188 ? 5.438 -66.375 -46.719 1 90.56 188 CYS A O 1
ATOM 1504 N N . GLU A 1 189 ? 6.828 -66.312 -48.344 1 88.31 189 GLU A N 1
ATOM 1505 C CA . GLU A 1 189 ? 7.426 -65.062 -47.938 1 88.31 189 GLU A CA 1
ATOM 1506 C C . GLU A 1 189 ? 6.477 -63.906 -48.188 1 88.31 189 GLU A C 1
ATOM 1508 O O . GLU A 1 189 ? 6.516 -62.875 -47.5 1 88.31 189 GLU A O 1
ATOM 1513 N N . ILE A 1 190 ? 5.691 -64 -49.156 1 88.12 190 ILE A N 1
ATOM 1514 C CA . ILE A 1 190 ? 4.773 -62.969 -49.531 1 88.12 190 ILE A CA 1
ATOM 1515 C C . ILE A 1 190 ? 3.619 -62.906 -48.531 1 88.12 190 ILE A C 1
ATOM 1517 O O . ILE A 1 190 ? 3.293 -61.844 -48 1 88.12 190 ILE A O 1
ATOM 1521 N N . CYS A 1 191 ? 3.129 -64.062 -48.188 1 83.06 191 CYS A N 1
ATOM 1522 C CA . CYS A 1 191 ? 1.979 -64.125 -47.281 1 83.06 191 CYS A CA 1
ATOM 1523 C C . CYS A 1 191 ? 2.422 -64.25 -45.844 1 83.06 191 CYS A C 1
ATOM 1525 O O . CYS A 1 191 ? 1.623 -64.062 -44.906 1 83.06 191 CYS A O 1
ATOM 1527 N N . GLU A 1 192 ? 3.572 -64.688 -45.688 1 80.69 192 GLU A N 1
ATOM 1528 C CA . GLU A 1 192 ? 4.172 -64.875 -44.375 1 80.69 192 GLU A CA 1
ATOM 1529 C C . GLU A 1 192 ? 3.426 -65.938 -43.562 1 80.69 192 GLU A C 1
ATOM 1531 O O . GLU A 1 192 ? 3.094 -65.688 -42.406 1 80.69 192 GLU A O 1
ATOM 1536 N N . ILE A 1 193 ? 3.184 -67 -44.156 1 81.94 193 ILE A N 1
ATOM 1537 C CA . ILE A 1 193 ? 2.492 -68.125 -43.5 1 81.94 193 ILE A CA 1
ATOM 1538 C C . ILE A 1 193 ? 3.166 -69.438 -43.875 1 81.94 193 ILE A C 1
ATOM 1540 O O . ILE A 1 193 ? 3.84 -69.562 -44.906 1 81.94 193 ILE A O 1
ATOM 1544 N N . LEU A 1 194 ? 2.955 -70.438 -43.062 1 84.75 194 LEU A N 1
ATOM 1545 C CA . LEU A 1 194 ? 3.41 -71.75 -43.375 1 84.75 194 LEU A CA 1
ATOM 1546 C C . LEU A 1 194 ? 2.455 -72.5 -44.344 1 84.75 194 LEU A C 1
ATOM 1548 O O . LEU A 1 194 ? 1.236 -72.312 -44.219 1 84.75 194 LEU A O 1
ATOM 1552 N N . ILE A 1 195 ? 3.068 -73.062 -45.312 1 87.38 195 ILE A N 1
ATOM 1553 C CA . ILE A 1 195 ? 2.25 -73.75 -46.312 1 87.38 195 ILE A CA 1
ATOM 1554 C C . ILE A 1 195 ? 2.783 -75.188 -46.531 1 87.38 195 ILE A C 1
ATOM 1556 O O . ILE A 1 195 ? 3.947 -75.5 -46.25 1 87.38 195 ILE A O 1
ATOM 1560 N N . CYS A 1 196 ? 1.892 -76.062 -46.906 1 88.25 196 CYS A N 1
ATOM 1561 C CA . CYS A 1 196 ? 2.279 -77.438 -47.281 1 88.25 196 CYS A CA 1
ATOM 1562 C C . CYS A 1 196 ? 2.74 -77.5 -48.719 1 88.25 196 CYS A C 1
ATOM 1564 O O . CYS A 1 196 ? 2.613 -76.5 -49.469 1 88.25 196 CYS A O 1
ATOM 1566 N N . PRO A 1 197 ? 3.352 -78.562 -49.125 1 88.75 197 PRO A N 1
ATOM 1567 C CA . PRO A 1 197 ? 3.826 -78.75 -50.5 1 88.75 197 PRO A CA 1
ATOM 1568 C C . PRO A 1 197 ? 2.705 -78.562 -51.531 1 88.75 197 PRO A C 1
ATOM 1570 O O . PRO A 1 197 ? 2.914 -78.062 -52.625 1 88.75 197 PRO A O 1
ATOM 1573 N N . GLN A 1 198 ? 1.554 -79 -51.156 1 91.81 198 GLN A N 1
ATOM 1574 C CA . GLN A 1 198 ? 0.424 -78.875 -52.094 1 91.81 198 GLN A CA 1
ATOM 1575 C C . GLN A 1 198 ? -0.058 -77.438 -52.219 1 91.81 198 GLN A C 1
ATOM 1577 O O . GLN A 1 198 ? -0.351 -77 -53.312 1 91.81 198 GLN A O 1
ATOM 1582 N N . CYS A 1 199 ? -0.141 -76.75 -51.188 1 91.19 199 CYS A N 1
ATOM 1583 C CA . CYS A 1 199 ? -0.501 -75.312 -51.188 1 91.19 199 CYS A CA 1
ATOM 1584 C C . CYS A 1 199 ? 0.487 -74.5 -52.031 1 91.19 199 CYS A C 1
ATOM 1586 O O . CYS A 1 199 ? 0.104 -73.562 -52.688 1 91.19 199 CYS A O 1
ATOM 1588 N N . LYS A 1 200 ? 1.745 -74.875 -51.938 1 91.56 200 LYS A N 1
ATOM 1589 C CA . LYS A 1 200 ? 2.807 -74.25 -52.656 1 91.56 200 LYS A CA 1
ATOM 1590 C C . LYS A 1 200 ? 2.551 -74.312 -54.156 1 91.56 200 LYS A C 1
ATOM 1592 O O . LYS A 1 200 ? 2.811 -73.312 -54.906 1 91.56 200 LYS A O 1
ATOM 1597 N N . ASN A 1 201 ? 2.018 -75.375 -54.531 1 90.19 201 ASN A N 1
ATOM 1598 C CA . ASN A 1 201 ? 1.812 -75.562 -55.969 1 90.19 201 ASN A CA 1
ATOM 1599 C C . ASN A 1 201 ? 0.437 -75.125 -56.406 1 90.19 201 ASN A C 1
ATOM 1601 O O . ASN A 1 201 ? 0.131 -75.125 -57.594 1 90.19 201 ASN A O 1
ATOM 1605 N N . GLU A 1 202 ? -0.437 -74.688 -55.5 1 91.75 202 GLU A N 1
ATOM 1606 C CA . GLU A 1 202 ? -1.794 -74.312 -55.844 1 91.75 202 GLU A CA 1
ATOM 1607 C C . GLU A 1 202 ? -1.991 -72.812 -55.594 1 91.75 202 GLU A C 1
ATOM 1609 O O . GLU A 1 202 ? -1.659 -72 -56.469 1 91.75 202 GLU A O 1
ATOM 1614 N N . GLU A 1 203 ? -2.277 -72.438 -54.469 1 88.88 203 GLU A N 1
ATOM 1615 C CA . GLU A 1 203 ? -2.684 -71.062 -54.094 1 88.88 203 GLU A CA 1
ATOM 1616 C C . GLU A 1 203 ? -1.481 -70.125 -54.031 1 88.88 203 GLU A C 1
ATOM 1618 O O . GLU A 1 203 ? -1.617 -68.938 -54.219 1 88.88 203 GLU A O 1
ATOM 1623 N N . HIS A 1 204 ? -0.283 -70.75 -53.844 1 89.94 204 HIS A N 1
ATOM 1624 C CA . HIS A 1 204 ? 0.894 -69.938 -53.625 1 89.94 204 HIS A CA 1
ATOM 1625 C C . HIS A 1 204 ? 1.948 -70.188 -54.688 1 89.94 204 HIS A C 1
ATOM 1627 O O . HIS A 1 204 ? 3.145 -70.062 -54.438 1 89.94 204 HIS A O 1
ATOM 1633 N N . ASP A 1 205 ? 1.464 -70.625 -55.75 1 89.81 205 ASP A N 1
ATOM 1634 C CA . ASP A 1 205 ? 2.352 -71.062 -56.812 1 89.81 205 ASP A CA 1
ATOM 1635 C C . ASP A 1 205 ? 3.227 -69.938 -57.281 1 89.81 205 ASP A C 1
ATOM 1637 O O . ASP A 1 205 ? 4.422 -70.062 -57.531 1 89.81 205 ASP A O 1
ATOM 1641 N N . SER A 1 206 ? 2.621 -68.688 -57.281 1 91.5 206 SER A N 1
ATOM 1642 C CA . SER A 1 206 ? 3.352 -67.562 -57.812 1 91.5 206 SER A CA 1
ATOM 1643 C C . SER A 1 206 ? 4.129 -66.875 -56.719 1 91.5 206 SER A C 1
ATOM 1645 O O . SER A 1 206 ? 4.828 -65.875 -56.969 1 91.5 206 SER A O 1
ATOM 1647 N N . HIS A 1 207 ? 4.094 -67.375 -55.531 1 92.12 207 HIS A N 1
ATOM 1648 C CA . HIS A 1 207 ? 4.754 -66.688 -54.406 1 92.12 207 HIS A CA 1
ATOM 1649 C C . HIS A 1 207 ? 6.141 -67.312 -54.156 1 92.12 207 HIS A C 1
ATOM 1651 O O . HIS A 1 207 ? 6.371 -68.5 -54.406 1 92.12 207 HIS A O 1
ATOM 1657 N N . LYS A 1 208 ? 7.008 -66.438 -53.719 1 92.88 208 LYS A N 1
ATOM 1658 C CA . LYS A 1 208 ? 8.305 -66.938 -53.25 1 92.88 208 LYS A CA 1
ATOM 1659 C C . LYS A 1 208 ? 8.172 -67.688 -51.938 1 92.88 208 LYS A C 1
ATOM 1661 O O . LYS A 1 208 ? 7.668 -67.188 -50.969 1 92.88 208 LYS A O 1
ATOM 1666 N N . SER A 1 209 ? 8.508 -69 -52.031 1 92 209 SER A N 1
ATOM 1667 C CA . SER A 1 209 ? 8.43 -69.875 -50.812 1 92 209 SER A CA 1
ATOM 1668 C C . SER A 1 209 ? 9.773 -70.5 -50.531 1 92 209 SER A C 1
ATOM 1670 O O . SER A 1 209 ? 10.539 -70.812 -51.438 1 92 209 SER A O 1
ATOM 1672 N N . ILE A 1 210 ? 10.07 -70.562 -49.219 1 91.12 210 ILE A N 1
ATOM 1673 C CA . ILE A 1 210 ? 11.305 -71.188 -48.781 1 91.12 210 ILE A CA 1
ATOM 1674 C C . ILE A 1 210 ? 10.961 -72.312 -47.812 1 91.12 210 ILE A C 1
ATOM 1676 O O . ILE A 1 210 ? 9.852 -72.375 -47.281 1 91.12 210 ILE A O 1
ATOM 1680 N N . LYS A 1 211 ? 11.93 -73.25 -47.688 1 89.88 211 LYS A N 1
ATOM 1681 C CA . LYS A 1 211 ? 11.734 -74.375 -46.719 1 89.88 211 LYS A CA 1
ATOM 1682 C C . LYS A 1 211 ? 11.68 -73.812 -45.281 1 89.88 211 LYS A C 1
ATOM 1684 O O . LYS A 1 211 ? 12.367 -72.812 -44.969 1 89.88 211 LYS A O 1
ATOM 1689 N N . PHE A 1 212 ? 10.969 -74.438 -44.531 1 85.06 212 PHE A N 1
ATOM 1690 C CA . PHE A 1 212 ? 10.773 -74 -43.156 1 85.06 212 PHE A CA 1
ATOM 1691 C C . PHE A 1 212 ? 12.109 -73.938 -42.438 1 85.06 212 PHE A C 1
ATOM 1693 O O . PHE A 1 212 ? 12.383 -73 -41.688 1 85.06 212 PHE A O 1
ATOM 1700 N N . ASP A 1 213 ? 12.914 -74.875 -42.625 1 85.31 213 ASP A N 1
ATOM 1701 C CA . ASP A 1 213 ? 14.188 -75 -41.906 1 85.31 213 ASP A CA 1
ATOM 1702 C C . ASP A 1 213 ? 15.117 -73.875 -42.281 1 85.31 213 ASP A C 1
ATOM 1704 O O . ASP A 1 213 ? 16 -73.5 -41.5 1 85.31 213 ASP A O 1
ATOM 1708 N N . ASP A 1 214 ? 14.883 -73.25 -43.438 1 88.12 214 ASP A N 1
ATOM 1709 C CA . ASP A 1 214 ? 15.688 -72.125 -43.844 1 88.12 214 ASP A CA 1
ATOM 1710 C C . ASP A 1 214 ? 15.062 -70.812 -43.375 1 88.12 214 ASP A C 1
ATOM 1712 O O . ASP A 1 214 ? 15.773 -69.812 -43.156 1 88.12 214 ASP A O 1
ATOM 1716 N N . ALA A 1 215 ? 13.82 -70.875 -43.281 1 87.31 215 ALA A N 1
ATOM 1717 C CA . ALA A 1 215 ? 13.086 -69.625 -42.906 1 87.31 215 ALA A CA 1
ATOM 1718 C C . ALA A 1 215 ? 13.234 -69.312 -41.438 1 87.31 215 ALA A C 1
ATOM 1720 O O . ALA A 1 215 ? 13.352 -68.188 -41.031 1 87.31 215 ALA A O 1
ATOM 1721 N N . LEU A 1 216 ? 13.32 -70.312 -40.656 1 86.69 216 LEU A N 1
ATOM 1722 C CA . LEU A 1 216 ? 13.297 -70.188 -39.219 1 86.69 216 LEU A CA 1
ATOM 1723 C C . LEU A 1 216 ? 14.484 -69.375 -38.719 1 86.69 216 LEU A C 1
ATOM 1725 O O . LEU A 1 216 ? 14.32 -68.375 -37.969 1 86.69 216 LEU A O 1
ATOM 1729 N N . PRO A 1 217 ? 15.672 -69.75 -39.156 1 88 217 PRO A N 1
ATOM 1730 C CA . PRO A 1 217 ? 16.812 -68.938 -38.688 1 88 217 PRO A CA 1
ATOM 1731 C C . PRO A 1 217 ? 16.719 -67.5 -39.125 1 88 217 PRO A C 1
ATOM 1733 O O . PRO A 1 217 ? 17.156 -66.562 -38.375 1 88 217 PRO A O 1
ATOM 1736 N N . ARG A 1 218 ? 16.203 -67.312 -40.25 1 88.38 218 ARG A N 1
ATOM 1737 C CA . ARG A 1 218 ? 16.062 -65.938 -40.719 1 88.38 218 ARG A CA 1
ATOM 1738 C C . ARG A 1 218 ? 15.086 -65.125 -39.844 1 88.38 218 ARG A C 1
ATOM 1740 O O . ARG A 1 218 ? 15.375 -64 -39.469 1 88.38 218 ARG A O 1
ATOM 1747 N N . TYR A 1 219 ? 14.086 -65.688 -39.5 1 87.06 219 TYR A N 1
ATOM 1748 C CA . TYR A 1 219 ? 13.078 -65 -38.656 1 87.06 219 TYR A CA 1
ATOM 1749 C C . TYR A 1 219 ? 13.578 -64.812 -37.25 1 87.06 219 TYR A C 1
ATOM 1751 O O . TYR A 1 219 ? 13.297 -63.812 -36.594 1 87.06 219 TYR A O 1
ATOM 1759 N N . LYS A 1 220 ? 14.258 -65.875 -36.781 1 89.88 220 LYS A N 1
ATOM 1760 C CA . LYS A 1 220 ? 14.867 -65.75 -35.469 1 89.88 220 LYS A CA 1
ATOM 1761 C C . LYS A 1 220 ? 15.828 -64.562 -35.406 1 89.88 220 LYS A C 1
ATOM 1763 O O . LYS A 1 220 ? 15.844 -63.812 -34.438 1 89.88 220 LYS A O 1
ATOM 1768 N N . ARG A 1 221 ? 16.516 -64.438 -36.469 1 92.25 221 ARG A N 1
ATOM 1769 C CA . ARG A 1 221 ? 17.438 -63.281 -36.531 1 92.25 221 ARG A CA 1
ATOM 1770 C C . ARG A 1 221 ? 16.672 -61.969 -36.562 1 92.25 221 ARG A C 1
ATOM 1772 O O . ARG A 1 221 ? 17.078 -61 -35.906 1 92.25 221 ARG A O 1
ATOM 1779 N N . HIS A 1 222 ? 15.625 -62 -37.281 1 91.31 222 HIS A N 1
ATOM 1780 C CA . HIS A 1 222 ? 14.789 -60.812 -37.344 1 91.31 222 HIS A CA 1
ATOM 1781 C C . HIS A 1 222 ? 14.219 -60.438 -36 1 91.31 222 HIS A C 1
ATOM 1783 O O . HIS A 1 222 ? 14.289 -59.281 -35.562 1 91.31 222 HIS A O 1
ATOM 1789 N N . ILE A 1 223 ? 13.766 -61.438 -35.281 1 91.69 223 ILE A N 1
ATOM 1790 C CA . ILE A 1 223 ? 13.18 -61.219 -33.969 1 91.69 223 ILE A CA 1
ATOM 1791 C C . ILE A 1 223 ? 14.258 -60.719 -33 1 91.69 223 ILE A C 1
ATOM 1793 O O . ILE A 1 223 ? 14.016 -59.812 -32.219 1 91.69 223 ILE A O 1
ATOM 1797 N N . ASN A 1 224 ? 15.375 -61.281 -33.125 1 93.44 224 ASN A N 1
ATOM 1798 C CA . ASN A 1 224 ? 16.484 -60.844 -32.281 1 93.44 224 ASN A CA 1
ATOM 1799 C C . ASN A 1 224 ? 16.875 -59.406 -32.562 1 93.44 224 ASN A C 1
ATOM 1801 O O . ASN A 1 224 ? 17.188 -58.656 -31.641 1 93.44 224 ASN A O 1
ATOM 1805 N N . GLY A 1 225 ? 16.875 -59.094 -33.844 1 93.88 225 GLY A N 1
ATOM 1806 C CA . GLY A 1 225 ? 17.141 -57.688 -34.219 1 93.88 225 GLY A CA 1
ATOM 1807 C C . GLY A 1 225 ? 16.125 -56.719 -33.625 1 93.88 225 GLY A C 1
ATOM 1808 O O . GLY A 1 225 ? 16.5 -55.688 -33.094 1 93.88 225 GLY A O 1
ATOM 1809 N N . LEU A 1 226 ? 14.867 -57.062 -33.656 1 91.56 226 LEU A N 1
ATOM 1810 C CA . LEU A 1 226 ? 13.805 -56.25 -33.062 1 91.56 226 LEU A CA 1
ATOM 1811 C C . LEU A 1 226 ? 13.969 -56.125 -31.562 1 91.56 226 LEU A C 1
ATOM 1813 O O . LEU A 1 226 ? 13.82 -55.031 -31.016 1 91.56 226 LEU A O 1
ATOM 1817 N N . LEU A 1 227 ? 14.32 -57.25 -30.922 1 93.12 227 LEU A N 1
ATOM 1818 C CA . LEU A 1 227 ? 14.516 -57.25 -29.469 1 93.12 227 LEU A CA 1
ATOM 1819 C C . LEU A 1 227 ? 15.664 -56.344 -29.078 1 93.12 227 LEU A C 1
ATOM 1821 O O . LEU A 1 227 ? 15.57 -55.594 -28.094 1 93.12 227 LEU A O 1
ATOM 1825 N N . GLU A 1 228 ? 16.688 -56.344 -29.844 1 93.88 228 GLU A N 1
ATOM 1826 C CA . GLU A 1 228 ? 17.828 -55.469 -29.578 1 93.88 228 GLU A CA 1
ATOM 1827 C C . GLU A 1 228 ? 17.438 -54 -29.719 1 93.88 228 GLU A C 1
ATOM 1829 O O . GLU A 1 228 ? 17.844 -53.156 -28.906 1 93.88 228 GLU A O 1
ATOM 1834 N N . GLY A 1 229 ? 16.672 -53.75 -30.719 1 93.06 229 GLY A N 1
ATOM 1835 C CA . GLY A 1 229 ? 16.188 -52.375 -30.922 1 93.06 229 GLY A CA 1
ATOM 1836 C C . GLY A 1 229 ? 15.328 -51.875 -29.766 1 93.06 229 GLY A C 1
ATOM 1837 O O . GLY A 1 229 ? 15.531 -50.781 -29.281 1 93.06 229 GLY A O 1
ATOM 1838 N N . ILE A 1 230 ? 14.469 -52.688 -29.297 1 93.38 230 ILE A N 1
ATOM 1839 C CA . ILE A 1 230 ? 13.57 -52.344 -28.203 1 93.38 230 ILE A CA 1
ATOM 1840 C C . ILE A 1 230 ? 14.367 -52.156 -26.922 1 93.38 230 ILE A C 1
ATOM 1842 O O . ILE A 1 230 ? 14.141 -51.188 -26.188 1 93.38 230 ILE A O 1
ATOM 1846 N N . GLN A 1 231 ? 15.297 -53.031 -26.703 1 91 231 GLN A N 1
ATOM 1847 C CA . GLN A 1 231 ? 16.109 -52.969 -25.484 1 91 231 GLN A CA 1
ATOM 1848 C C . GLN A 1 231 ? 16.969 -51.719 -25.453 1 91 231 GLN A C 1
ATOM 1850 O O . GLN A 1 231 ? 17.281 -51.219 -24.375 1 91 231 GLN A O 1
ATOM 1855 N N . GLY A 1 232 ? 17.312 -51.188 -26.609 1 92.31 232 GLY A N 1
ATOM 1856 C CA . GLY A 1 232 ? 18.062 -49.938 -26.672 1 92.31 232 GLY A CA 1
ATOM 1857 C C . GLY A 1 232 ? 17.203 -48.719 -26.438 1 92.31 232 GLY A C 1
ATOM 1858 O O . GLY A 1 232 ? 17.672 -47.719 -25.906 1 92.31 232 GLY A O 1
ATOM 1859 N N . ARG A 1 233 ? 15.945 -48.75 -26.734 1 94.69 233 ARG A N 1
ATOM 1860 C CA . ARG A 1 233 ? 15.047 -47.594 -26.672 1 94.69 233 ARG A CA 1
ATOM 1861 C C . ARG A 1 233 ? 14.453 -47.438 -25.281 1 94.69 233 ARG A C 1
ATOM 1863 O O . ARG A 1 233 ? 14.227 -46.312 -24.812 1 94.69 233 ARG A O 1
ATOM 1870 N N . ILE A 1 234 ? 14.289 -48.594 -24.562 1 93.94 234 ILE A N 1
ATOM 1871 C CA . ILE A 1 234 ? 13.609 -48.562 -23.266 1 93.94 234 ILE A CA 1
ATOM 1872 C C . ILE A 1 234 ? 14.398 -47.719 -22.281 1 93.94 234 ILE A C 1
ATOM 1874 O O . ILE A 1 234 ? 13.844 -46.812 -21.641 1 93.94 234 ILE A O 1
ATOM 1878 N N . PRO A 1 235 ? 15.75 -47.906 -22.125 1 94.19 235 PRO A N 1
ATOM 1879 C CA . PRO A 1 235 ? 16.516 -47.062 -21.203 1 94.19 235 PRO A CA 1
ATOM 1880 C C . PRO A 1 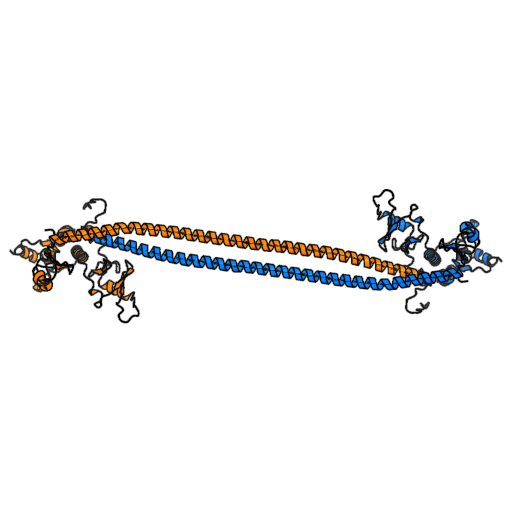235 ? 16.547 -45.594 -21.625 1 94.19 235 PRO A C 1
ATOM 1882 O O . PRO A 1 235 ? 16.531 -44.719 -20.766 1 94.19 235 PRO A O 1
ATOM 1885 N N . SER A 1 236 ? 16.562 -45.344 -22.906 1 95.44 236 SER A N 1
ATOM 1886 C CA . SER A 1 236 ? 16.562 -43.969 -23.391 1 95.44 236 SER A CA 1
ATOM 1887 C C . SER A 1 236 ? 15.266 -43.25 -23.016 1 95.44 236 SER A C 1
ATOM 1889 O O . SER A 1 236 ? 15.289 -42.094 -22.594 1 95.44 236 SER A O 1
ATOM 1891 N N . ILE A 1 237 ? 14.125 -43.938 -23.109 1 95.69 237 ILE A N 1
ATOM 1892 C CA . ILE A 1 237 ? 12.828 -43.375 -22.719 1 95.69 237 ILE A CA 1
ATOM 1893 C C . ILE A 1 237 ? 12.805 -43.094 -21.219 1 95.69 237 ILE A C 1
ATOM 1895 O O . ILE A 1 237 ? 12.367 -42.031 -20.781 1 95.69 237 ILE A O 1
ATOM 1899 N N . ALA A 1 238 ? 13.312 -44.062 -20.469 1 94.44 238 ALA A N 1
ATOM 1900 C CA . ALA A 1 238 ? 13.359 -43.906 -19.016 1 94.44 238 ALA A CA 1
ATOM 1901 C C . ALA A 1 238 ? 14.195 -42.719 -18.625 1 94.44 238 ALA A C 1
ATOM 1903 O O . ALA A 1 238 ? 13.812 -41.938 -17.734 1 94.44 238 ALA A O 1
ATOM 1904 N N . ASP A 1 239 ? 15.336 -42.5 -19.25 1 96 239 ASP A N 1
ATOM 1905 C CA . ASP A 1 239 ? 16.203 -41.344 -18.984 1 96 239 ASP A CA 1
ATOM 1906 C C . ASP A 1 239 ? 15.5 -40.031 -19.328 1 96 239 ASP A C 1
ATOM 1908 O O . ASP A 1 239 ? 15.625 -39.031 -18.594 1 96 239 ASP A O 1
ATOM 1912 N N . TYR A 1 240 ? 14.781 -39.969 -20.375 1 96.19 240 TYR A N 1
ATOM 1913 C CA . TYR A 1 240 ? 14.086 -38.781 -20.797 1 96.19 240 TYR A CA 1
ATOM 1914 C C . TYR A 1 240 ? 12.961 -38.438 -19.812 1 96.19 240 TYR A C 1
ATOM 1916 O O . TYR A 1 240 ? 12.742 -37.25 -19.5 1 96.19 240 TYR A O 1
ATOM 1924 N N . VAL A 1 241 ? 12.273 -39.469 -19.375 1 95.62 241 VAL A N 1
ATOM 1925 C CA . VAL A 1 241 ? 11.219 -39.25 -18.391 1 95.62 241 VAL A CA 1
ATOM 1926 C C . VAL A 1 241 ? 11.82 -38.656 -17.125 1 95.62 241 VAL A C 1
ATOM 1928 O O . VAL A 1 241 ? 11.258 -37.719 -16.531 1 95.62 241 VAL A O 1
ATOM 1931 N N . LYS A 1 242 ? 12.977 -39.188 -16.703 1 95.94 242 LYS A N 1
ATOM 1932 C CA . LYS A 1 242 ? 13.68 -38.625 -15.547 1 95.94 242 LYS A CA 1
ATOM 1933 C C . LYS A 1 242 ? 14.062 -37.156 -15.766 1 95.94 242 LYS A C 1
ATOM 1935 O O . LYS A 1 242 ? 13.898 -36.344 -14.875 1 95.94 242 LYS A O 1
ATOM 1940 N N . TYR A 1 243 ? 14.555 -36.75 -16.922 1 96.69 243 TYR A N 1
ATOM 1941 C CA . TYR A 1 243 ? 14.914 -35.375 -17.281 1 96.69 243 TYR A CA 1
ATOM 1942 C C . TYR A 1 243 ? 13.695 -34.469 -17.219 1 96.69 243 TYR A C 1
ATOM 1944 O O . TYR A 1 243 ? 13.773 -33.375 -16.672 1 96.69 243 TYR A O 1
ATOM 1952 N N . LEU A 1 244 ? 12.539 -35 -17.781 1 96.06 244 LEU A N 1
ATOM 1953 C CA . LEU A 1 244 ? 11.32 -34.188 -17.766 1 96.06 244 LEU A CA 1
ATOM 1954 C C . LEU A 1 244 ? 10.859 -33.906 -16.344 1 96.06 244 LEU A C 1
ATOM 1956 O O . LEU A 1 244 ? 10.391 -32.812 -16.047 1 96.06 244 LEU A O 1
ATOM 1960 N N . LYS A 1 245 ? 11.07 -34.906 -15.469 1 95.25 245 LYS A N 1
ATOM 1961 C CA . LYS A 1 245 ? 10.695 -34.719 -14.07 1 95.25 245 LYS A CA 1
ATOM 1962 C C . LYS A 1 245 ? 11.594 -33.688 -13.398 1 95.25 245 LYS A C 1
ATOM 1964 O O . LYS A 1 245 ? 11.117 -32.844 -12.625 1 95.25 245 LYS A O 1
ATOM 1969 N N . SER A 1 246 ? 12.883 -33.719 -13.648 1 96.88 246 SER A N 1
ATOM 1970 C CA . SER A 1 246 ? 13.812 -32.719 -13.117 1 96.88 246 SER A CA 1
ATOM 1971 C C . SER A 1 246 ? 13.492 -31.328 -13.656 1 96.88 246 SER A C 1
ATOM 1973 O O . SER A 1 246 ? 13.539 -30.344 -12.914 1 96.88 246 SER A O 1
ATOM 1975 N N . TYR A 1 247 ? 13.172 -31.188 -14.898 1 96.88 247 TYR A N 1
ATOM 1976 C CA . TYR A 1 247 ? 12.805 -29.922 -15.523 1 96.88 247 TYR A CA 1
ATOM 1977 C C . TYR A 1 247 ? 11.539 -29.344 -14.898 1 96.88 247 TYR A C 1
ATOM 1979 O O . TYR A 1 247 ? 11.453 -28.141 -14.656 1 96.88 247 TYR A O 1
ATOM 1987 N N . GLU A 1 248 ? 10.586 -30.312 -14.688 1 96.31 248 GLU A N 1
ATOM 1988 C CA . GLU A 1 248 ? 9.359 -29.906 -14.008 1 96.31 248 GLU A CA 1
ATOM 1989 C C . GLU A 1 248 ? 9.656 -29.266 -12.664 1 96.31 248 GLU A C 1
ATOM 1991 O O . GLU A 1 248 ? 9.102 -28.203 -12.336 1 96.31 248 GLU A O 1
ATOM 1996 N N . ASN A 1 249 ? 10.547 -29.797 -11.883 1 96.5 249 ASN A N 1
ATOM 1997 C CA . ASN A 1 249 ? 10.93 -29.266 -10.578 1 96.5 249 ASN A CA 1
ATOM 1998 C C . ASN A 1 249 ? 11.648 -27.922 -10.711 1 96.5 249 ASN A C 1
ATOM 2000 O O . ASN A 1 249 ? 11.398 -27 -9.93 1 96.5 249 ASN A O 1
ATOM 2004 N N . SER A 1 250 ? 12.531 -27.797 -11.695 1 97.12 250 SER A N 1
ATOM 2005 C CA . SER A 1 250 ? 13.234 -26.547 -11.953 1 97.12 250 SER A CA 1
ATOM 2006 C C . SER A 1 250 ? 12.266 -25.438 -12.336 1 97.12 250 SER A C 1
ATOM 2008 O O . SER A 1 250 ? 12.43 -24.281 -11.914 1 97.12 250 SER A O 1
ATOM 2010 N N . LEU A 1 251 ? 11.25 -25.828 -13.109 1 96.19 251 LEU A N 1
ATOM 2011 C CA . LEU A 1 251 ? 10.234 -24.859 -13.523 1 96.19 251 LEU A CA 1
ATOM 2012 C C . LEU A 1 251 ? 9.445 -24.344 -12.328 1 96.19 251 LEU A C 1
ATOM 2014 O O . LEU A 1 251 ? 9.203 -23.141 -12.211 1 96.19 251 LEU A O 1
ATOM 2018 N N . LYS A 1 252 ? 9.102 -25.188 -11.414 1 96.69 252 LYS A N 1
ATOM 2019 C CA . LYS A 1 252 ? 8.367 -24.812 -10.211 1 96.69 252 LYS A CA 1
ATOM 2020 C C . LYS A 1 252 ? 9.203 -23.891 -9.328 1 96.69 252 LYS A C 1
ATOM 2022 O O . LYS A 1 252 ? 8.688 -22.906 -8.789 1 96.69 252 LYS A O 1
ATOM 2027 N N . GLU A 1 253 ? 10.445 -24.172 -9.18 1 97 253 GLU A N 1
ATOM 2028 C CA . GLU A 1 253 ? 11.344 -23.344 -8.391 1 97 253 GLU A CA 1
ATOM 2029 C C . GLU A 1 253 ? 11.508 -21.953 -9.016 1 97 253 GLU A C 1
ATOM 2031 O O . GLU A 1 253 ? 11.508 -20.953 -8.305 1 97 253 GLU A O 1
ATOM 2036 N N . SER A 1 254 ? 11.695 -21.938 -10.328 1 96.75 254 SER A N 1
ATOM 2037 C CA . SER A 1 254 ? 11.836 -20.672 -11.031 1 96.75 254 SER A CA 1
ATOM 2038 C C . SER A 1 254 ? 10.586 -19.812 -10.883 1 96.75 254 SER A C 1
ATOM 2040 O O . SER A 1 254 ? 10.672 -18.609 -10.68 1 96.75 254 SER A O 1
ATOM 2042 N N . LYS A 1 255 ? 9.422 -20.469 -11 1 97.25 255 LYS A N 1
ATOM 2043 C CA . LYS A 1 255 ? 8.156 -19.766 -10.781 1 97.25 255 LYS A CA 1
ATOM 2044 C C . LYS A 1 255 ? 8.102 -19.125 -9.398 1 97.25 255 LYS A C 1
ATOM 2046 O O . LYS A 1 255 ? 7.727 -17.969 -9.25 1 97.25 255 LYS A O 1
ATOM 2051 N N . GLN A 1 256 ? 8.461 -19.859 -8.391 1 96.81 256 GLN A N 1
ATOM 2052 C CA . GLN A 1 256 ? 8.445 -19.391 -7.016 1 96.81 256 GLN A CA 1
ATOM 2053 C C . GLN A 1 256 ? 9.391 -18.203 -6.828 1 96.81 256 GLN A C 1
ATOM 2055 O O . GLN A 1 256 ? 9.023 -17.203 -6.211 1 96.81 256 GLN A O 1
ATOM 2060 N N . LYS A 1 257 ? 10.555 -18.359 -7.352 1 97.62 257 LYS A N 1
ATOM 2061 C CA . LYS A 1 257 ? 11.547 -17.281 -7.23 1 97.62 257 LYS A CA 1
ATOM 2062 C C . LYS A 1 257 ? 11.055 -16.016 -7.906 1 97.62 257 LYS A C 1
ATOM 2064 O O . LYS A 1 257 ? 11.195 -14.922 -7.355 1 97.62 257 LYS A O 1
ATOM 2069 N N . LEU A 1 258 ? 10.531 -16.141 -9.148 1 96.88 258 LEU A N 1
ATOM 2070 C CA . LEU A 1 258 ? 10.023 -14.984 -9.883 1 96.88 258 LEU A CA 1
ATOM 2071 C C . LEU A 1 258 ? 8.891 -14.305 -9.117 1 96.88 258 LEU A C 1
ATOM 2073 O O . LEU A 1 258 ? 8.836 -13.078 -9.047 1 96.88 258 LEU A O 1
ATOM 2077 N N . THR A 1 259 ? 8.008 -15.094 -8.555 1 97 259 THR A N 1
ATOM 2078 C CA . THR A 1 259 ? 6.891 -14.578 -7.766 1 97 259 THR A CA 1
ATOM 2079 C C . THR A 1 259 ? 7.395 -13.828 -6.539 1 97 259 THR A C 1
ATOM 2081 O O . THR A 1 259 ? 6.91 -12.734 -6.227 1 97 259 THR A O 1
ATOM 2084 N N . GLU A 1 260 ? 8.344 -14.367 -5.875 1 97.19 260 GLU A N 1
ATOM 2085 C CA . GLU A 1 260 ? 8.93 -13.727 -4.699 1 97.19 260 GLU A CA 1
ATOM 2086 C C . GLU A 1 260 ? 9.617 -12.414 -5.07 1 97.19 260 GLU A C 1
ATOM 2088 O O . GLU A 1 260 ? 9.5 -11.422 -4.348 1 97.19 260 GLU A O 1
ATOM 2093 N N . ASN A 1 261 ? 10.305 -12.469 -6.148 1 97.81 261 ASN A N 1
ATOM 2094 C CA . ASN A 1 261 ? 10.977 -11.266 -6.629 1 97.81 261 ASN A CA 1
ATOM 2095 C C . ASN A 1 261 ? 9.969 -10.164 -6.969 1 97.81 261 ASN A C 1
ATOM 2097 O O . ASN A 1 261 ? 10.188 -9 -6.637 1 97.81 261 ASN A O 1
ATOM 2101 N N . LEU A 1 262 ? 8.906 -10.547 -7.625 1 97.19 262 LEU A N 1
ATOM 2102 C CA . LEU A 1 262 ? 7.855 -9.594 -7.984 1 97.19 262 LEU A CA 1
ATOM 2103 C C . LEU A 1 262 ? 7.223 -8.984 -6.734 1 97.19 262 LEU A C 1
ATOM 2105 O O . LEU A 1 262 ? 6.996 -7.777 -6.676 1 97.19 262 LEU A O 1
ATOM 2109 N N . GLU A 1 263 ? 6.969 -9.797 -5.738 1 97.06 263 GLU A N 1
ATOM 2110 C CA . GLU A 1 263 ? 6.395 -9.32 -4.484 1 97.06 263 GLU A CA 1
ATOM 2111 C C . GLU A 1 263 ? 7.34 -8.367 -3.766 1 97.06 263 GLU A C 1
ATOM 2113 O O . GLU A 1 263 ? 6.914 -7.328 -3.256 1 97.06 263 GLU A O 1
ATOM 2118 N N . ALA A 1 264 ? 8.602 -8.727 -3.758 1 97.62 264 ALA A N 1
ATOM 2119 C CA . ALA A 1 264 ? 9.602 -7.883 -3.107 1 97.62 264 ALA A CA 1
ATOM 2120 C C . ALA A 1 264 ? 9.711 -6.527 -3.799 1 97.62 264 ALA A C 1
ATOM 2122 O O . ALA A 1 264 ? 9.766 -5.488 -3.137 1 97.62 264 ALA A O 1
ATOM 2123 N N . GLN A 1 265 ? 9.727 -6.555 -5.148 1 97.94 265 GLN A N 1
ATOM 2124 C CA . GLN A 1 265 ? 9.805 -5.312 -5.914 1 97.94 265 GLN A CA 1
ATOM 2125 C C . GLN A 1 265 ? 8.57 -4.449 -5.684 1 97.94 265 GLN A C 1
ATOM 2127 O O . GLN A 1 265 ? 8.68 -3.232 -5.512 1 97.94 265 GLN A O 1
ATOM 2132 N N . SER A 1 266 ? 7.363 -5.051 -5.691 1 98.19 266 SER A N 1
ATOM 2133 C CA . SER A 1 266 ? 6.121 -4.336 -5.41 1 98.19 266 SER A CA 1
ATOM 2134 C C . SER A 1 266 ? 6.156 -3.68 -4.035 1 98.19 266 SER A C 1
ATOM 2136 O O . SER A 1 266 ? 5.801 -2.508 -3.893 1 98.19 266 SER A O 1
ATOM 2138 N N . ASN A 1 267 ? 6.609 -4.391 -3.035 1 98.06 267 ASN A N 1
ATOM 2139 C CA . ASN A 1 267 ? 6.707 -3.867 -1.677 1 98.06 267 ASN A CA 1
ATOM 2140 C C . ASN A 1 267 ? 7.664 -2.68 -1.6 1 98.06 267 ASN A C 1
ATOM 2142 O O . ASN A 1 267 ? 7.387 -1.699 -0.906 1 98.06 267 ASN A O 1
ATOM 2146 N N . THR A 1 268 ? 8.758 -2.828 -2.266 1 98.31 268 THR A N 1
ATOM 2147 C CA . THR A 1 268 ? 9.727 -1.737 -2.291 1 98.31 268 THR A CA 1
ATOM 2148 C C . THR A 1 268 ? 9.117 -0.484 -2.91 1 98.31 268 THR A C 1
ATOM 2150 O O . THR A 1 268 ? 9.297 0.621 -2.393 1 98.31 268 THR A O 1
ATOM 2153 N N . LEU A 1 269 ? 8.367 -0.666 -4.004 1 97.56 269 LEU A N 1
ATOM 2154 C CA . LEU A 1 269 ? 7.719 0.464 -4.66 1 97.56 269 LEU A CA 1
ATOM 2155 C C . LEU A 1 269 ? 6.676 1.101 -3.742 1 97.56 269 LEU A C 1
ATOM 2157 O O . LEU A 1 269 ? 6.574 2.328 -3.672 1 97.56 269 LEU A O 1
ATOM 2161 N N . HIS A 1 270 ? 5.898 0.297 -3.033 1 97.75 270 HIS A N 1
ATOM 2162 C CA . HIS A 1 270 ? 4.945 0.802 -2.051 1 97.75 270 HIS A CA 1
ATOM 2163 C C . HIS A 1 270 ? 5.645 1.644 -0.989 1 97.75 270 HIS A C 1
ATOM 2165 O O . HIS A 1 270 ? 5.16 2.719 -0.625 1 97.75 270 HIS A O 1
ATOM 2171 N N . GLN A 1 271 ? 6.785 1.134 -0.561 1 98.12 271 GLN A N 1
ATOM 2172 C CA . GLN A 1 271 ? 7.535 1.833 0.478 1 98.12 271 GLN A CA 1
ATOM 2173 C C . GLN A 1 271 ? 8.062 3.174 -0.029 1 98.12 271 GLN A C 1
ATOM 2175 O O . GLN A 1 271 ? 8.047 4.168 0.7 1 98.12 271 GLN A O 1
ATOM 2180 N N . ILE A 1 272 ? 8.531 3.158 -1.204 1 98.31 272 ILE A N 1
ATOM 2181 C CA . ILE A 1 272 ? 9.039 4.391 -1.801 1 98.31 272 ILE A CA 1
ATOM 2182 C C . ILE A 1 272 ? 7.922 5.426 -1.874 1 98.31 272 ILE A C 1
ATOM 2184 O O . ILE A 1 272 ? 8.117 6.59 -1.521 1 98.31 272 ILE A O 1
ATOM 2188 N N . ILE A 1 273 ? 6.711 4.996 -2.295 1 97.62 273 ILE A N 1
ATOM 2189 C CA . ILE A 1 273 ? 5.555 5.879 -2.393 1 97.62 273 ILE A CA 1
ATOM 2190 C C . ILE A 1 273 ? 5.203 6.422 -1.011 1 97.62 273 ILE A C 1
ATOM 2192 O O . ILE A 1 273 ? 5 7.625 -0.844 1 97.62 273 ILE A O 1
ATOM 2196 N N . ASP A 1 274 ? 5.195 5.578 -0.048 1 98.19 274 ASP A N 1
ATOM 2197 C CA . ASP A 1 274 ? 4.828 5.973 1.31 1 98.19 274 ASP A CA 1
ATOM 2198 C C . ASP A 1 274 ? 5.848 6.949 1.892 1 98.19 274 ASP A C 1
ATOM 2200 O O . ASP A 1 274 ? 5.48 7.918 2.555 1 98.19 274 ASP A O 1
ATOM 2204 N N . ASN A 1 275 ? 7.121 6.645 1.667 1 98 275 ASN A N 1
ATOM 2205 C CA . ASN A 1 275 ? 8.172 7.535 2.146 1 98 275 ASN A CA 1
ATOM 2206 C C . ASN A 1 275 ? 8.078 8.914 1.499 1 98 275 ASN A C 1
ATOM 2208 O O . ASN A 1 275 ? 8.195 9.93 2.182 1 98 275 ASN A O 1
ATOM 2212 N N . TYR A 1 276 ? 7.844 8.922 0.254 1 97.75 276 TYR A N 1
ATOM 2213 C CA . TYR A 1 276 ? 7.715 10.18 -0.471 1 97.75 276 TYR A CA 1
ATOM 2214 C C . TYR A 1 276 ? 6.5 10.969 0.015 1 97.75 276 TYR A C 1
ATOM 2216 O O . TYR A 1 276 ? 6.578 12.18 0.216 1 97.75 276 TYR A O 1
ATOM 2224 N N . LYS A 1 277 ? 5.422 10.234 0.168 1 97.56 277 LYS A N 1
ATOM 2225 C CA . LYS A 1 277 ? 4.207 10.852 0.69 1 97.56 277 LYS A CA 1
ATOM 2226 C C . LYS A 1 277 ? 4.457 11.492 2.053 1 97.56 277 LYS A C 1
ATOM 2228 O O . LYS A 1 277 ? 4.07 12.641 2.285 1 97.56 277 LYS A O 1
ATOM 2233 N N . SER A 1 278 ? 5.082 10.789 2.891 1 97.81 278 SER A N 1
ATOM 2234 C CA . SER A 1 278 ? 5.363 11.266 4.242 1 97.81 278 SER A CA 1
ATOM 2235 C C . SER A 1 278 ? 6.262 12.5 4.219 1 97.81 278 SER A C 1
ATOM 2237 O O . SER A 1 278 ? 6.035 13.453 4.965 1 97.81 278 SER A O 1
ATOM 2239 N N . GLU A 1 279 ? 7.211 12.445 3.373 1 97.69 279 GLU A N 1
ATOM 2240 C CA . GLU A 1 279 ? 8.125 13.578 3.244 1 97.69 279 GLU A CA 1
ATOM 2241 C C . GLU A 1 279 ? 7.398 14.82 2.734 1 97.69 279 GLU A C 1
ATOM 2243 O O . GLU A 1 279 ? 7.59 15.914 3.26 1 97.69 279 GLU A O 1
ATOM 2248 N N . MET A 1 280 ? 6.555 14.617 1.721 1 97.88 280 MET A N 1
ATOM 2249 C CA . MET A 1 280 ? 5.801 15.734 1.147 1 97.88 280 MET A CA 1
ATOM 2250 C C . MET A 1 280 ? 4.828 16.312 2.166 1 97.88 280 MET A C 1
ATOM 2252 O O . MET A 1 280 ? 4.695 17.531 2.281 1 97.88 280 MET A O 1
ATOM 2256 N N . LEU A 1 281 ? 4.164 15.445 2.926 1 97.38 281 LEU A N 1
ATOM 2257 C CA . LEU A 1 281 ? 3.24 15.891 3.961 1 97.38 281 LEU A CA 1
ATOM 2258 C C . LEU A 1 281 ? 3.971 16.688 5.035 1 97.38 281 LEU A C 1
ATOM 2260 O O . LEU A 1 281 ? 3.463 17.703 5.512 1 97.38 281 LEU A O 1
ATOM 2264 N N . ALA A 1 282 ? 5.18 16.219 5.371 1 97.38 282 ALA A N 1
ATOM 2265 C CA . ALA A 1 282 ? 5.988 16.922 6.367 1 97.38 282 ALA A CA 1
ATOM 2266 C C . ALA A 1 282 ? 6.402 18.312 5.863 1 97.38 282 ALA A C 1
ATOM 2268 O O . ALA A 1 282 ? 6.336 19.297 6.602 1 97.38 282 ALA A O 1
ATOM 2269 N N . ASN A 1 283 ? 6.773 18.344 4.602 1 97.44 283 ASN A N 1
ATOM 2270 C CA . ASN A 1 283 ? 7.172 19.609 3.992 1 97.44 283 ASN A CA 1
ATOM 2271 C C . ASN A 1 283 ? 6.012 20.594 3.947 1 97.44 283 ASN A C 1
ATOM 2273 O O . ASN A 1 283 ? 6.176 21.781 4.281 1 97.44 283 ASN A O 1
ATOM 2277 N N . ILE A 1 284 ? 4.816 20.125 3.551 1 96.75 284 ILE A N 1
ATOM 2278 C CA . ILE A 1 284 ? 3.615 20.953 3.496 1 96.75 284 ILE A CA 1
ATOM 2279 C C . ILE A 1 284 ? 3.277 21.469 4.895 1 96.75 284 ILE A C 1
ATOM 2281 O O . ILE A 1 284 ? 3.004 22.656 5.078 1 96.75 284 ILE A O 1
ATOM 2285 N N . SER A 1 285 ? 3.322 20.625 5.891 1 96.69 285 SER A N 1
ATOM 2286 C CA . SER A 1 285 ? 3.002 20.984 7.27 1 96.69 285 SER A CA 1
ATOM 2287 C C . SER A 1 285 ? 3.977 22.016 7.809 1 96.69 285 SER A C 1
ATOM 2289 O O . SER A 1 285 ? 3.562 23.016 8.414 1 96.69 285 SER A O 1
ATOM 2291 N N . GLN A 1 286 ? 5.266 21.828 7.531 1 97.31 286 GLN A N 1
ATOM 2292 C CA . GLN A 1 286 ? 6.289 22.734 8.031 1 97.31 286 GLN A CA 1
ATOM 2293 C C . GLN A 1 286 ? 6.137 24.125 7.418 1 97.31 286 GLN A C 1
ATOM 2295 O O . GLN A 1 286 ? 6.172 25.125 8.133 1 97.31 286 GLN A O 1
ATOM 2300 N N . LYS A 1 287 ? 5.953 24.141 6.078 1 97.38 287 LYS A N 1
ATOM 2301 C CA . LYS A 1 287 ? 5.809 25.422 5.387 1 97.38 287 LYS A CA 1
ATOM 2302 C C . LYS A 1 287 ? 4.551 26.156 5.836 1 97.38 287 LYS A C 1
ATOM 2304 O O . LYS A 1 287 ? 4.582 27.359 6.082 1 97.38 287 LYS A O 1
ATOM 2309 N N . CYS A 1 288 ? 3.455 25.406 5.961 1 96.31 288 CYS A N 1
ATOM 2310 C CA . CYS A 1 288 ? 2.195 26 6.387 1 96.31 288 CYS A CA 1
ATOM 2311 C C . CYS A 1 288 ? 2.279 26.469 7.832 1 96.31 288 CYS A C 1
ATOM 2313 O O . CYS A 1 288 ? 1.8 27.562 8.164 1 96.31 288 CYS A O 1
ATOM 2315 N N . GLU A 1 289 ? 2.938 25.75 8.727 1 96.12 289 GLU A N 1
ATOM 2316 C CA . GLU A 1 289 ? 3.068 26.125 10.125 1 96.12 289 GLU A CA 1
ATOM 2317 C C . GLU A 1 289 ? 3.928 27.375 10.289 1 96.12 289 GLU A C 1
ATOM 2319 O O . GLU A 1 289 ? 3.617 28.25 11.102 1 96.12 289 GLU A O 1
ATOM 2324 N N . ALA A 1 290 ? 5 27.484 9.508 1 97 290 ALA A N 1
ATOM 2325 C CA . ALA A 1 290 ? 5.867 28.672 9.547 1 97 290 ALA A CA 1
ATOM 2326 C C . ALA A 1 290 ? 5.113 29.922 9.102 1 97 290 ALA A C 1
ATOM 2328 O O . ALA A 1 290 ? 5.195 30.969 9.742 1 97 290 ALA A O 1
ATOM 2329 N N . GLU A 1 291 ? 4.348 29.719 8.008 1 96.69 291 GLU A N 1
ATOM 2330 C CA . GLU A 1 291 ? 3.584 30.844 7.488 1 96.69 291 GLU A CA 1
ATOM 2331 C C . GLU A 1 291 ? 2.475 31.25 8.453 1 96.69 291 GLU A C 1
ATOM 2333 O O . GLU A 1 291 ? 2.227 32.438 8.656 1 96.69 291 GLU A O 1
ATOM 2338 N N . LEU A 1 292 ? 1.792 30.25 9.117 1 96.56 292 LEU A N 1
ATOM 2339 C CA . LEU A 1 292 ? 0.723 30.516 10.07 1 96.56 292 LEU A CA 1
ATOM 2340 C C . LEU A 1 292 ? 1.268 31.219 11.312 1 96.56 292 LEU A C 1
ATOM 2342 O O . LEU A 1 292 ? 0.628 32.125 11.844 1 96.56 292 LEU A O 1
ATOM 2346 N N . ALA A 1 293 ? 2.48 30.875 11.711 1 96.62 293 ALA A N 1
ATOM 2347 C CA . ALA A 1 293 ? 3.117 31.516 12.859 1 96.62 293 ALA A CA 1
ATOM 2348 C C . ALA A 1 293 ? 3.449 32.969 12.578 1 96.62 293 ALA A C 1
ATOM 2350 O O . ALA A 1 293 ? 3.223 33.844 13.414 1 96.62 293 ALA A O 1
ATOM 2351 N N . ASP A 1 294 ? 3.883 33.219 11.367 1 97.06 294 ASP A N 1
ATOM 2352 C CA . ASP A 1 294 ? 4.207 34.562 10.953 1 97.06 294 ASP A CA 1
ATOM 2353 C C . ASP A 1 294 ? 2.953 35.438 10.898 1 97.06 294 ASP A C 1
ATOM 2355 O O . ASP A 1 294 ? 2.957 36.562 11.383 1 97.06 294 ASP A O 1
ATOM 2359 N N . LEU A 1 295 ? 1.884 34.875 10.352 1 95.94 295 LEU A N 1
ATOM 2360 C CA . LEU A 1 295 ? 0.622 35.594 10.234 1 95.94 295 LEU A CA 1
ATOM 2361 C C . LEU A 1 295 ? 0.058 35.938 11.609 1 95.94 295 LEU A C 1
ATOM 2363 O O . LEU A 1 295 ? -0.44 37.031 11.82 1 95.94 295 LEU A O 1
ATOM 2367 N N . GLU A 1 296 ? 0.164 35 12.523 1 95.38 296 GLU A N 1
ATOM 2368 C CA . GLU A 1 296 ? -0.335 35.219 13.875 1 95.38 296 GLU A CA 1
ATOM 2369 C C . GLU A 1 296 ? 0.441 36.312 14.586 1 95.38 296 GLU A C 1
ATOM 2371 O O . GLU A 1 296 ? -0.15 37.188 15.25 1 95.38 296 GLU A O 1
ATOM 2376 N N . THR A 1 297 ? 1.762 36.312 14.406 1 96 297 THR A N 1
ATOM 2377 C CA . THR A 1 297 ? 2.613 37.344 15.008 1 96 297 THR A CA 1
ATOM 2378 C C . THR A 1 297 ? 2.279 38.719 14.445 1 96 297 THR A C 1
ATOM 2380 O O . THR A 1 297 ? 2.127 39.688 15.203 1 96 297 THR A O 1
ATOM 2383 N N . LYS A 1 298 ? 2.123 38.75 13.141 1 96.44 298 LYS A N 1
ATOM 2384 C CA . LYS A 1 298 ? 1.795 40.031 12.484 1 96.44 298 LYS A CA 1
ATOM 2385 C C . LYS A 1 298 ? 0.438 40.531 12.945 1 96.44 298 LYS A C 1
ATOM 2387 O O . LYS A 1 298 ? 0.296 41.719 13.258 1 96.44 298 LYS A O 1
ATOM 2392 N N . SER A 1 299 ? -0.575 39.656 12.984 1 96.31 299 SER A N 1
ATOM 2393 C CA . SER A 1 299 ? -1.919 40.031 13.422 1 96.31 299 SER A CA 1
ATOM 2394 C C . SER A 1 299 ? -1.915 40.562 14.852 1 96.31 299 SER A C 1
ATOM 2396 O O . SER A 1 299 ? -2.521 41.594 15.148 1 96.31 299 SER A O 1
ATOM 2398 N N . ASN A 1 300 ? -1.147 39.906 15.711 1 94.75 300 ASN A N 1
ATOM 2399 C CA . ASN A 1 300 ? -1.064 40.312 17.109 1 94.75 300 ASN A CA 1
ATOM 2400 C C . ASN A 1 300 ? -0.403 41.688 17.266 1 94.75 300 ASN A C 1
ATOM 2402 O O . ASN A 1 300 ? -0.883 42.531 18.031 1 94.75 300 ASN A O 1
ATOM 2406 N N . ASN A 1 301 ? 0.662 41.906 16.516 1 94.56 301 ASN A N 1
ATOM 2407 C CA . ASN A 1 301 ? 1.37 43.188 16.578 1 94.56 301 ASN A CA 1
ATOM 2408 C C . ASN A 1 301 ? 0.49 44.344 16.094 1 94.56 301 ASN A C 1
ATOM 2410 O O . ASN A 1 301 ? 0.493 45.406 16.703 1 94.56 301 ASN A O 1
ATOM 2414 N N . LEU A 1 302 ? -0.253 44.031 15.047 1 95.25 302 LEU A N 1
ATOM 2415 C CA . LEU A 1 302 ? -1.141 45.062 14.508 1 95.25 302 LEU A CA 1
ATOM 2416 C C . LEU A 1 302 ? -2.275 45.375 15.484 1 95.25 302 LEU A C 1
ATOM 2418 O O . LEU A 1 302 ? -2.678 46.531 15.633 1 95.25 302 LEU A O 1
ATOM 2422 N N . GLU A 1 303 ? -2.77 44.312 16.172 1 94.62 303 GLU A N 1
ATOM 2423 C CA . GLU A 1 303 ? -3.828 44.5 17.156 1 94.62 303 GLU A CA 1
ATOM 2424 C C . GLU A 1 303 ? -3.338 45.344 18.328 1 94.62 303 GLU A C 1
ATOM 2426 O O . GLU A 1 303 ? -4.047 46.219 18.797 1 94.62 303 GLU A O 1
ATOM 2431 N N . ILE A 1 304 ? -2.094 45.125 18.75 1 94.38 304 ILE A N 1
ATOM 2432 C CA . ILE A 1 304 ? -1.49 45.875 19.844 1 94.38 304 ILE A CA 1
ATOM 2433 C C . ILE A 1 304 ? -1.32 47.344 19.406 1 94.38 304 ILE A C 1
ATOM 2435 O O . ILE A 1 304 ? -1.654 48.25 20.172 1 94.38 304 ILE A O 1
ATOM 2439 N N . ALA A 1 305 ? -0.866 47.469 18.188 1 93.25 305 ALA A N 1
ATOM 2440 C CA . ALA A 1 305 ? -0.68 48.812 17.656 1 93.25 305 ALA A CA 1
ATOM 2441 C C . ALA A 1 305 ? -2.012 49.562 17.547 1 93.25 305 ALA A C 1
ATOM 2443 O O . ALA A 1 305 ? -2.105 50.75 17.891 1 93.25 305 ALA A O 1
ATOM 2444 N N . GLY A 1 306 ? -3 48.844 17.047 1 93.38 306 GLY A N 1
ATOM 2445 C CA . GLY A 1 306 ? -4.324 49.438 16.953 1 93.38 306 GLY A CA 1
ATOM 2446 C C . GLY A 1 306 ? -4.871 49.906 18.281 1 93.38 306 GLY A C 1
ATOM 2447 O O . GLY A 1 306 ? -5.41 51 18.406 1 93.38 306 GLY A O 1
ATOM 2448 N N . LYS A 1 307 ? -4.695 49.094 19.328 1 92.5 307 LYS A N 1
ATOM 2449 C CA . LYS A 1 307 ? -5.148 49.438 20.688 1 92.5 307 LYS A CA 1
ATOM 2450 C C . LYS A 1 307 ? -4.387 50.625 21.234 1 92.5 307 LYS A C 1
ATOM 2452 O O . LYS A 1 307 ? -4.977 51.5 21.891 1 92.5 307 LYS A O 1
ATOM 2457 N N . SER A 1 308 ? -3.127 50.656 20.984 1 93.5 308 SER A N 1
ATOM 2458 C CA . SER A 1 308 ? -2.285 51.75 21.422 1 93.5 308 SER A CA 1
ATOM 2459 C C . SER A 1 308 ? -2.732 53.062 20.812 1 93.5 308 SER A C 1
ATOM 2461 O O . SER A 1 308 ? -2.869 54.062 21.516 1 93.5 308 SER A O 1
ATOM 2463 N N . LEU A 1 309 ? -2.967 53.031 19.516 1 93.25 309 LEU A N 1
ATOM 2464 C CA . LEU A 1 309 ? -3.416 54.219 18.812 1 93.25 309 LEU A CA 1
ATOM 2465 C C . LEU A 1 309 ? -4.762 54.688 19.359 1 93.25 309 LEU A C 1
ATOM 2467 O O . LEU A 1 309 ? -4.98 55.906 19.531 1 93.25 309 LEU A O 1
ATOM 2471 N N . GLN A 1 310 ? -5.594 53.688 19.609 1 93.25 310 GLN A N 1
ATOM 2472 C CA . GLN A 1 310 ? -6.895 54.031 20.188 1 93.25 310 GLN A CA 1
ATOM 2473 C C . GLN A 1 310 ? -6.746 54.688 21.547 1 93.25 310 GLN A C 1
ATOM 2475 O O . GLN A 1 310 ? -7.43 55.688 21.859 1 93.25 310 GLN A O 1
ATOM 2480 N N . ASP A 1 311 ? -5.836 54.219 22.422 1 92.38 311 ASP A N 1
ATOM 2481 C CA . ASP A 1 311 ? -5.555 54.781 23.75 1 92.38 311 ASP A CA 1
ATOM 2482 C C . ASP A 1 311 ? -5.027 56.188 23.625 1 92.38 311 ASP A C 1
ATOM 2484 O O . ASP A 1 311 ? -5.457 57.094 24.375 1 92.38 311 ASP A O 1
ATOM 2488 N N . ASN A 1 312 ? -4.16 56.438 22.703 1 92.94 312 ASN A N 1
ATOM 2489 C CA . ASN A 1 312 ? -3.588 57.75 22.5 1 92.94 312 ASN A CA 1
ATOM 2490 C C . ASN A 1 312 ? -4.637 58.75 22 1 92.94 312 ASN A C 1
ATOM 2492 O O . ASN A 1 312 ? -4.66 59.906 22.422 1 92.94 312 ASN A O 1
ATOM 2496 N N . ALA A 1 313 ? -5.441 58.219 21.078 1 93.19 313 ALA A N 1
ATOM 2497 C CA . ALA A 1 313 ? -6.516 59.062 20.578 1 93.19 313 ALA A CA 1
ATOM 2498 C C . ALA A 1 313 ? -7.453 59.5 21.703 1 93.19 313 ALA A C 1
ATOM 2500 O O . ALA A 1 313 ? -7.828 60.656 21.797 1 93.19 313 ALA A O 1
ATOM 2501 N N . THR A 1 314 ? -7.77 58.531 22.594 1 92 314 THR A N 1
ATOM 2502 C CA . THR A 1 314 ? -8.648 58.812 23.719 1 92 314 THR A CA 1
ATOM 2503 C C . THR A 1 314 ? -7.996 59.844 24.656 1 92 314 THR A C 1
ATOM 2505 O O . THR A 1 314 ? -8.648 60.781 25.094 1 92 314 THR A O 1
ATOM 2508 N N . TYR A 1 315 ? -6.777 59.688 24.891 1 90.62 315 TYR A N 1
ATOM 2509 C CA . TYR A 1 315 ? -6.035 60.594 25.75 1 90.62 315 TYR A CA 1
ATOM 2510 C C . TYR A 1 315 ? -6.043 62 25.172 1 90.62 315 TYR A C 1
ATOM 2512 O O . TYR A 1 315 ? -6.32 62.969 25.891 1 90.62 315 TYR A O 1
ATOM 2520 N N . LEU A 1 316 ? -5.719 62.125 23.875 1 90.81 316 LEU A N 1
ATOM 2521 C CA . LEU A 1 316 ? -5.664 63.438 23.219 1 90.81 316 LEU A CA 1
ATOM 2522 C C . LEU A 1 316 ? -7.035 64.062 23.219 1 90.81 316 LEU A C 1
ATOM 2524 O O . LEU A 1 316 ? -7.141 65.312 23.391 1 90.81 316 LEU A O 1
ATOM 2528 N N . GLN A 1 317 ? -8 63.312 23.094 1 91.44 317 GLN A N 1
ATOM 2529 C CA . GLN A 1 317 ? -9.359 63.844 23.141 1 91.44 317 GLN A CA 1
ATOM 2530 C C . GLN A 1 317 ? -9.688 64.375 24.516 1 91.44 317 GLN A C 1
ATOM 2532 O O . GLN A 1 317 ? -10.258 65.5 24.625 1 91.44 317 GLN A O 1
ATOM 2537 N N . TYR A 1 318 ? -9.328 63.688 25.547 1 89.44 318 TYR A N 1
ATOM 2538 C CA . TYR A 1 318 ? -9.555 64.125 26.906 1 89.44 318 TYR A CA 1
ATOM 2539 C C . TYR A 1 318 ? -8.773 65.438 27.188 1 89.44 318 TYR A C 1
ATOM 2541 O O . TYR A 1 318 ? -9.289 66.375 27.812 1 89.44 318 TYR A O 1
ATOM 2549 N N . LEU A 1 319 ? -7.625 65.5 26.656 1 88.06 319 LEU A N 1
ATOM 2550 C CA . LEU A 1 319 ? -6.781 66.688 26.828 1 88.06 319 LEU A CA 1
ATOM 2551 C C . LEU A 1 319 ? -7.398 67.875 26.156 1 88.06 319 LEU A C 1
ATOM 2553 O O . LEU A 1 319 ? -7.414 69 26.719 1 88.06 319 LEU A O 1
ATOM 2557 N N . LEU A 1 320 ? -7.82 67.688 25.031 1 87.81 320 LEU A N 1
ATOM 2558 C CA . LEU A 1 320 ? -8.414 68.75 24.266 1 87.81 320 LEU A CA 1
ATOM 2559 C C . LEU A 1 320 ? -9.68 69.25 24.938 1 87.81 320 LEU A C 1
ATOM 2561 O O . LEU A 1 320 ? -9.922 70.5 24.969 1 87.81 320 LEU A O 1
ATOM 2565 N N . HIS A 1 321 ? -10.406 68.375 25.531 1 86.44 321 HIS A N 1
ATOM 2566 C CA . HIS A 1 321 ? -11.711 68.75 26.062 1 86.44 321 HIS A CA 1
ATOM 2567 C C . HIS A 1 321 ? -11.594 69.25 27.5 1 86.44 321 HIS A C 1
ATOM 2569 O O . HIS A 1 321 ? -12.336 70.188 27.906 1 86.44 321 HIS A O 1
ATOM 2575 N N . HIS A 1 322 ? -10.734 68.688 28.203 1 85.69 322 HIS A N 1
ATOM 2576 C CA . HIS A 1 322 ? -10.711 69 29.625 1 85.69 322 HIS A CA 1
ATOM 2577 C C . HIS A 1 322 ? -9.391 69.625 30.031 1 85.69 322 HIS A C 1
ATOM 2579 O O . HIS A 1 322 ? -9.172 69.875 31.219 1 85.69 322 HIS A O 1
ATOM 2585 N N . GLY A 1 323 ? -8.484 69.688 29.078 1 79.81 323 GLY A N 1
ATOM 2586 C CA . GLY A 1 323 ? -7.254 70.375 29.359 1 79.81 323 GLY A CA 1
ATOM 2587 C C . GLY A 1 323 ? -7.484 71.875 29.672 1 79.81 323 GLY A C 1
ATOM 2588 O O . GLY A 1 323 ? -8.492 72.438 29.266 1 79.81 323 GLY A O 1
ATOM 2589 N N . ARG A 1 324 ? -6.914 72.625 30.859 1 68.5 324 ARG A N 1
ATOM 2590 C CA . ARG A 1 324 ? -7.082 74 31.297 1 68.5 324 ARG A CA 1
ATOM 2591 C C . ARG A 1 324 ? -6.754 75 30.188 1 68.5 324 ARG A C 1
ATOM 2593 O O . ARG A 1 324 ? -5.652 74.938 29.625 1 68.5 324 ARG A O 1
ATOM 2600 N N . ALA A 1 325 ? -7.641 75.188 29.328 1 53 325 ALA A N 1
ATOM 2601 C CA . ALA A 1 325 ? -7.527 76.438 28.594 1 53 325 ALA A CA 1
ATOM 2602 C C . ALA A 1 325 ? -7.305 77.625 29.547 1 53 325 ALA A C 1
ATOM 2604 O O . ALA A 1 325 ? -7.867 77.625 30.656 1 53 325 ALA A O 1
ATOM 2605 N N . MET A 1 326 ? -6.121 78.125 29.812 1 41.47 326 MET A N 1
ATOM 2606 C CA . MET A 1 326 ? -6.008 79.438 30.328 1 41.47 326 MET A CA 1
ATOM 2607 C C . MET A 1 326 ? -7.094 80.375 29.734 1 41.47 326 MET A C 1
ATOM 2609 O O . MET A 1 326 ? -7.074 80.625 28.531 1 41.47 326 MET A O 1
ATOM 2613 N N . LYS A 1 327 ? -8.266 80.188 29.875 1 37.97 327 LYS A N 1
ATOM 2614 C CA . LYS A 1 327 ? -9.25 81.125 29.422 1 37.97 327 LYS A CA 1
ATOM 2615 C C . LYS A 1 327 ? -8.906 82.562 29.938 1 37.97 327 LYS A C 1
ATOM 2617 O O . LYS A 1 327 ? -8.734 82.75 31.141 1 37.97 327 LYS A O 1
ATOM 2622 N N . SER A 1 328 ? -8.055 83.438 29.438 1 29.02 328 SER A N 1
ATOM 2623 C CA . SER A 1 328 ? -8.609 84.75 29.281 1 29.02 328 SER A CA 1
ATOM 2624 C C . SER A 1 328 ? -9.953 84.688 28.562 1 29.02 328 SER A C 1
ATOM 2626 O O . SER A 1 328 ? -10.133 83.938 27.625 1 29.02 328 SER A O 1
ATOM 2628 N N . MET B 1 1 ? -29.875 64.75 38.812 1 24.91 1 MET B N 1
ATOM 2629 C CA . MET B 1 1 ? -29.938 63.906 37.594 1 24.91 1 MET B CA 1
ATOM 2630 C C . MET B 1 1 ? -29.25 64.625 36.438 1 24.91 1 MET B C 1
ATOM 2632 O O . MET B 1 1 ? -29.812 65.5 35.844 1 24.91 1 MET B O 1
ATOM 2636 N N . THR B 1 2 ? -27.938 65 36.625 1 26.81 2 THR B N 1
ATOM 2637 C CA . THR B 1 2 ? -27.031 65.875 35.906 1 26.81 2 THR B CA 1
ATOM 2638 C C . THR B 1 2 ? -26.812 65.375 34.469 1 26.81 2 THR B C 1
ATOM 2640 O O . THR B 1 2 ? -26.438 64.25 34.25 1 26.81 2 THR B O 1
ATOM 2643 N N . THR B 1 3 ? -27.641 65.938 33.562 1 28.09 3 THR B N 1
ATOM 2644 C CA . THR B 1 3 ? -27.781 65.688 32.156 1 28.09 3 THR B CA 1
ATOM 2645 C C . THR B 1 3 ? -26.422 65.688 31.453 1 28.09 3 THR B C 1
ATOM 2647 O O . THR B 1 3 ? -25.688 66.625 31.531 1 28.09 3 THR B O 1
ATOM 2650 N N . ALA B 1 4 ? -25.797 64.5 31.406 1 36.72 4 ALA B N 1
ATOM 2651 C CA . ALA B 1 4 ? -24.672 64.312 30.5 1 36.72 4 ALA B CA 1
ATOM 2652 C C . ALA B 1 4 ? -24.922 64.875 29.125 1 36.72 4 ALA B C 1
ATOM 2654 O O . ALA B 1 4 ? -25.922 64.562 28.484 1 36.72 4 ALA B O 1
ATOM 2655 N N . THR B 1 5 ? -24.812 66.125 28.953 1 33.38 5 THR B N 1
ATOM 2656 C CA . THR B 1 5 ? -25.047 66.75 27.672 1 33.38 5 THR B CA 1
ATOM 2657 C C . THR B 1 5 ? -24.328 66.062 26.547 1 33.38 5 THR B C 1
ATOM 2659 O O . THR B 1 5 ? -23.109 65.875 26.594 1 33.38 5 THR B O 1
ATOM 2662 N N . ILE B 1 6 ? -25.016 65.188 25.859 1 35 6 ILE B N 1
ATOM 2663 C CA . ILE B 1 6 ? -24.625 64.5 24.625 1 35 6 ILE B CA 1
ATOM 2664 C C . ILE B 1 6 ? -24.234 65.5 23.562 1 35 6 ILE B C 1
ATOM 2666 O O . ILE B 1 6 ? -25.109 66.125 22.953 1 35 6 ILE B O 1
ATOM 2670 N N . MET B 1 7 ? -23.578 66.375 23.594 1 32.56 7 MET B N 1
ATOM 2671 C CA . MET B 1 7 ? -23.297 67.312 22.469 1 32.56 7 MET B CA 1
ATOM 2672 C C . MET B 1 7 ? -22.312 66.688 21.5 1 32.56 7 MET B C 1
ATOM 2674 O O . MET B 1 7 ? -21.203 66.25 21.906 1 32.56 7 MET B O 1
ATOM 2678 N N . ASN B 1 8 ? -22.703 66.312 20.047 1 39.94 8 ASN B N 1
ATOM 2679 C CA . ASN B 1 8 ? -22.438 65.875 18.672 1 39.94 8 ASN B CA 1
ATOM 2680 C C . ASN B 1 8 ? -21.906 64.438 18.609 1 39.94 8 ASN B C 1
ATOM 2682 O O . ASN B 1 8 ? -21.016 64.125 17.812 1 39.94 8 ASN B O 1
ATOM 2686 N N . GLY B 1 9 ? -22.531 63.438 19.281 1 45.56 9 GLY B N 1
ATOM 2687 C CA . GLY B 1 9 ? -22.5 61.969 19.219 1 45.56 9 GLY B CA 1
ATOM 2688 C C . GLY B 1 9 ? -21.359 61.375 20 1 45.56 9 GLY B C 1
ATOM 2689 O O . GLY B 1 9 ? -21.234 60.156 20.094 1 45.56 9 GLY B O 1
ATOM 2690 N N . LYS B 1 10 ? -20.156 61.844 19.844 1 50.56 10 LYS B N 1
ATOM 2691 C CA . LYS B 1 10 ? -18.984 61.344 20.547 1 50.56 10 LYS B CA 1
ATOM 2692 C C . LYS B 1 10 ? -19.094 61.594 22.047 1 50.56 10 LYS B C 1
ATOM 2694 O O . LYS B 1 10 ? -19.453 62.688 22.484 1 50.56 10 LYS B O 1
ATOM 2699 N N . VAL B 1 11 ? -19.578 60.625 22.703 1 52.78 11 VAL B N 1
ATOM 2700 C CA . VAL B 1 11 ? -19.844 60.656 24.141 1 52.78 11 VAL B CA 1
ATOM 2701 C C . VAL B 1 11 ? -18.734 61.406 24.859 1 52.78 11 VAL B C 1
ATOM 2703 O O . VAL B 1 11 ? -17.578 60.969 24.844 1 52.78 11 VAL B O 1
ATOM 2706 N N . GLU B 1 12 ? -18.844 62.688 24.828 1 68.81 12 GLU B N 1
ATOM 2707 C CA . GLU B 1 12 ? -17.859 63.5 25.547 1 68.81 12 GLU B CA 1
ATOM 2708 C C . GLU B 1 12 ? -17.984 63.312 27.047 1 68.81 12 GLU B C 1
ATOM 2710 O O . GLU B 1 12 ? -19.078 63.5 27.625 1 68.81 12 GLU B O 1
ATOM 2715 N N . ILE B 1 13 ? -17.156 62.531 27.484 1 82.44 13 ILE B N 1
ATOM 2716 C CA . ILE B 1 13 ? -17.109 62.312 28.922 1 82.44 13 ILE B CA 1
ATOM 2717 C C . ILE B 1 13 ? -17.031 63.656 29.656 1 82.44 13 ILE B C 1
ATOM 2719 O O . ILE B 1 13 ? -16.312 64.562 29.219 1 82.44 13 ILE B O 1
ATOM 2723 N N . THR B 1 14 ? -17.953 63.875 30.578 1 86.81 14 THR B N 1
ATOM 2724 C CA . THR B 1 14 ? -17.906 65.062 31.391 1 86.81 14 THR B CA 1
ATOM 2725 C C . THR B 1 14 ? -16.703 65.062 32.312 1 86.81 14 THR B C 1
ATOM 2727 O O . THR B 1 14 ? -16.109 64 32.562 1 86.81 14 THR B O 1
ATOM 2730 N N . LEU B 1 15 ? -16.406 66.25 32.719 1 89 15 LEU B N 1
ATOM 2731 C CA . LEU B 1 15 ? -15.297 66.375 33.656 1 89 15 LEU B CA 1
ATOM 2732 C C . LEU B 1 15 ? -15.555 65.5 34.906 1 89 15 LEU B C 1
ATOM 2734 O O . LEU B 1 15 ? -14.664 64.812 35.406 1 89 15 LEU B O 1
ATOM 2738 N N . ALA B 1 16 ? -16.75 65.625 35.406 1 89.06 16 ALA B N 1
ATOM 2739 C CA . ALA B 1 16 ? -17.125 64.875 36.594 1 89.06 16 ALA B CA 1
ATOM 2740 C C . ALA B 1 16 ? -16.969 63.344 36.375 1 89.06 16 ALA B C 1
ATOM 2742 O O . ALA B 1 16 ? -16.484 62.625 37.25 1 89.06 16 ALA B O 1
ATOM 2743 N N . GLU B 1 17 ? -17.375 63 35.25 1 90.38 17 GLU B N 1
ATOM 2744 C CA . GLU B 1 17 ? -17.281 61.562 34.906 1 90.38 17 GLU B CA 1
ATOM 2745 C C . GLU B 1 17 ? -15.82 61.156 34.719 1 90.38 17 GLU B C 1
ATOM 2747 O O . GLU B 1 17 ? -15.43 60.062 35.125 1 90.38 17 GLU B O 1
ATOM 2752 N N . LEU B 1 18 ? -15.07 62.031 34.125 1 91.19 18 LEU B N 1
ATOM 2753 C CA . LEU B 1 18 ? -13.664 61.75 33.844 1 91.19 18 LEU B CA 1
ATOM 2754 C C . LEU B 1 18 ? -12.898 61.531 35.156 1 91.19 18 LEU B C 1
ATOM 2756 O O . LEU B 1 18 ? -12.094 60.625 35.281 1 91.19 18 LEU B O 1
ATOM 2760 N N . ILE B 1 19 ? -13.219 62.344 36.062 1 91.19 19 ILE B N 1
ATOM 2761 C CA . ILE B 1 19 ? -12.523 62.312 37.375 1 91.19 19 ILE B CA 1
ATOM 2762 C C . ILE B 1 19 ? -12.82 61.031 38.094 1 91.19 19 ILE B C 1
ATOM 2764 O O . ILE B 1 19 ? -11.977 60.531 38.875 1 91.19 19 ILE B O 1
ATOM 2768 N N . GLU B 1 20 ? -13.883 60.406 37.781 1 90.12 20 GLU B N 1
ATOM 2769 C CA . GLU B 1 20 ? -14.273 59.188 38.5 1 90.12 20 GLU B CA 1
ATOM 2770 C C . GLU B 1 20 ? -14.062 57.938 37.625 1 90.12 20 GLU B C 1
ATOM 2772 O O . GLU B 1 20 ? -14.312 56.812 38.062 1 90.12 20 GLU B O 1
ATOM 2777 N N . SER B 1 21 ? -13.586 58.156 36.5 1 90.81 21 SER B N 1
ATOM 2778 C CA . SER B 1 21 ? -13.453 57.031 35.562 1 90.81 21 SER B CA 1
ATOM 2779 C C . SER B 1 21 ? -12.141 56.281 35.75 1 90.81 21 SER B C 1
ATOM 2781 O O . SER B 1 21 ? -11.305 56.688 36.562 1 90.81 21 SER B O 1
ATOM 2783 N N . LYS B 1 22 ? -12 55.219 35 1 91.88 22 LYS B N 1
ATOM 2784 C CA . LYS B 1 22 ? -10.789 54.406 35.031 1 91.88 22 LYS B CA 1
ATOM 2785 C C . LYS B 1 22 ? -9.609 55.125 34.406 1 91.88 22 LYS B C 1
ATOM 2787 O O . LYS B 1 22 ? -8.477 54.656 34.438 1 91.88 22 LYS B O 1
ATOM 2792 N N . PHE B 1 23 ? -9.906 56.344 33.906 1 91.94 23 PHE B N 1
ATOM 2793 C CA . PHE B 1 23 ? -8.875 57.156 33.312 1 91.94 23 PHE B CA 1
ATOM 2794 C C . PHE B 1 23 ? -7.832 57.562 34.344 1 91.94 23 PHE B C 1
ATOM 2796 O O . PHE B 1 23 ? -6.668 57.812 34 1 91.94 23 PHE B O 1
ATOM 2803 N N . LEU B 1 24 ? -8.156 57.625 35.594 1 95.19 24 LEU B N 1
ATOM 2804 C CA . LEU B 1 24 ? -7.246 58.062 36.656 1 95.19 24 LEU B CA 1
ATOM 2805 C C . LEU B 1 24 ? -6.605 56.844 37.344 1 95.19 24 LEU B C 1
ATOM 2807 O O . LEU B 1 24 ? -6.062 57 38.438 1 95.19 24 LEU B O 1
ATOM 2811 N N . ARG B 1 25 ? -6.684 55.719 36.656 1 95.12 25 ARG B N 1
ATOM 2812 C CA . ARG B 1 25 ? -6.074 54.531 37.219 1 95.12 25 ARG B CA 1
ATOM 2813 C C . ARG B 1 25 ? -4.91 54.031 36.375 1 95.12 25 ARG B C 1
ATOM 2815 O O . ARG B 1 25 ? -4.992 54.062 35.125 1 95.12 25 ARG B O 1
ATOM 2822 N N . CYS B 1 26 ? -3.861 53.656 36.969 1 95.81 26 CYS B N 1
ATOM 2823 C CA . CYS B 1 26 ? -2.672 53.125 36.312 1 95.81 26 CYS B CA 1
ATOM 2824 C C . CYS B 1 26 ? -2.92 51.719 35.781 1 95.81 26 CYS B C 1
ATOM 2826 O O . CYS B 1 26 ? -3.402 50.844 36.5 1 95.81 26 CYS B O 1
ATOM 2828 N N . SER B 1 27 ? -2.568 51.469 34.562 1 91.88 27 SER B N 1
ATOM 2829 C CA . SER B 1 27 ? -2.838 50.156 33.938 1 91.88 27 SER B CA 1
ATOM 2830 C C . SER B 1 27 ? -1.965 49.062 34.531 1 91.88 27 SER B C 1
ATOM 2832 O O . SER B 1 27 ? -2.314 47.875 34.469 1 91.88 27 SER B O 1
ATOM 2834 N N . LYS B 1 28 ? -0.819 49.469 35.094 1 93.75 28 LYS B N 1
ATOM 2835 C CA . LYS B 1 28 ? 0.102 48.5 35.656 1 93.75 28 LYS B CA 1
ATOM 2836 C C . LYS B 1 28 ? -0.356 48.062 37.062 1 93.75 28 LYS B C 1
ATOM 2838 O O . LYS B 1 28 ? -0.488 46.844 37.312 1 93.75 28 LYS B O 1
ATOM 2843 N N . CYS B 1 29 ? -0.641 48.938 37.969 1 94.44 29 CYS B N 1
ATOM 2844 C CA . CYS B 1 29 ? -0.983 48.562 39.344 1 94.44 29 CYS B CA 1
ATOM 2845 C C . CYS B 1 29 ? -2.49 48.625 39.562 1 94.44 29 CYS B C 1
ATOM 2847 O O . CYS B 1 29 ? -2.992 48.156 40.562 1 94.44 29 CYS B O 1
ATOM 2849 N N . ASN B 1 30 ? -3.23 49.188 38.719 1 94.44 30 ASN B N 1
ATOM 2850 C CA . ASN B 1 30 ? -4.684 49.312 38.781 1 94.44 30 ASN B CA 1
ATOM 2851 C C . ASN B 1 30 ? -5.137 50.188 39.938 1 94.44 30 ASN B C 1
ATOM 2853 O O . ASN B 1 30 ? -6.266 50.062 40.406 1 94.44 30 ASN B O 1
ATOM 2857 N N . GLN B 1 31 ? -4.277 50.938 40.406 1 95.44 31 GLN B N 1
ATOM 2858 C CA . GLN B 1 31 ? -4.59 51.938 41.438 1 95.44 31 GLN B CA 1
ATOM 2859 C C . GLN B 1 31 ? -4.633 53.344 40.875 1 95.44 31 GLN B C 1
ATOM 2861 O O . GLN B 1 31 ? -4.238 53.562 39.719 1 95.44 31 GLN B O 1
ATOM 2866 N N . ILE B 1 32 ? -5.18 54.25 41.688 1 95.12 32 ILE B N 1
ATOM 2867 C CA . ILE B 1 32 ? -5.148 55.656 41.312 1 95.12 32 ILE B CA 1
ATOM 2868 C C . ILE B 1 32 ? -3.699 56.125 41.125 1 95.12 32 ILE B C 1
ATOM 2870 O O . ILE B 1 32 ? -2.834 55.781 41.938 1 95.12 32 ILE B O 1
ATOM 2874 N N . TYR B 1 33 ? -3.471 56.812 40.094 1 96.12 33 TYR B N 1
ATOM 2875 C CA . TYR B 1 33 ? -2.113 57.219 39.75 1 96.12 33 TYR B CA 1
ATOM 2876 C C . TYR B 1 33 ? -1.411 57.875 40.938 1 96.12 33 TYR B C 1
ATOM 2878 O O . TYR B 1 33 ? -2.01 58.688 41.656 1 96.12 33 TYR B O 1
ATOM 2886 N N . GLN B 1 34 ? -0.191 57.469 41.156 1 94.44 34 GLN B N 1
ATOM 2887 C CA . GLN B 1 34 ? 0.713 58.125 42.094 1 94.44 34 GLN B CA 1
ATOM 2888 C C . GLN B 1 34 ? 1.925 58.688 41.344 1 94.44 34 GLN B C 1
ATOM 2890 O O . GLN B 1 34 ? 2.764 57.938 40.844 1 94.44 34 GLN B O 1
ATOM 2895 N N . ASP B 1 35 ? 2.037 60 41.312 1 94 35 ASP B N 1
ATOM 2896 C CA . ASP B 1 35 ? 3.119 60.688 40.594 1 94 35 ASP B CA 1
ATOM 2897 C C . ASP B 1 35 ? 3.16 60.219 39.125 1 94 35 ASP B C 1
ATOM 2899 O O . ASP B 1 35 ? 4.121 59.594 38.688 1 94 35 ASP B O 1
ATOM 2903 N N . PRO B 1 36 ? 2.076 60.531 38.406 1 95.19 36 PRO B N 1
ATOM 2904 C CA . PRO B 1 36 ? 1.958 60.062 37.031 1 95.19 36 PRO B CA 1
ATOM 2905 C C . PRO B 1 36 ? 3.045 60.656 36.094 1 95.19 36 PRO B C 1
ATOM 2907 O O . PRO B 1 36 ? 3.246 61.875 36.062 1 95.19 36 PRO B O 1
ATOM 2910 N N . ARG B 1 37 ? 3.744 59.781 35.469 1 93.88 37 ARG B N 1
ATOM 2911 C CA . ARG B 1 37 ? 4.789 60.156 34.531 1 93.88 37 ARG B CA 1
ATOM 2912 C C . ARG B 1 37 ? 4.422 59.719 33.094 1 93.88 37 ARG B C 1
ATOM 2914 O O . ARG B 1 37 ? 3.883 58.625 32.906 1 93.88 37 ARG B O 1
ATOM 2921 N N . ILE B 1 38 ? 4.68 60.562 32.156 1 92.69 38 ILE B N 1
ATOM 2922 C CA . ILE B 1 38 ? 4.332 60.281 30.75 1 92.69 38 ILE B CA 1
ATOM 2923 C C . ILE B 1 38 ? 5.559 59.75 30.016 1 92.69 38 ILE B C 1
ATOM 2925 O O . ILE B 1 38 ? 6.645 60.344 30.109 1 92.69 38 ILE B O 1
ATOM 2929 N N . LEU B 1 39 ? 5.367 58.656 29.359 1 91.5 39 LEU B N 1
ATOM 2930 C CA . LEU B 1 39 ? 6.43 58.062 28.562 1 91.5 39 LEU B CA 1
ATOM 2931 C C . LEU B 1 39 ? 6.422 58.625 27.141 1 91.5 39 LEU B C 1
ATOM 2933 O O . LEU B 1 39 ? 5.438 59.25 26.719 1 91.5 39 LEU B O 1
ATOM 2937 N N . PRO B 1 40 ? 7.547 58.406 26.406 1 89.06 40 PRO B N 1
ATOM 2938 C CA . PRO B 1 40 ? 7.609 58.906 25.031 1 89.06 40 PRO B CA 1
ATOM 2939 C C . PRO B 1 40 ? 6.531 58.312 24.141 1 89.06 40 PRO B C 1
ATOM 2941 O O . PRO B 1 40 ? 6.156 58.906 23.125 1 89.06 40 PRO B O 1
ATOM 2944 N N . CYS B 1 41 ? 5.984 57.156 24.5 1 90.31 41 CYS B N 1
ATOM 2945 C CA . CYS B 1 41 ? 4.91 56.531 23.734 1 90.31 41 CYS B CA 1
ATOM 2946 C C . CYS B 1 41 ? 3.561 57.156 24.094 1 90.31 41 CYS B C 1
ATOM 2948 O O . CYS B 1 41 ? 2.521 56.688 23.609 1 90.31 41 CYS B O 1
ATOM 2950 N N . LEU B 1 42 ? 3.539 58.094 25.047 1 90.12 42 LEU B N 1
ATOM 2951 C CA . LEU B 1 42 ? 2.395 58.906 25.453 1 90.12 42 LEU B CA 1
ATOM 2952 C C . LEU B 1 42 ? 1.513 58.156 26.438 1 90.12 42 LEU B C 1
ATOM 2954 O O . LEU B 1 42 ? 0.411 58.594 26.766 1 90.12 42 LEU B O 1
ATOM 2958 N N . HIS B 1 43 ? 2.043 57 26.828 1 92.38 43 HIS B N 1
ATOM 2959 C CA . HIS B 1 43 ? 1.336 56.281 27.891 1 92.38 43 HIS B CA 1
ATOM 2960 C C . HIS B 1 43 ? 1.853 56.719 29.266 1 92.38 43 HIS B C 1
ATOM 2962 O O . HIS B 1 43 ? 3.041 57 29.422 1 92.38 43 HIS B O 1
ATOM 2968 N N . THR B 1 44 ? 0.947 56.844 30.234 1 94.81 44 THR B N 1
ATOM 2969 C CA . THR B 1 44 ? 1.287 57.312 31.562 1 94.81 44 THR B CA 1
ATOM 2970 C C . THR B 1 44 ? 1.215 56.156 32.594 1 94.81 44 THR B C 1
ATOM 2972 O O . THR B 1 44 ? 0.328 55.312 32.5 1 94.81 44 THR B O 1
ATOM 2975 N N . PHE B 1 45 ? 2.205 56.156 33.469 1 95.44 45 PHE B N 1
ATOM 2976 C CA . PHE B 1 45 ? 2.252 55.219 34.594 1 95.44 45 PHE B CA 1
ATOM 2977 C C . PHE B 1 45 ? 2.699 55.906 35.875 1 95.44 45 PHE B C 1
ATOM 2979 O O . PHE B 1 45 ? 3.207 57.031 35.812 1 95.44 45 PHE B O 1
ATOM 2986 N N . CYS B 1 46 ? 2.398 55.219 36.969 1 96.31 46 CYS B N 1
ATOM 2987 C CA . CYS B 1 46 ? 2.982 55.688 38.219 1 96.31 46 CYS B CA 1
ATOM 2988 C C . CYS B 1 46 ? 4.504 55.656 38.156 1 96.31 46 CYS B C 1
ATOM 2990 O O . CYS B 1 46 ? 5.082 54.781 37.531 1 96.31 46 CYS B O 1
ATOM 2992 N N . LYS B 1 47 ? 5.098 56.594 38.812 1 94.56 47 LYS B N 1
ATOM 2993 C CA . LYS B 1 47 ? 6.555 56.594 38.906 1 94.56 47 LYS B CA 1
ATOM 2994 C C . LYS B 1 47 ? 7.082 55.219 39.375 1 94.56 47 LYS B C 1
ATOM 2996 O O . LYS B 1 47 ? 7.988 54.656 38.75 1 94.56 47 LYS B O 1
ATOM 3001 N N . ASN B 1 48 ? 6.484 54.688 40.375 1 93.88 48 ASN B N 1
ATOM 3002 C CA . ASN B 1 48 ? 6.91 53.406 40.906 1 93.88 48 ASN B CA 1
ATOM 3003 C C . ASN B 1 48 ? 6.652 52.25 39.938 1 93.88 48 ASN B C 1
ATOM 3005 O O . ASN B 1 48 ? 7.445 51.312 39.844 1 93.88 48 ASN B O 1
ATOM 3009 N N . CYS B 1 49 ? 5.594 52.312 39.281 1 94.5 49 CYS B N 1
ATOM 3010 C CA . CYS B 1 49 ? 5.258 51.281 38.312 1 94.5 49 CYS B CA 1
ATOM 3011 C C . CYS B 1 49 ? 6.254 51.281 37.156 1 94.5 49 CYS B C 1
ATOM 3013 O O . CYS B 1 49 ? 6.598 50.219 36.625 1 94.5 49 CYS B O 1
ATOM 3015 N N . ILE B 1 50 ? 6.723 52.469 36.719 1 92.81 50 ILE B N 1
ATOM 3016 C CA . ILE B 1 50 ? 7.73 52.531 35.688 1 92.81 50 ILE B CA 1
ATOM 3017 C C . ILE B 1 50 ? 9.008 51.844 36.125 1 92.81 50 ILE B C 1
ATOM 3019 O O . ILE B 1 50 ? 9.641 51.125 35.344 1 92.81 50 ILE B O 1
ATOM 3023 N N . GLU B 1 51 ? 9.297 52.031 37.344 1 89.69 51 GLU B N 1
ATOM 3024 C CA . GLU B 1 51 ? 10.484 51.375 37.906 1 89.69 51 GLU B CA 1
ATOM 3025 C C . GLU B 1 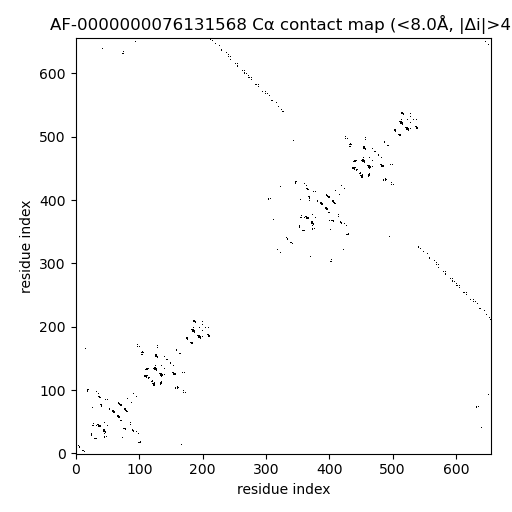51 ? 10.328 49.844 37.906 1 89.69 51 GLU B C 1
ATOM 3027 O O . GLU B 1 51 ? 11.273 49.125 37.562 1 89.69 51 GLU B O 1
ATOM 3032 N N . GLU B 1 52 ? 9.188 49.469 38.25 1 90.19 52 GLU B N 1
ATOM 3033 C CA . GLU B 1 52 ? 8.914 48.031 38.281 1 90.19 52 GLU B CA 1
ATOM 3034 C C . GLU B 1 52 ? 8.977 47.438 36.875 1 90.19 52 GLU B C 1
ATOM 3036 O O . GLU B 1 52 ? 9.523 46.344 36.656 1 90.19 52 GLU B O 1
ATOM 3041 N N . ILE B 1 53 ? 8.383 48.156 35.906 1 89.44 53 ILE B N 1
ATOM 3042 C CA . ILE B 1 53 ? 8.367 47.719 34.5 1 89.44 53 ILE B CA 1
ATOM 3043 C C . ILE B 1 53 ? 9.797 47.625 34 1 89.44 53 ILE B C 1
ATOM 3045 O O . ILE B 1 53 ? 10.133 46.688 33.25 1 89.44 53 ILE B O 1
ATOM 3049 N N . SER B 1 54 ? 10.625 48.562 34.281 1 84.25 54 SER B N 1
ATOM 3050 C CA . SER B 1 54 ? 12.023 48.562 33.875 1 84.25 54 SER B CA 1
ATOM 3051 C C . SER B 1 54 ? 12.797 47.375 34.406 1 84.25 54 SER B C 1
ATOM 3053 O O . SER B 1 54 ? 13.727 46.875 33.781 1 84.25 54 SER B O 1
ATOM 3055 N N . HIS B 1 55 ? 12.43 46.938 35.562 1 79 55 HIS B N 1
ATOM 3056 C CA . HIS B 1 55 ? 13.109 45.812 36.219 1 79 55 HIS B CA 1
ATOM 3057 C C . HIS B 1 55 ? 12.633 44.5 35.656 1 79 55 HIS B C 1
ATOM 3059 O O . HIS B 1 55 ? 13.398 43.531 35.562 1 79 55 HIS B O 1
ATOM 3065 N N . ASP B 1 56 ? 11.422 44.5 35.406 1 73.94 56 ASP B N 1
ATOM 3066 C CA . ASP B 1 56 ? 10.812 43.219 34.969 1 73.94 56 ASP B CA 1
ATOM 3067 C C . ASP B 1 56 ? 11.344 42.812 33.625 1 73.94 56 ASP B C 1
ATOM 3069 O O . ASP B 1 56 ? 11.469 41.625 33.312 1 73.94 56 ASP B O 1
ATOM 3073 N N . ALA B 1 57 ? 11.602 43.594 32.656 1 65.69 57 ALA B N 1
ATOM 3074 C CA . ALA B 1 57 ? 12.055 43.219 31.328 1 65.69 57 ALA B CA 1
ATOM 3075 C C . ALA B 1 57 ? 13.312 43.969 30.922 1 65.69 57 ALA B C 1
ATOM 3077 O O . ALA B 1 57 ? 13.266 44.844 30.047 1 65.69 57 ALA B O 1
ATOM 3078 N N . PRO B 1 58 ? 14.398 43.656 31.719 1 59.5 58 PRO B N 1
ATOM 3079 C CA . PRO B 1 58 ? 15.609 44.375 31.297 1 59.5 58 PRO B CA 1
ATOM 3080 C C . PRO B 1 58 ? 16.078 43.938 29.906 1 59.5 58 PRO B C 1
ATOM 3082 O O . PRO B 1 58 ? 16.125 42.75 29.609 1 59.5 58 PRO B O 1
ATOM 3085 N N . VAL B 1 59 ? 15.758 44.625 28.984 1 58.94 59 VAL B N 1
ATOM 3086 C CA . VAL B 1 59 ? 16.312 44.25 27.688 1 58.94 59 VAL B CA 1
ATOM 3087 C C . VAL B 1 59 ? 17.766 44.75 27.609 1 58.94 59 VAL B C 1
ATOM 3089 O O . VAL B 1 59 ? 18.031 45.938 27.578 1 58.94 59 VAL B O 1
ATOM 3092 N N . THR B 1 60 ? 18.609 44 28.406 1 54.53 60 THR B N 1
ATOM 3093 C CA . THR B 1 60 ? 20.031 44.344 28.375 1 54.53 60 THR B CA 1
ATOM 3094 C C . THR B 1 60 ? 20.609 44.094 26.984 1 54.53 60 THR B C 1
ATOM 3096 O O . THR B 1 60 ? 20.453 43 26.422 1 54.53 60 THR B O 1
ATOM 3099 N N . THR B 1 61 ? 20.672 45.062 26.219 1 53.62 61 THR B N 1
ATOM 3100 C CA . THR B 1 61 ? 21.5 44.812 25.062 1 53.62 61 THR B CA 1
ATOM 3101 C C . THR B 1 61 ? 22.969 44.625 25.469 1 53.62 61 THR B C 1
ATOM 3103 O O . THR B 1 61 ? 23.438 45.219 26.438 1 53.62 61 THR B O 1
ATOM 3106 N N . ASN B 1 62 ? 23.469 43.438 25.359 1 49.22 62 ASN B N 1
ATOM 3107 C CA . ASN B 1 62 ? 24.828 43 25.672 1 49.22 62 ASN B CA 1
ATOM 3108 C C . ASN B 1 62 ? 25.812 44.156 25.484 1 49.22 62 ASN B C 1
ATOM 3110 O O . ASN B 1 62 ? 27.031 43.969 25.641 1 49.22 62 ASN B O 1
ATOM 3114 N N . GLN B 1 63 ? 25.609 45.188 24.672 1 51.22 63 GLN B N 1
ATOM 3115 C CA . GLN B 1 63 ? 26.75 46.062 24.406 1 51.22 63 GLN B CA 1
ATOM 3116 C C . GLN B 1 63 ? 27 47.031 25.547 1 51.22 63 GLN B C 1
ATOM 3118 O O . GLN B 1 63 ? 26.062 47.375 26.281 1 51.22 63 GLN B O 1
ATOM 3123 N N . GLU B 1 64 ? 28.219 47.406 25.969 1 51.94 64 GLU B N 1
ATOM 3124 C CA . GLU B 1 64 ? 28.828 48.25 26.969 1 51.94 64 GLU B CA 1
ATOM 3125 C C . GLU B 1 64 ? 27.938 49.469 27.281 1 51.94 64 GLU B C 1
ATOM 3127 O O . GLU B 1 64 ? 27.891 49.938 28.422 1 51.94 64 GLU B O 1
ATOM 3132 N N . ASN B 1 65 ? 27.484 50.281 26.406 1 51 65 ASN B N 1
ATOM 3133 C CA . ASN B 1 65 ? 26.688 51.5 26.469 1 51 65 ASN B CA 1
ATOM 3134 C C . ASN B 1 65 ? 25.188 51.219 26.453 1 51 65 ASN B C 1
ATOM 3136 O O . ASN B 1 65 ? 24.422 51.938 25.812 1 51 65 ASN B O 1
ATOM 3140 N N . SER B 1 66 ? 24.797 50.125 26.922 1 57.16 66 SER B N 1
ATOM 3141 C CA . SER B 1 66 ? 23.453 49.625 26.672 1 57.16 66 SER B CA 1
ATOM 3142 C C . SER B 1 66 ? 22.422 50.375 27.5 1 57.16 66 SER B C 1
ATOM 3144 O O . SER B 1 66 ? 22.516 50.406 28.734 1 57.16 66 SER B O 1
ATOM 3146 N N . ILE B 1 67 ? 21.812 51.406 27.078 1 61.94 67 ILE B N 1
ATOM 3147 C CA . ILE B 1 67 ? 20.703 52.156 27.656 1 61.94 67 ILE B CA 1
ATOM 3148 C C . ILE B 1 67 ? 19.594 51.188 28.078 1 61.94 67 ILE B C 1
ATOM 3150 O O . ILE B 1 67 ? 19.188 50.312 27.297 1 61.94 67 ILE B O 1
ATOM 3154 N N . ASP B 1 68 ? 19.469 51.062 29.328 1 74.94 68 ASP B N 1
ATOM 3155 C CA . ASP B 1 68 ? 18.344 50.312 29.859 1 74.94 68 ASP B CA 1
ATOM 3156 C C . ASP B 1 68 ? 17.047 50.656 29.156 1 74.94 68 ASP B C 1
ATOM 3158 O O . ASP B 1 68 ? 16.797 51.844 28.859 1 74.94 68 ASP B O 1
ATOM 3162 N N . ARG B 1 69 ? 16.516 49.719 28.594 1 86.19 69 ARG B N 1
ATOM 3163 C CA . ARG B 1 69 ? 15.242 49.938 27.953 1 86.19 69 ARG B CA 1
ATOM 3164 C C . ARG B 1 69 ? 14.102 49.281 28.703 1 86.19 69 ARG B C 1
ATOM 3166 O O . ARG B 1 69 ? 14.312 48.25 29.359 1 86.19 69 ARG B O 1
ATOM 3173 N N . LEU B 1 70 ? 13.07 49.938 28.781 1 88.38 70 LEU B N 1
ATOM 3174 C CA . LEU B 1 70 ? 11.852 49.312 29.297 1 88.38 70 LEU B CA 1
ATOM 3175 C C . LEU B 1 70 ? 10.844 49.094 28.188 1 88.38 70 LEU B C 1
ATOM 3177 O O . LEU B 1 70 ? 10.898 49.75 27.141 1 88.38 70 LEU B O 1
ATOM 3181 N N . GLN B 1 71 ? 10.055 48.156 28.359 1 90.31 71 GLN B N 1
ATOM 3182 C CA . GLN B 1 71 ? 8.984 47.906 27.406 1 90.31 71 GLN B CA 1
ATOM 3183 C C . GLN B 1 71 ? 7.625 48.281 27.969 1 90.31 71 GLN B C 1
ATOM 3185 O O . GLN B 1 71 ? 7.215 47.812 29.031 1 90.31 71 GLN B O 1
ATOM 3190 N N . CYS B 1 72 ? 6.98 49.219 27.312 1 92.38 72 CYS B N 1
ATOM 3191 C CA . CYS B 1 72 ? 5.664 49.688 27.75 1 92.38 72 CYS B CA 1
ATOM 3192 C C . CYS B 1 72 ? 4.66 48.531 27.703 1 92.38 72 CYS B C 1
ATOM 3194 O O . CYS B 1 72 ? 4.48 47.906 26.656 1 92.38 72 CYS B O 1
ATOM 3196 N N . PRO B 1 73 ? 4.078 48.188 28.703 1 90.31 73 PRO B N 1
ATOM 3197 C CA . PRO B 1 73 ? 3.145 47.062 28.75 1 90.31 73 PRO B CA 1
ATOM 3198 C C . PRO B 1 73 ? 1.911 47.281 27.875 1 90.31 73 PRO B C 1
ATOM 3200 O O . PRO B 1 73 ? 1.212 46.344 27.531 1 90.31 73 PRO B O 1
ATOM 3203 N N . ILE B 1 74 ? 1.558 48.531 27.531 1 88.69 74 ILE B N 1
ATOM 3204 C CA . ILE B 1 74 ? 0.359 48.844 26.766 1 88.69 74 ILE B CA 1
ATOM 3205 C C . ILE B 1 74 ? 0.662 48.75 25.266 1 88.69 74 ILE B C 1
ATOM 3207 O O . ILE B 1 74 ? -0.05 48.031 24.531 1 88.69 74 ILE B O 1
ATOM 3211 N N . CYS B 1 75 ? 1.742 49.312 24.797 1 90.19 75 CYS B N 1
ATOM 3212 C CA . CYS B 1 75 ? 2.02 49.375 23.375 1 90.19 75 CYS B CA 1
ATOM 3213 C C . CYS B 1 75 ? 3.199 48.5 23 1 90.19 75 CYS B C 1
ATOM 3215 O O . CYS B 1 75 ? 3.498 48.281 21.828 1 90.19 75 CYS B O 1
ATOM 3217 N N . GLN B 1 76 ? 3.877 48.031 23.953 1 89.62 76 GLN B N 1
ATOM 3218 C CA . GLN B 1 76 ? 4.977 47.062 23.797 1 89.62 76 GLN B CA 1
ATOM 3219 C C . GLN B 1 76 ? 6.172 47.75 23.109 1 89.62 76 GLN B C 1
ATOM 3221 O O . GLN B 1 76 ? 7.07 47.062 22.625 1 89.62 76 GLN B O 1
ATOM 3226 N N . SER B 1 77 ? 6.18 49.031 23.062 1 88.38 77 SER B N 1
ATOM 3227 C CA . SER B 1 77 ? 7.332 49.75 22.5 1 88.38 77 SER B CA 1
ATOM 3228 C C . SER B 1 77 ? 8.492 49.75 23.484 1 88.38 77 SER B C 1
ATOM 3230 O O . SER B 1 77 ? 8.289 49.812 24.703 1 88.38 77 SER B O 1
ATOM 3232 N N . PHE B 1 78 ? 9.617 49.781 22.906 1 88.69 78 PHE B N 1
ATOM 3233 C CA . PHE B 1 78 ? 10.828 49.875 23.719 1 88.69 78 PHE B CA 1
ATOM 3234 C C . PHE B 1 78 ? 11.203 51.344 23.922 1 88.69 78 PHE B C 1
ATOM 3236 O O . PHE B 1 78 ? 11.305 52.094 22.969 1 88.69 78 PHE B O 1
ATOM 3243 N N . ILE B 1 79 ? 11.273 51.656 25.25 1 88.81 79 ILE B N 1
ATOM 3244 C CA . ILE B 1 79 ? 11.578 53.062 25.609 1 88.81 79 ILE B CA 1
ATOM 3245 C C . ILE B 1 79 ? 12.906 53.094 26.375 1 88.81 79 ILE B C 1
ATOM 3247 O O . ILE B 1 79 ? 13.125 52.312 27.297 1 88.81 79 ILE B O 1
ATOM 3251 N N . GLY B 1 80 ? 13.742 53.906 25.922 1 86.12 80 GLY B N 1
ATOM 3252 C CA . GLY B 1 80 ? 15.008 54.062 26.609 1 86.12 80 GLY B CA 1
ATOM 3253 C C . GLY B 1 80 ? 14.867 54.781 27.938 1 86.12 80 GLY B C 1
ATOM 3254 O O . GLY B 1 80 ? 14.07 55.719 28.062 1 86.12 80 GLY B O 1
ATOM 3255 N N . ILE B 1 81 ? 15.5 54.156 28.906 1 81.25 81 ILE B N 1
ATOM 3256 C CA . ILE B 1 81 ? 15.492 54.812 30.219 1 81.25 81 ILE B CA 1
ATOM 3257 C C . ILE B 1 81 ? 16.703 55.719 30.344 1 81.25 81 ILE B C 1
ATOM 3259 O O . ILE B 1 81 ? 17.844 55.281 30.234 1 81.25 81 ILE B O 1
ATOM 3263 N N . PRO B 1 82 ? 16.344 57.031 30.484 1 74.06 82 PRO B N 1
ATOM 3264 C CA . PRO B 1 82 ? 17.469 57.938 30.672 1 74.06 82 PRO B CA 1
ATOM 3265 C C . PRO B 1 82 ? 18.297 57.594 31.922 1 74.06 82 PRO B C 1
ATOM 3267 O O . PRO B 1 82 ? 17.844 56.812 32.781 1 74.06 82 PRO B O 1
ATOM 3270 N N . GLY B 1 83 ? 19.594 57.875 31.953 1 69.56 83 GLY B N 1
ATOM 3271 C CA . GLY B 1 83 ? 20.562 57.562 33 1 69.56 83 GLY B CA 1
ATOM 3272 C C . GLY B 1 83 ? 20.016 57.812 34.406 1 69.56 83 GLY B C 1
ATOM 3273 O O . GLY B 1 83 ? 20.375 57.094 35.344 1 69.56 83 GLY B O 1
ATOM 3274 N N . GLU B 1 84 ? 19.062 58.75 34.562 1 69.56 84 GLU B N 1
ATOM 3275 C CA . GLU B 1 84 ? 18.578 59.125 35.875 1 69.56 84 GLU B CA 1
ATOM 3276 C C . GLU B 1 84 ? 17.328 58.344 36.25 1 69.56 84 GLU B C 1
ATOM 3278 O O . GLU B 1 84 ? 16.734 58.562 37.312 1 69.56 84 GLU B O 1
ATOM 3283 N N . GLY B 1 85 ? 17.016 57.344 35.469 1 71.38 85 GLY B N 1
ATOM 3284 C CA . GLY B 1 85 ? 15.93 56.438 35.812 1 71.38 85 GLY B CA 1
ATOM 3285 C C . GLY B 1 85 ? 14.562 56.969 35.438 1 71.38 85 GLY B C 1
ATOM 3286 O O . GLY B 1 85 ? 14.438 57.812 34.562 1 71.38 85 GLY B O 1
ATOM 3287 N N . ALA B 1 86 ? 13.492 56.5 36.094 1 71.56 86 ALA B N 1
ATOM 3288 C CA . ALA B 1 86 ? 12.094 56.812 35.812 1 71.56 86 ALA B CA 1
ATOM 3289 C C . ALA B 1 86 ? 11.773 58.25 36.125 1 71.56 86 ALA B C 1
ATOM 3291 O O . ALA B 1 86 ? 10.82 58.812 35.562 1 71.56 86 ALA B O 1
ATOM 3292 N N . THR B 1 87 ? 12.547 58.812 37 1 74.94 87 THR B N 1
ATOM 3293 C CA . THR B 1 87 ? 12.305 60.188 37.469 1 74.94 87 THR B CA 1
ATOM 3294 C C . THR B 1 87 ? 12.57 61.188 36.344 1 74.94 87 THR B C 1
ATOM 3296 O O . THR B 1 87 ? 12.156 62.344 36.438 1 74.94 87 THR B O 1
ATOM 3299 N N . THR B 1 88 ? 13.203 60.656 35.375 1 82.25 88 THR B N 1
ATOM 3300 C CA . THR B 1 88 ? 13.562 61.562 34.312 1 82.25 88 THR B CA 1
ATOM 3301 C C . THR B 1 88 ? 12.359 61.844 33.406 1 82.25 88 THR B C 1
ATOM 3303 O O . THR B 1 88 ? 12.328 62.844 32.656 1 82.25 88 THR B O 1
ATOM 3306 N N . PHE B 1 89 ? 11.375 60.969 33.5 1 89.19 89 PHE B N 1
ATOM 3307 C CA . PHE B 1 89 ? 10.203 61.188 32.688 1 89.19 89 PHE B CA 1
ATOM 3308 C C . PHE B 1 89 ? 9.336 62.312 33.25 1 89.19 89 PHE B C 1
ATOM 3310 O O . PHE B 1 89 ? 9.156 62.406 34.469 1 89.19 89 PHE B O 1
ATOM 3317 N N . PRO B 1 90 ? 8.875 63.125 32.375 1 86.81 90 PRO B N 1
ATOM 3318 C CA . PRO B 1 90 ? 8.109 64.312 32.875 1 86.81 90 PRO B CA 1
ATOM 3319 C C . PRO B 1 90 ? 6.797 63.875 33.531 1 86.81 90 PRO B C 1
ATOM 3321 O O . PRO B 1 90 ? 6.203 62.875 33.188 1 86.81 90 PRO B O 1
ATOM 3324 N N . GLU B 1 91 ? 6.379 64.75 34.5 1 88.94 91 GLU B N 1
ATOM 3325 C CA . GLU B 1 91 ? 5.074 64.625 35.125 1 88.94 91 GLU B CA 1
ATOM 3326 C C . GLU B 1 91 ? 3.945 64.938 34.156 1 88.94 91 GLU B C 1
ATOM 3328 O O . GLU B 1 91 ? 4.098 65.75 33.281 1 88.94 91 GLU B O 1
ATOM 3333 N N . ASN B 1 92 ? 2.939 64.125 34.25 1 90.38 92 ASN B N 1
ATOM 3334 C CA . ASN B 1 92 ? 1.728 64.438 33.5 1 90.38 92 ASN B CA 1
ATOM 3335 C C . ASN B 1 92 ? 0.827 65.438 34.219 1 90.38 92 ASN B C 1
ATOM 3337 O O . ASN B 1 92 ? 0.046 65 35.094 1 90.38 92 ASN B O 1
ATOM 3341 N N . PRO B 1 93 ? 0.999 66.688 33.875 1 86.88 93 PRO B N 1
ATOM 3342 C CA . PRO B 1 93 ? 0.248 67.688 34.656 1 86.88 93 PRO B CA 1
ATOM 3343 C C . PRO B 1 93 ? -1.264 67.562 34.5 1 86.88 93 PRO B C 1
ATOM 3345 O O . PRO B 1 93 ? -2.01 67.812 35.438 1 86.88 93 PRO B O 1
ATOM 3348 N N . PHE B 1 94 ? -1.67 67.125 33.344 1 89.62 94 PHE B N 1
ATOM 3349 C CA . PHE B 1 94 ? -3.098 66.938 33.125 1 89.62 94 PHE B CA 1
ATOM 3350 C C . PHE B 1 94 ? -3.672 65.938 34.094 1 89.62 94 PHE B C 1
ATOM 3352 O O . PHE B 1 94 ? -4.656 66.25 34.781 1 89.62 94 PHE B O 1
ATOM 3359 N N . LEU B 1 95 ? -2.994 64.75 34.188 1 92.19 95 LEU B N 1
ATOM 3360 C CA . LEU B 1 95 ? -3.445 63.719 35.094 1 92.19 95 LEU B CA 1
ATOM 3361 C C . LEU B 1 95 ? -3.268 64.188 36.562 1 92.19 95 LEU B C 1
ATOM 3363 O O . LEU B 1 95 ? -4.137 63.906 37.375 1 92.19 95 LEU B O 1
ATOM 3367 N N . SER B 1 96 ? -2.182 64.812 36.844 1 90.94 96 SER B N 1
ATOM 3368 C CA . SER B 1 96 ? -1.915 65.312 38.188 1 90.94 96 SER B CA 1
ATOM 3369 C C . SER B 1 96 ? -2.996 66.25 38.656 1 90.94 96 SER B C 1
ATOM 3371 O O . SER B 1 96 ? -3.436 66.188 39.812 1 90.94 96 SER B O 1
ATOM 3373 N N . ASN B 1 97 ? -3.379 67.125 37.812 1 89.62 97 ASN B N 1
ATOM 3374 C CA . ASN B 1 97 ? -4.41 68.062 38.125 1 89.62 97 ASN B CA 1
ATOM 3375 C C . ASN B 1 97 ? -5.758 67.438 38.375 1 89.62 97 ASN B C 1
ATOM 3377 O O . ASN B 1 97 ? -6.48 67.75 39.312 1 89.62 97 ASN B O 1
ATOM 3381 N N . LEU B 1 98 ? -6.043 66.438 37.562 1 92 98 LEU B N 1
ATOM 3382 C CA . LEU B 1 98 ? -7.289 65.75 37.75 1 92 98 LEU B CA 1
ATOM 3383 C C . LEU B 1 98 ? -7.262 64.938 39.062 1 92 98 LEU B C 1
ATOM 3385 O O . LEU B 1 98 ? -8.273 64.812 39.75 1 92 98 LEU B O 1
ATOM 3389 N N . LEU B 1 99 ? -6.133 64.438 39.344 1 93.12 99 LEU B N 1
ATOM 3390 C CA . LEU B 1 99 ? -5.961 63.656 40.562 1 93.12 99 LEU B CA 1
ATOM 3391 C C . LEU B 1 99 ? -6.184 64.562 41.781 1 93.12 99 LEU B C 1
ATOM 3393 O O . LEU B 1 99 ? -6.758 64.125 42.781 1 93.12 99 LEU B O 1
ATOM 3397 N N . ASN B 1 100 ? -5.703 65.75 41.656 1 90.38 100 ASN B N 1
ATOM 3398 C CA . ASN B 1 100 ? -5.91 66.75 42.75 1 90.38 100 ASN B CA 1
ATOM 3399 C C . ASN B 1 100 ? -7.395 66.938 43 1 90.38 100 ASN B C 1
ATOM 3401 O O . ASN B 1 100 ? -7.832 67 44.156 1 90.38 100 ASN B O 1
ATOM 3405 N N . ILE B 1 101 ? -8.148 67.062 41.969 1 90.88 101 ILE B N 1
ATOM 3406 C CA . ILE B 1 101 ? -9.594 67.25 42.094 1 90.88 101 ILE B CA 1
ATOM 3407 C C . ILE B 1 101 ? -10.227 66 42.719 1 90.88 101 ILE B C 1
ATOM 3409 O O . ILE B 1 101 ? -11.039 66.125 43.625 1 90.88 101 ILE B O 1
ATOM 3413 N N . HIS B 1 102 ? -9.758 64.938 42.219 1 93.25 102 HIS B N 1
ATOM 3414 C CA . HIS B 1 102 ? -10.25 63.656 42.719 1 93.25 102 HIS B CA 1
ATOM 3415 C C . HIS B 1 102 ? -9.992 63.5 44.219 1 93.25 102 HIS B C 1
ATOM 3417 O O . HIS B 1 102 ? -10.844 63 44.938 1 93.25 102 HIS B O 1
ATOM 3423 N N . GLU B 1 103 ? -8.875 63.906 44.688 1 91.44 103 GLU B N 1
ATOM 3424 C CA . GLU B 1 103 ? -8.5 63.812 46.094 1 91.44 103 GLU B CA 1
ATOM 3425 C C . GLU B 1 103 ? -9.438 64.625 46.969 1 91.44 103 GLU B C 1
ATOM 3427 O O . GLU B 1 103 ? -9.789 64.25 48.062 1 91.44 103 GLU B O 1
ATOM 3432 N N . TYR B 1 104 ? -9.797 65.812 46.5 1 91.31 104 TYR B N 1
ATOM 3433 C CA . TYR B 1 104 ? -10.672 66.688 47.281 1 91.31 104 TYR B CA 1
ATOM 3434 C C . TYR B 1 104 ? -12.109 66.188 47.25 1 91.31 104 TYR B C 1
ATOM 3436 O O . TYR B 1 104 ? -12.891 66.438 48.156 1 91.31 104 TYR B O 1
ATOM 3444 N N . LYS B 1 105 ? -12.406 65.438 46.25 1 90.56 105 LYS B N 1
ATOM 3445 C CA . LYS B 1 105 ? -13.75 64.812 46.156 1 90.56 105 LYS B CA 1
ATOM 3446 C C . LYS B 1 105 ? -13.898 63.625 47.062 1 90.56 105 LYS B C 1
ATOM 3448 O O . LYS B 1 105 ? -15.016 63.219 47.375 1 90.56 105 LYS B O 1
ATOM 3453 N N . HIS B 1 106 ? -12.805 63.031 47.469 1 88.88 106 HIS B N 1
ATOM 3454 C CA . HIS B 1 106 ? -12.859 61.844 48.281 1 88.88 106 HIS B CA 1
ATOM 3455 C C . HIS B 1 106 ? -12.328 62.125 49.688 1 88.88 106 HIS B C 1
ATOM 3457 O O . HIS B 1 106 ? -11.164 62.5 49.875 1 88.88 106 HIS B O 1
ATOM 3463 N N . PRO B 1 107 ? -13.227 62.125 50.719 1 74.69 107 PRO B N 1
ATOM 3464 C CA . PRO B 1 107 ? -13.016 62.531 52.094 1 74.69 107 PRO B CA 1
ATOM 3465 C C . PRO B 1 107 ? -11.688 62.031 52.656 1 74.69 107 PRO B C 1
ATOM 3467 O O . PRO B 1 107 ? -11.367 60.844 52.562 1 74.69 107 PRO B O 1
ATOM 3470 N N . LYS B 1 108 ? -10.828 62.875 52.969 1 81.62 108 LYS B N 1
ATOM 3471 C CA . LYS B 1 108 ? -9.617 62.625 53.75 1 81.62 108 LYS B CA 1
ATOM 3472 C C . LYS B 1 108 ? -9.461 63.688 54.875 1 81.62 108 LYS B C 1
ATOM 3474 O O . LYS B 1 108 ? -10.016 64.75 54.781 1 81.62 108 LYS B O 1
ATOM 3479 N N . GLU B 1 109 ? -8.953 63.188 55.969 1 87.69 109 GLU B N 1
ATOM 3480 C CA . GLU B 1 109 ? -8.68 64.125 57.031 1 87.69 109 GLU B CA 1
ATOM 3481 C C . GLU B 1 109 ? -7.586 65.125 56.656 1 87.69 109 GLU B C 1
ATOM 3483 O O . GLU B 1 109 ? -6.496 64.688 56.25 1 87.69 109 GLU B O 1
ATOM 3488 N N . ARG B 1 110 ? -7.961 66.375 56.594 1 91.94 110 ARG B N 1
ATOM 3489 C CA . ARG B 1 110 ? -7 67.438 56.25 1 91.94 110 ARG B CA 1
ATOM 3490 C C . ARG B 1 110 ? -6.848 68.438 57.406 1 91.94 110 ARG B C 1
ATOM 3492 O O . ARG B 1 110 ? -7.789 68.625 58.156 1 91.94 110 ARG B O 1
ATOM 3499 N N . LYS B 1 111 ? -5.699 68.938 57.469 1 94.19 111 LYS B N 1
ATOM 3500 C CA . LYS B 1 111 ? -5.41 69.875 58.5 1 94.19 111 LYS B CA 1
ATOM 3501 C C . LYS B 1 111 ? -5.383 71.312 57.938 1 94.19 111 LYS B C 1
ATOM 3503 O O . LYS B 1 111 ? -5.035 71.5 56.781 1 94.19 111 LYS B O 1
ATOM 3508 N N . CYS B 1 112 ? -5.781 72.188 58.844 1 95.75 112 CYS B N 1
ATOM 3509 C CA . CYS B 1 112 ? -5.723 73.562 58.438 1 95.75 112 CYS B CA 1
ATOM 3510 C C . CYS B 1 112 ? -4.281 74.062 58.281 1 95.75 112 CYS B C 1
ATOM 3512 O O . CYS B 1 112 ? -3.473 73.938 59.219 1 95.75 112 CYS B O 1
ATOM 3514 N N . ASP B 1 113 ? -3.982 74.562 57.188 1 93.81 113 ASP B N 1
ATOM 3515 C CA . ASP B 1 113 ? -2.617 75 56.875 1 93.81 113 ASP B CA 1
ATOM 3516 C C . ASP B 1 113 ? -2.186 76.188 57.75 1 93.81 113 ASP B C 1
ATOM 3518 O O . ASP B 1 113 ? -1.015 76.25 58.125 1 93.81 113 ASP B O 1
ATOM 3522 N N . TYR B 1 114 ? -3.033 76.938 58.094 1 92.75 114 TYR B N 1
ATOM 3523 C CA . TYR B 1 114 ? -2.727 78.125 58.875 1 92.75 114 TYR B CA 1
ATOM 3524 C C . TYR B 1 114 ? -2.551 77.812 60.344 1 92.75 114 TYR B C 1
ATOM 3526 O O . TYR B 1 114 ? -1.596 78.25 61 1 92.75 114 TYR B O 1
ATOM 3534 N N . CYS B 1 115 ? -3.504 77 60.812 1 94.81 115 CYS B N 1
ATOM 3535 C CA . CYS B 1 115 ? -3.412 76.625 62.219 1 94.81 115 CYS B CA 1
ATOM 3536 C C . CYS B 1 115 ? -2.191 75.688 62.438 1 94.81 115 CYS B C 1
ATOM 3538 O O . CYS B 1 115 ? -1.58 75.75 63.5 1 94.81 115 CYS B O 1
ATOM 3540 N N . SER B 1 116 ? -1.863 74.938 61.531 1 92.81 116 SER B N 1
ATOM 3541 C CA . SER B 1 116 ? -0.689 74.062 61.625 1 92.81 116 SER B CA 1
ATOM 3542 C C . SER B 1 116 ? 0.585 74.938 61.812 1 92.81 116 SER B C 1
ATOM 3544 O O . SER B 1 116 ? 1.524 74.5 62.469 1 92.81 116 SER B O 1
ATOM 3546 N N . PHE B 1 117 ? 0.661 75.938 61.125 1 90.56 117 PHE B N 1
ATOM 3547 C CA . PHE B 1 117 ? 1.811 76.875 61.25 1 90.56 117 PHE B CA 1
ATOM 3548 C C . PHE B 1 117 ? 1.968 77.312 62.688 1 90.56 117 PHE B C 1
ATOM 3550 O O . PHE B 1 117 ? 3.088 77.562 63.156 1 90.56 117 PHE B O 1
ATOM 3557 N N . ASP B 1 118 ? 0.928 77.5 63.375 1 89.81 118 ASP B N 1
ATOM 3558 C CA . ASP B 1 118 ? 0.934 77.938 64.75 1 89.81 118 ASP B CA 1
ATOM 3559 C C . ASP B 1 118 ? 1.076 76.75 65.688 1 89.81 118 ASP B C 1
ATOM 3561 O O . ASP B 1 118 ? 1.008 76.938 66.938 1 89.81 118 ASP B O 1
ATOM 3565 N N . GLY B 1 119 ? 1.201 75.562 65.25 1 90.06 119 GLY B N 1
ATOM 3566 C CA . GLY B 1 119 ? 1.401 74.375 66.062 1 90.06 119 GLY B CA 1
ATOM 3567 C C . GLY B 1 119 ? 0.103 73.75 66.5 1 90.06 119 GLY B C 1
ATOM 3568 O O . GLY B 1 119 ? 0.108 72.875 67.375 1 90.06 119 GLY B O 1
ATOM 3569 N N . LYS B 1 120 ? -0.966 74.188 66.062 1 91.56 120 LYS B N 1
ATOM 3570 C CA . LYS B 1 120 ? -2.262 73.625 66.438 1 91.56 120 LYS B CA 1
ATOM 3571 C C . LYS B 1 120 ? -2.729 72.562 65.438 1 91.56 120 LYS B C 1
ATOM 3573 O O . LYS B 1 120 ? -2.391 72.625 64.25 1 91.56 120 LYS B O 1
ATOM 3578 N N . LYS B 1 121 ? -3.357 71.562 66 1 90.19 121 LYS B N 1
ATOM 3579 C CA . LYS B 1 121 ? -3.904 70.5 65.125 1 90.19 121 LYS B CA 1
ATOM 3580 C C . LYS B 1 121 ? -5.41 70.688 65 1 90.19 121 LYS B C 1
ATOM 3582 O O . LYS B 1 121 ? -6.195 70.125 65.75 1 90.19 121 LYS B O 1
ATOM 3587 N N . THR B 1 122 ? -5.809 71.5 64 1 93.75 122 THR B N 1
ATOM 3588 C CA . THR B 1 122 ? -7.219 71.75 63.719 1 93.75 122 THR B CA 1
ATOM 3589 C C . THR B 1 122 ? -7.602 71.188 62.344 1 93.75 122 THR B C 1
ATOM 3591 O O . THR B 1 122 ? -6.832 71.25 61.406 1 93.75 122 THR B O 1
ATOM 3594 N N . SER B 1 123 ? -8.734 70.562 62.406 1 94.19 123 SER B N 1
ATOM 3595 C CA . SER B 1 123 ? -9.227 70 61.156 1 94.19 123 SER B CA 1
ATOM 3596 C C . SER B 1 123 ? -9.656 71.062 60.156 1 94.19 123 SER B C 1
ATOM 3598 O O . SER B 1 123 ? -10.258 72.062 60.562 1 94.19 123 SER B O 1
ATOM 3600 N N . ALA B 1 124 ? -9.32 70.812 58.875 1 95.12 124 ALA B N 1
ATOM 3601 C CA . ALA B 1 124 ? -9.719 71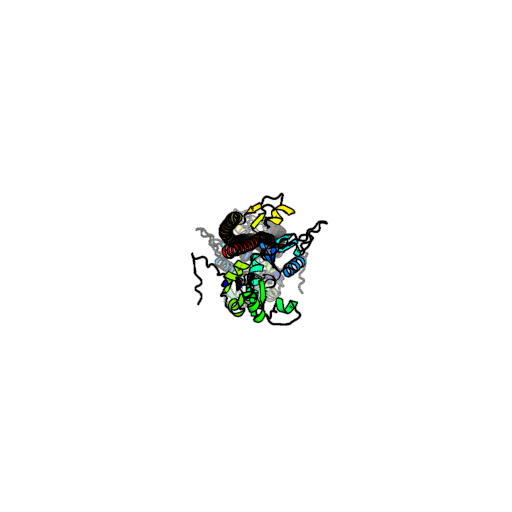.75 57.812 1 95.12 124 ALA B CA 1
ATOM 3602 C C . ALA B 1 124 ? -11.125 71.375 57.312 1 95.12 124 ALA B C 1
ATOM 3604 O O . ALA B 1 124 ? -11.531 70.25 57.25 1 95.12 124 ALA B O 1
ATOM 3605 N N . GLU B 1 125 ? -11.883 72.438 56.969 1 94.5 125 GLU B N 1
ATOM 3606 C CA . GLU B 1 125 ? -13.242 72.25 56.469 1 94.5 125 GLU B CA 1
ATOM 3607 C C . GLU B 1 125 ? -13.461 73 55.156 1 94.5 125 GLU B C 1
ATOM 3609 O O . GLU B 1 125 ? -14.422 72.75 54.438 1 94.5 125 GLU B O 1
ATOM 3614 N N . TYR B 1 126 ? -12.516 73.938 54.875 1 95.19 126 TYR B N 1
ATOM 3615 C CA . TYR B 1 126 ? -12.641 74.75 53.688 1 95.19 126 TYR B CA 1
ATOM 3616 C C . TYR B 1 126 ? -11.359 74.688 52.844 1 95.19 126 TYR B C 1
ATOM 3618 O O . TYR B 1 126 ? -10.281 74.438 53.375 1 95.19 126 TYR B O 1
ATOM 3626 N N . LEU B 1 127 ? -11.523 74.938 51.531 1 94.06 127 LEU B N 1
ATOM 3627 C CA . LEU B 1 127 ? -10.398 75.062 50.594 1 94.06 127 LEU B CA 1
ATOM 3628 C C . LEU B 1 127 ? -10.461 76.438 49.906 1 94.06 127 LEU B C 1
ATOM 3630 O O . LEU B 1 127 ? -11.5 76.812 49.406 1 94.06 127 LEU B O 1
ATOM 3634 N N . CYS B 1 128 ? -9.383 77.25 50 1 94.62 128 CYS B N 1
ATOM 3635 C CA . CYS B 1 128 ? -9.273 78.438 49.188 1 94.62 128 CYS B CA 1
ATOM 3636 C C . CYS B 1 128 ? -8.711 78.125 47.812 1 94.62 128 CYS B C 1
ATOM 3638 O O . CYS B 1 128 ? -7.562 77.688 47.688 1 94.62 128 CYS B O 1
ATOM 3640 N N . LEU B 1 129 ? -9.453 78.312 46.781 1 90.31 129 LEU B N 1
ATOM 3641 C CA . LEU B 1 129 ? -9.047 77.938 45.438 1 90.31 129 LEU B CA 1
ATOM 3642 C C . LEU B 1 129 ? -7.91 78.875 44.938 1 90.31 129 LEU B C 1
ATOM 3644 O O . LEU B 1 129 ? -7.09 78.438 44.125 1 90.31 129 LEU B O 1
ATOM 3648 N N . ASP B 1 130 ? -7.828 80 45.406 1 86.69 130 ASP B N 1
ATOM 3649 C CA . ASP B 1 130 ? -6.82 81 45 1 86.69 130 ASP B CA 1
ATOM 3650 C C . ASP B 1 130 ? -5.469 80.688 45.625 1 86.69 130 ASP B C 1
ATOM 3652 O O . ASP B 1 130 ? -4.426 80.75 45 1 86.69 130 ASP B O 1
ATOM 3656 N N . CYS B 1 131 ? -5.504 80.312 46.875 1 87.12 131 CYS B N 1
ATOM 3657 C CA . CYS B 1 131 ? -4.273 80 47.625 1 87.12 131 CYS B CA 1
ATOM 3658 C C . CYS B 1 131 ? -3.943 78.562 47.625 1 87.12 131 CYS B C 1
ATOM 3660 O O . CYS B 1 131 ? -2.803 78.125 47.875 1 87.12 131 CYS B O 1
ATOM 3662 N N . ASN B 1 132 ? -4.871 77.75 47.375 1 88.5 132 ASN B N 1
ATOM 3663 C CA . ASN B 1 132 ? -4.773 76.312 47.469 1 88.5 132 ASN B CA 1
ATOM 3664 C C . ASN B 1 132 ? -4.426 75.875 48.875 1 88.5 132 ASN B C 1
ATOM 3666 O O . ASN B 1 132 ? -3.584 75 49.062 1 88.5 132 ASN B O 1
ATOM 3670 N N . ASP B 1 133 ? -5.062 76.438 49.844 1 92.19 133 ASP B N 1
ATOM 3671 C CA . ASP B 1 133 ? -4.805 76.125 51.25 1 92.19 133 ASP B CA 1
ATOM 3672 C C . ASP B 1 133 ? -6.047 75.562 51.906 1 92.19 133 ASP B C 1
ATOM 3674 O O . ASP B 1 133 ? -7.168 76 51.625 1 92.19 133 ASP B O 1
ATOM 3678 N N . ASP B 1 134 ? -5.73 74.625 52.75 1 94.62 134 ASP B N 1
ATOM 3679 C CA . ASP B 1 134 ? -6.777 74.062 53.594 1 94.62 134 ASP B CA 1
ATOM 3680 C C . ASP B 1 134 ? -6.996 74.938 54.812 1 94.62 134 ASP B C 1
ATOM 3682 O O . ASP B 1 134 ? -6.035 75.375 55.469 1 94.62 134 ASP B O 1
ATOM 3686 N N . MET B 1 135 ? -8.289 75.188 55.062 1 95.81 135 MET B N 1
ATOM 3687 C CA . MET B 1 135 ? -8.578 76.125 56.156 1 95.81 135 MET B CA 1
ATOM 3688 C C . MET B 1 135 ? -9.68 75.562 57.062 1 95.81 135 MET B C 1
ATOM 3690 O O . MET B 1 135 ? -10.555 74.812 56.594 1 95.81 135 MET B O 1
ATOM 3694 N N . CYS B 1 136 ? -9.562 75.812 58.312 1 96.06 136 CYS B N 1
ATOM 3695 C CA . CYS B 1 136 ? -10.656 75.562 59.25 1 96.06 136 CYS B CA 1
ATOM 3696 C C . CYS B 1 136 ? -11.711 76.688 59.188 1 96.06 136 CYS B C 1
ATOM 3698 O O . CYS B 1 136 ? -11.539 77.625 58.469 1 96.06 136 CYS B O 1
ATOM 3700 N N . SER B 1 137 ? -12.781 76.5 59.938 1 95.62 137 SER B N 1
ATOM 3701 C CA . SER B 1 137 ? -13.883 77.438 59.938 1 95.62 137 SER B CA 1
ATOM 3702 C C . SER B 1 137 ? -13.406 78.875 60.375 1 95.62 137 SER B C 1
ATOM 3704 O O . SER B 1 137 ? -13.734 79.875 59.75 1 95.62 137 SER B O 1
ATOM 3706 N N . ASN B 1 138 ? -12.531 78.875 61.375 1 95.12 138 ASN B N 1
ATOM 3707 C CA . ASN B 1 138 ? -12.047 80.188 61.875 1 95.12 138 ASN B CA 1
ATOM 3708 C C . ASN B 1 138 ? -11.117 80.875 60.906 1 95.12 138 ASN B C 1
ATOM 3710 O O . ASN B 1 138 ? -11.227 82.062 60.688 1 95.12 138 ASN B O 1
ATOM 3714 N N . CYS B 1 139 ? -10.289 80.125 60.406 1 95.56 139 CYS B N 1
ATOM 3715 C CA . CYS B 1 139 ? -9.312 80.688 59.469 1 95.56 139 CYS B CA 1
ATOM 3716 C C . CYS B 1 139 ? -9.984 81.062 58.156 1 95.56 139 CYS B C 1
ATOM 3718 O O . CYS B 1 139 ? -9.562 82.062 57.531 1 95.56 139 CYS B O 1
ATOM 3720 N N . SER B 1 140 ? -10.992 80.375 57.781 1 96 140 SER B N 1
ATOM 3721 C CA . SER B 1 140 ? -11.758 80.75 56.594 1 96 140 SER B CA 1
ATOM 3722 C C . SER B 1 140 ? -12.445 82.062 56.781 1 96 140 SER B C 1
ATOM 3724 O O . SER B 1 140 ? -12.453 82.938 55.875 1 96 140 SER B O 1
ATOM 3726 N N . ASP B 1 141 ? -12.922 82.312 57.938 1 95.56 141 ASP B N 1
ATOM 3727 C CA . ASP B 1 141 ? -13.562 83.562 58.281 1 95.56 141 ASP B CA 1
ATOM 3728 C C . ASP B 1 141 ? -12.555 84.688 58.25 1 95.56 141 ASP B C 1
ATOM 3730 O O . ASP B 1 141 ? -12.836 85.75 57.75 1 95.56 141 ASP B O 1
ATOM 3734 N N . ALA B 1 142 ? -11.477 84.375 58.844 1 94.69 142 ALA B N 1
ATOM 3735 C CA . ALA B 1 142 ? -10.406 85.375 58.844 1 94.69 142 ALA B CA 1
ATOM 3736 C C . ALA B 1 142 ? -9.961 85.75 57.438 1 94.69 142 ALA B C 1
ATOM 3738 O O . ALA B 1 142 ? -9.695 86.938 57.125 1 94.69 142 ALA B O 1
ATOM 3739 N N . HIS B 1 143 ? -9.875 84.75 56.625 1 94.12 143 HIS B N 1
ATOM 3740 C CA . HIS B 1 143 ? -9.453 84.875 55.219 1 94.12 143 HIS B CA 1
ATOM 3741 C C . HIS B 1 143 ? -10.422 85.812 54.469 1 94.12 143 HIS B C 1
ATOM 3743 O O . HIS B 1 143 ? -9.992 86.625 53.688 1 94.12 143 HIS B O 1
ATOM 3749 N N . ARG B 1 144 ? -11.648 85.75 54.781 1 93.44 144 ARG B N 1
ATOM 3750 C CA . ARG B 1 144 ? -12.688 86.5 54.094 1 93.44 144 ARG B CA 1
ATOM 3751 C C . ARG B 1 144 ? -12.695 87.938 54.562 1 93.44 144 ARG B C 1
ATOM 3753 O O . ARG B 1 144 ? -13.156 88.875 53.844 1 93.44 144 ARG B O 1
ATOM 3760 N N . ARG B 1 145 ? -12.094 88.125 55.719 1 93.44 145 ARG B N 1
ATOM 3761 C CA . ARG B 1 145 ? -12.125 89.438 56.312 1 93.44 145 ARG B CA 1
ATOM 3762 C C . ARG B 1 145 ? -10.883 90.25 55.938 1 93.44 145 ARG B C 1
ATOM 3764 O O . ARG B 1 145 ? -10.875 91.5 56.031 1 93.44 145 ARG B O 1
ATOM 3771 N N . THR B 1 146 ? -9.977 89.625 55.562 1 92.62 146 THR B N 1
ATOM 3772 C CA . THR B 1 146 ? -8.727 90.25 55.219 1 92.62 146 THR B CA 1
ATOM 3773 C C . THR B 1 146 ? -8.828 90.938 53.844 1 92.62 146 THR B C 1
ATOM 3775 O O . THR B 1 146 ? -9.25 90.312 52.875 1 92.62 146 THR B O 1
ATOM 3778 N N . LYS B 1 147 ? -8.359 92.062 53.656 1 92.06 147 LYS B N 1
ATOM 3779 C CA . LYS B 1 147 ? -8.516 92.875 52.438 1 92.06 147 LYS B CA 1
ATOM 3780 C C . LYS B 1 147 ? -7.887 92.188 51.25 1 92.06 147 LYS B C 1
ATOM 3782 O O . LYS B 1 147 ? -8.484 92.125 50.156 1 92.06 147 LYS B O 1
ATOM 3787 N N . ILE B 1 148 ? -6.812 91.562 51.375 1 90.38 148 ILE B N 1
ATOM 3788 C CA . ILE B 1 148 ? -6.039 91 50.281 1 90.38 148 ILE B CA 1
ATOM 3789 C C . ILE B 1 148 ? -6.68 89.688 49.812 1 90.38 148 ILE B C 1
ATOM 3791 O O . ILE B 1 148 ? -6.551 89.312 48.656 1 90.38 148 ILE B O 1
ATOM 3795 N N . THR B 1 149 ? -7.445 89.062 50.688 1 90.88 149 THR B N 1
ATOM 3796 C CA . THR B 1 149 ? -7.922 87.688 50.375 1 90.88 149 THR B CA 1
ATOM 3797 C C . THR B 1 149 ? -9.445 87.688 50.375 1 90.88 149 THR B C 1
ATOM 3799 O O . THR B 1 149 ? -10.047 86.625 50.125 1 90.88 149 THR B O 1
ATOM 3802 N N . ARG B 1 150 ? -10.07 88.688 50.594 1 92.38 150 ARG B N 1
ATOM 3803 C CA . ARG B 1 150 ? -11.516 88.75 50.75 1 92.38 150 ARG B CA 1
ATOM 3804 C C . ARG B 1 150 ? -12.227 88.312 49.5 1 92.38 150 ARG B C 1
ATOM 3806 O O . ARG B 1 150 ? -13.359 87.812 49.562 1 92.38 150 ARG B O 1
ATOM 3813 N N . ASN B 1 151 ? -11.531 88.438 48.281 1 91.81 151 ASN B N 1
ATOM 3814 C CA . ASN B 1 151 ? -12.164 88.062 47.031 1 91.81 151 ASN B CA 1
ATOM 3815 C C . ASN B 1 151 ? -11.773 86.688 46.594 1 91.81 151 ASN B C 1
ATOM 3817 O O . ASN B 1 151 ? -12.148 86.25 45.5 1 91.81 151 ASN B O 1
ATOM 3821 N N . HIS B 1 152 ? -11.125 86 47.469 1 92.5 152 HIS B N 1
ATOM 3822 C CA . HIS B 1 152 ? -10.742 84.625 47.156 1 92.5 152 HIS B CA 1
ATOM 3823 C C . HIS B 1 152 ? -11.938 83.688 47.25 1 92.5 152 HIS B C 1
ATOM 3825 O O . HIS B 1 152 ? -12.898 83.938 47.969 1 92.5 152 HIS B O 1
ATOM 3831 N N . SER B 1 153 ? -11.859 82.625 46.438 1 92.06 153 SER B N 1
ATOM 3832 C CA . SER B 1 153 ? -12.93 81.625 46.438 1 92.06 153 SER B CA 1
ATOM 3833 C C . SER B 1 153 ? -12.672 80.562 47.5 1 92.06 153 SER B C 1
ATOM 3835 O O . SER B 1 153 ? -11.977 79.562 47.219 1 92.06 153 SER B O 1
ATOM 3837 N N . VAL B 1 154 ? -13.297 80.75 48.625 1 95.31 154 VAL B N 1
ATOM 3838 C CA . VAL B 1 154 ? -13.172 79.812 49.719 1 95.31 154 VAL B CA 1
ATOM 3839 C C . VAL B 1 154 ? -14.391 78.875 49.75 1 95.31 154 VAL B C 1
ATOM 3841 O O . VAL B 1 154 ? -15.516 79.312 49.969 1 95.31 154 VAL B O 1
ATOM 3844 N N . ILE B 1 155 ? -14.148 77.562 49.562 1 94.62 155 ILE B N 1
ATOM 3845 C CA . ILE B 1 155 ? -15.25 76.625 49.344 1 94.62 155 ILE B CA 1
ATOM 3846 C C . ILE B 1 155 ? -15.219 75.562 50.375 1 94.62 155 ILE B C 1
ATOM 3848 O O . ILE B 1 155 ? -14.148 75 50.719 1 94.62 155 ILE B O 1
ATOM 3852 N N . PRO B 1 156 ? -16.406 75.188 50.938 1 94 156 PRO B N 1
ATOM 3853 C CA . PRO B 1 156 ? -16.453 74.062 51.875 1 94 156 PRO B CA 1
ATOM 3854 C C . PRO B 1 156 ? -16.188 72.75 51.188 1 94 156 PRO B C 1
ATOM 3856 O O . PRO B 1 156 ? -16.641 72.5 50.062 1 94 156 PRO B O 1
ATOM 3859 N N . PHE B 1 157 ? -15.516 71.812 51.938 1 93.5 157 PHE B N 1
ATOM 3860 C CA . PHE B 1 157 ? -15.188 70.5 51.406 1 93.5 157 PHE B CA 1
ATOM 3861 C C . PHE B 1 157 ? -16.453 69.75 50.969 1 93.5 157 PHE B C 1
ATOM 3863 O O . PHE B 1 157 ? -16.453 69.062 49.969 1 93.5 157 PHE B O 1
ATOM 3870 N N . LYS B 1 158 ? -17.5 69.875 51.688 1 92.12 158 LYS B N 1
ATOM 3871 C CA . LYS B 1 158 ? -18.75 69.188 51.438 1 92.12 158 LYS B CA 1
ATOM 3872 C C . LYS B 1 158 ? -19.281 69.5 50.031 1 92.12 158 LYS B C 1
ATOM 3874 O O . LYS B 1 158 ? -19.797 68.625 49.344 1 92.12 158 LYS B O 1
ATOM 3879 N N . GLN B 1 159 ? -19.094 70.688 49.562 1 92.19 159 GLN B N 1
ATOM 3880 C CA . GLN B 1 159 ? -19.578 71.125 48.25 1 92.19 159 GLN B CA 1
ATOM 3881 C C . GLN B 1 159 ? -18.672 70.562 47.156 1 92.19 159 GLN B C 1
ATOM 3883 O O . GLN B 1 159 ? -19.141 70.25 46.031 1 92.19 159 GLN B O 1
ATOM 3888 N N . ILE B 1 160 ? -17.422 70.5 47.469 1 91.75 160 ILE B N 1
ATOM 3889 C CA . ILE B 1 160 ? -16.469 69.938 46.531 1 91.75 160 ILE B CA 1
ATOM 3890 C C . ILE B 1 160 ? -16.766 68.438 46.312 1 91.75 160 ILE B C 1
ATOM 3892 O O . ILE B 1 160 ? -16.75 68 45.156 1 91.75 160 ILE B O 1
ATOM 3896 N N . GLN B 1 161 ? -17.078 67.812 47.375 1 90.44 161 GLN B N 1
ATOM 3897 C CA . GLN B 1 161 ? -17.344 66.375 47.312 1 90.44 161 GLN B CA 1
ATOM 3898 C C . GLN B 1 161 ? -18.594 66.062 46.5 1 90.44 161 GLN B C 1
ATOM 3900 O O . GLN B 1 161 ? -18.672 65 45.844 1 90.44 161 GLN B O 1
ATOM 3905 N N . ASN B 1 162 ? -19.484 67 46.406 1 89.19 162 ASN B N 1
ATOM 3906 C CA . ASN B 1 162 ? -20.719 66.875 45.625 1 89.19 162 ASN B CA 1
ATOM 3907 C C . ASN B 1 162 ? -20.5 67.188 44.156 1 89.19 162 ASN B C 1
ATOM 3909 O O . ASN B 1 162 ? -21.406 67 43.344 1 89.19 162 ASN B O 1
ATOM 3913 N N . GLY B 1 163 ? -19.359 67.625 43.781 1 85.75 163 GLY B N 1
ATOM 3914 C CA . GLY B 1 163 ? -19.016 67.875 42.406 1 85.75 163 GLY B CA 1
ATOM 3915 C C . GLY B 1 163 ? -19.453 69.25 41.906 1 85.75 163 GLY B C 1
ATOM 3916 O O . GLY B 1 163 ? -19.422 69.5 40.688 1 85.75 163 GLY B O 1
ATOM 3917 N N . LEU B 1 164 ? -19.812 70.125 42.75 1 87.19 164 LEU B N 1
ATOM 3918 C CA . LEU B 1 164 ? -20.391 71.375 42.375 1 87.19 164 LEU B CA 1
ATOM 3919 C C . LEU B 1 164 ? -19.297 72.375 41.938 1 87.19 164 LEU B C 1
ATOM 3921 O O . LEU B 1 164 ? -19.578 73.312 41.188 1 87.19 164 LEU B O 1
ATOM 3925 N N . TYR B 1 165 ? -18.078 72.062 42.25 1 90.06 165 TYR B N 1
ATOM 3926 C CA . TYR B 1 165 ? -17.047 73.062 42 1 90.06 165 TYR B CA 1
ATOM 3927 C C . TYR B 1 165 ? -15.906 72.5 41.188 1 90.06 165 TYR B C 1
ATOM 3929 O O . TYR B 1 165 ? -14.781 73 41.219 1 90.06 165 TYR B O 1
ATOM 3937 N N . ASP B 1 166 ? -16.234 71.438 40.438 1 88.06 166 ASP B N 1
ATOM 3938 C CA . ASP B 1 166 ? -15.195 70.812 39.625 1 88.06 166 ASP B CA 1
ATOM 3939 C C . ASP B 1 166 ? -14.578 71.75 38.625 1 88.06 166 ASP B C 1
ATOM 3941 O O . ASP B 1 166 ? -13.359 71.875 38.5 1 88.06 166 ASP B O 1
ATOM 3945 N N . HIS B 1 167 ? -15.367 72.5 38 1 87.62 167 HIS B N 1
ATOM 3946 C CA . HIS B 1 167 ? -14.898 73.375 36.969 1 87.62 167 HIS B CA 1
ATOM 3947 C C . HIS B 1 167 ? -14.141 74.562 37.594 1 87.62 167 HIS B C 1
ATOM 3949 O O . HIS B 1 167 ? -13.148 75.062 37.062 1 87.62 167 HIS B O 1
ATOM 3955 N N . ASP B 1 168 ? -14.594 75 38.719 1 87.69 168 ASP B N 1
ATOM 3956 C CA . ASP B 1 168 ? -13.914 76.062 39.438 1 87.69 168 ASP B CA 1
ATOM 3957 C C . ASP B 1 168 ? -12.516 75.625 39.875 1 87.69 168 ASP B C 1
ATOM 3959 O O . ASP B 1 168 ? -11.547 76.375 39.719 1 87.69 168 ASP B O 1
ATOM 3963 N N . MET B 1 169 ? -12.5 74.5 40.406 1 88.19 169 MET B N 1
ATOM 3964 C CA . MET B 1 169 ? -11.211 73.938 40.812 1 88.19 169 MET B CA 1
ATOM 3965 C C . MET B 1 169 ? -10.258 73.875 39.625 1 88.19 169 MET B C 1
ATOM 3967 O O . MET B 1 169 ? -9.078 74.188 39.75 1 88.19 169 MET B O 1
ATOM 3971 N N . ARG B 1 170 ? -10.82 73.438 38.562 1 85.56 170 ARG B N 1
ATOM 3972 C CA . ARG B 1 170 ? -10.016 73.25 37.344 1 85.56 170 ARG B CA 1
ATOM 3973 C C . ARG B 1 170 ? -9.461 74.625 36.875 1 85.56 170 ARG B C 1
ATOM 3975 O O . ARG B 1 170 ? -8.305 74.688 36.469 1 85.56 170 ARG B O 1
ATOM 3982 N N . SER B 1 171 ? -10.195 75.562 36.938 1 82.38 171 SER B N 1
ATOM 3983 C CA . SER B 1 171 ? -9.836 76.875 36.438 1 82.38 171 SER B CA 1
ATOM 3984 C C . SER B 1 171 ? -8.766 77.5 37.312 1 82.38 171 SER B C 1
ATOM 3986 O O . SER B 1 171 ? -7.965 78.312 36.844 1 82.38 171 SER B O 1
ATOM 3988 N N . HIS B 1 172 ? -8.656 77.125 38.562 1 83.38 172 HIS B N 1
ATOM 3989 C CA . HIS B 1 172 ? -7.734 77.75 39.5 1 83.38 172 HI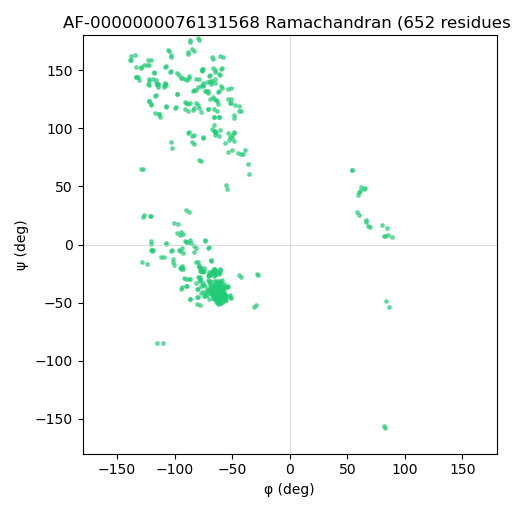S B CA 1
ATOM 3990 C C . HIS B 1 172 ? -6.426 77 39.594 1 83.38 172 HIS B C 1
ATOM 3992 O O . HIS B 1 172 ? -5.504 77.375 40.281 1 83.38 172 HIS B O 1
ATOM 3998 N N . GLN B 1 173 ? -6.395 75.875 38.906 1 77.88 173 GLN B N 1
ATOM 3999 C CA . GLN B 1 173 ? -5.184 75.062 38.938 1 77.88 173 GLN B CA 1
ATOM 4000 C C . GLN B 1 173 ? -4.059 75.688 38.125 1 77.88 173 GLN B C 1
ATOM 4002 O O . GLN B 1 173 ? -2.949 75.125 38.062 1 77.88 173 GLN B O 1
ATOM 4007 N N . ALA B 1 174 ? -4.199 76.75 37.594 1 69.69 174 ALA B N 1
ATOM 4008 C CA . ALA B 1 174 ? -3.105 77.438 36.906 1 69.69 174 ALA B CA 1
ATOM 4009 C C . ALA B 1 174 ? -1.974 77.75 37.844 1 69.69 174 ALA B C 1
ATOM 4011 O O . ALA B 1 174 ? -2.201 78.438 38.875 1 69.69 174 ALA B O 1
ATOM 4012 N N . ARG B 1 175 ? -0.777 77.062 37.719 1 66.5 175 ARG B N 1
ATOM 4013 C CA . ARG B 1 175 ? 0.32 77.188 38.656 1 66.5 175 ARG B CA 1
ATOM 4014 C C . ARG B 1 175 ? 1.229 78.375 38.281 1 66.5 175 ARG B C 1
ATOM 4016 O O . ARG B 1 175 ? 1.577 78.562 37.094 1 66.5 175 ARG B O 1
ATOM 4023 N N . PRO B 1 176 ? 1.283 79.188 39.25 1 74 176 PRO B N 1
ATOM 4024 C CA . PRO B 1 176 ? 2.305 80.25 38.969 1 74 176 PRO B CA 1
ATOM 4025 C C . PRO B 1 176 ? 3.695 79.625 38.781 1 74 176 PRO B C 1
ATOM 4027 O O . PRO B 1 176 ? 3.9 78.438 39.031 1 74 176 PRO B O 1
ATOM 4030 N N . CYS B 1 177 ? 4.555 80.375 38.188 1 80.62 177 CYS B N 1
ATOM 4031 C CA . CYS B 1 177 ? 5.945 80 38 1 80.62 177 CYS B CA 1
ATOM 4032 C C . CYS B 1 177 ? 6.566 79.562 39.312 1 80.62 177 CYS B C 1
ATOM 4034 O O . CYS B 1 177 ? 6.477 80.25 40.312 1 80.62 177 CYS B O 1
ATOM 4036 N N . THR B 1 178 ? 7.043 78.438 39.406 1 75.06 178 THR B N 1
ATOM 4037 C CA . THR B 1 178 ? 7.633 77.875 40.625 1 75.06 178 THR B CA 1
ATOM 4038 C C . THR B 1 178 ? 8.844 78.688 41.062 1 75.06 178 THR B C 1
ATOM 4040 O O . THR B 1 178 ? 9.156 78.75 42.25 1 75.06 178 THR B O 1
ATOM 4043 N N . LYS B 1 179 ? 9.414 79.312 40.188 1 81.25 179 LYS B N 1
ATOM 4044 C CA . LYS B 1 179 ? 10.633 80.062 40.5 1 81.25 179 LYS B CA 1
ATOM 4045 C C . LYS B 1 179 ? 10.312 81.5 40.844 1 81.25 179 LYS B C 1
ATOM 4047 O O . LYS B 1 179 ? 10.961 82.125 41.719 1 81.25 179 LYS B O 1
ATOM 4052 N N . HIS B 1 180 ? 9.344 82.062 40.188 1 83.5 180 HIS B N 1
ATOM 4053 C CA . HIS B 1 180 ? 9.18 83.5 40.312 1 83.5 180 HIS B CA 1
ATOM 4054 C C . HIS B 1 180 ? 7.801 83.812 40.875 1 83.5 180 HIS B C 1
ATOM 4056 O O . HIS B 1 180 ? 7.5 85 41.094 1 83.5 180 HIS B O 1
ATOM 4062 N N . ASP B 1 181 ? 7.031 82.812 41.031 1 79.19 181 ASP B N 1
ATOM 4063 C CA . ASP B 1 181 ? 5.691 83 41.594 1 79.19 181 ASP B CA 1
ATOM 4064 C C . ASP B 1 181 ? 4.852 83.938 40.75 1 79.19 181 ASP B C 1
ATOM 4066 O O . ASP B 1 181 ? 4.078 84.75 41.281 1 79.19 181 ASP B O 1
ATOM 4070 N N . ASP B 1 182 ? 5.133 84.062 39.438 1 81.19 182 ASP B N 1
ATOM 4071 C CA . ASP B 1 182 ? 4.391 84.812 38.469 1 81.19 182 ASP B CA 1
ATOM 4072 C C . ASP B 1 182 ? 3.531 83.938 37.562 1 81.19 182 ASP B C 1
ATOM 4074 O O . ASP B 1 182 ? 3.727 82.75 37.531 1 81.19 182 ASP B O 1
ATOM 4078 N N . GLN B 1 183 ? 2.582 84.625 36.969 1 81.31 183 GLN B N 1
ATOM 4079 C CA . GLN B 1 183 ? 1.716 83.938 36.062 1 81.31 183 GLN B CA 1
ATOM 4080 C C . GLN B 1 183 ? 2.488 83.438 34.844 1 81.31 183 GLN B C 1
ATOM 4082 O O . GLN B 1 183 ? 3.367 84.125 34.344 1 81.31 183 GLN B O 1
ATOM 4087 N N . LEU B 1 184 ? 2.189 82.25 34.406 1 84.19 184 LEU B N 1
ATOM 4088 C CA . LEU B 1 184 ? 2.822 81.688 33.25 1 84.19 184 LEU B CA 1
ATOM 4089 C C . LEU B 1 184 ? 2.137 82.125 31.969 1 84.19 184 LEU B C 1
ATOM 4091 O O . LEU B 1 184 ? 1.277 81.438 31.422 1 84.19 184 LEU B O 1
ATOM 4095 N N . ASP B 1 185 ? 2.559 83.25 31.422 1 84.19 185 ASP B N 1
ATOM 4096 C CA . ASP B 1 185 ? 1.851 83.875 30.328 1 84.19 185 ASP B CA 1
ATOM 4097 C C . ASP B 1 185 ? 2.561 83.625 29 1 84.19 185 ASP B C 1
ATOM 4099 O O . ASP B 1 185 ? 2.076 84.062 27.938 1 84.19 185 ASP B O 1
ATOM 4103 N N . PHE B 1 186 ? 3.721 83 29.125 1 89.38 186 PHE B N 1
ATOM 4104 C CA . PHE B 1 186 ? 4.488 82.812 27.906 1 89.38 186 PHE B CA 1
ATOM 4105 C C . PHE B 1 186 ? 4.789 81.312 27.703 1 89.38 186 PHE B C 1
ATOM 4107 O O . PHE B 1 186 ? 4.766 80.5 28.656 1 89.38 186 PHE B O 1
ATOM 4114 N N . PHE B 1 187 ? 4.988 80.938 26.422 1 89.62 187 PHE B N 1
ATOM 4115 C CA . PHE B 1 187 ? 5.355 79.562 26.031 1 89.62 187 PHE B CA 1
ATOM 4116 C C . PHE B 1 187 ? 6.691 79.562 25.297 1 89.62 187 PHE B C 1
ATOM 4118 O O . PHE B 1 187 ? 6.855 80.25 24.281 1 89.62 187 PHE B O 1
ATOM 4125 N N . CYS B 1 188 ? 7.586 78.875 25.844 1 90.5 188 CYS B N 1
ATOM 4126 C CA . CYS B 1 188 ? 8.875 78.688 25.188 1 90.5 188 CYS B CA 1
ATOM 4127 C C . CYS B 1 188 ? 8.805 77.625 24.109 1 90.5 188 CYS B C 1
ATOM 4129 O O . CYS B 1 188 ? 8.57 76.5 24.406 1 90.5 188 CYS B O 1
ATOM 4131 N N . GLU B 1 189 ? 9.07 77.938 22.938 1 88.19 189 GLU B N 1
ATOM 4132 C CA . GLU B 1 189 ? 8.898 77 21.812 1 88.19 189 GLU B CA 1
ATOM 4133 C C . GLU B 1 189 ? 10.031 76 21.766 1 88.19 189 GLU B C 1
ATOM 4135 O O . GLU B 1 189 ? 9.836 74.875 21.312 1 88.19 189 GLU B O 1
ATOM 4140 N N . ILE B 1 190 ? 11.125 76.375 22.188 1 87.94 190 ILE B N 1
ATOM 4141 C CA . ILE B 1 190 ? 12.281 75.5 22.156 1 87.94 190 ILE B CA 1
ATOM 4142 C C . ILE B 1 190 ? 12.156 74.438 23.234 1 87.94 190 ILE B C 1
ATOM 4144 O O . ILE B 1 190 ? 12.336 73.25 22.969 1 87.94 190 ILE B O 1
ATOM 4148 N N . CYS B 1 191 ? 11.75 74.875 24.391 1 82.88 191 CYS B N 1
ATOM 4149 C CA . CYS B 1 191 ? 11.664 73.938 25.516 1 82.88 191 CYS B CA 1
ATOM 4150 C C . CYS B 1 191 ? 10.273 73.375 25.609 1 82.88 191 CYS B C 1
ATOM 4152 O O . CYS B 1 191 ? 10.086 72.375 26.312 1 82.88 191 CYS B O 1
ATOM 4154 N N . GLU B 1 192 ? 9.391 74 25.031 1 80.5 192 GLU B N 1
ATOM 4155 C CA . GLU B 1 192 ? 8.008 73.562 25.016 1 80.5 192 GLU B CA 1
ATOM 4156 C C . GLU B 1 192 ? 7.406 73.5 26.406 1 80.5 192 GLU B C 1
ATOM 4158 O O . GLU B 1 192 ? 6.801 72.562 26.828 1 80.5 192 GLU B O 1
ATOM 4163 N N . ILE B 1 193 ? 7.602 74.562 27.094 1 81.44 193 ILE B N 1
ATOM 4164 C CA . ILE B 1 193 ? 7.074 74.688 28.453 1 81.44 193 ILE B CA 1
ATOM 4165 C C . ILE B 1 193 ? 6.512 76.125 28.656 1 81.44 193 ILE B C 1
ATOM 4167 O O . ILE B 1 193 ? 6.895 77.062 27.953 1 81.44 193 ILE B O 1
ATOM 4171 N N . LEU B 1 194 ? 5.656 76.25 29.609 1 84.25 194 LEU B N 1
ATOM 4172 C CA . LEU B 1 194 ? 5.148 77.562 30.016 1 84.25 194 LEU B CA 1
ATOM 4173 C C . LEU B 1 194 ? 6.152 78.25 30.906 1 84.25 194 LEU B C 1
ATOM 4175 O O . LEU B 1 194 ? 6.773 77.625 31.766 1 84.25 194 LEU B O 1
ATOM 4179 N N . ILE B 1 195 ? 6.328 79.5 30.594 1 87 195 ILE B N 1
ATOM 4180 C CA . ILE B 1 195 ? 7.277 80.25 31.375 1 87 195 ILE B CA 1
ATOM 4181 C C . ILE B 1 195 ? 6.641 81.625 31.781 1 87 195 ILE B C 1
ATOM 4183 O O . ILE B 1 195 ? 5.688 82.062 31.141 1 87 195 ILE B O 1
ATOM 4187 N N . CYS B 1 196 ? 7.109 82.125 32.875 1 88 196 CYS B N 1
ATOM 4188 C CA . CYS B 1 196 ? 6.672 83.438 33.312 1 88 196 CYS B CA 1
ATOM 4189 C C . CYS B 1 196 ? 7.5 84.5 32.656 1 88 196 CYS B C 1
ATOM 4191 O O . CYS B 1 196 ? 8.484 84.25 31.984 1 88 196 CYS B O 1
ATOM 4193 N N . PRO B 1 197 ? 7.082 85.812 32.75 1 88.75 197 PRO B N 1
ATOM 4194 C CA . PRO B 1 197 ? 7.824 86.875 32.156 1 88.75 197 PRO B CA 1
ATOM 4195 C C . PRO B 1 197 ? 9.258 87 32.656 1 88.75 197 PRO B C 1
ATOM 4197 O O . PRO B 1 197 ? 10.172 87.312 31.906 1 88.75 197 PRO B O 1
ATOM 4200 N N . GLN B 1 198 ? 9.453 86.625 33.875 1 91.69 198 GLN B N 1
ATOM 4201 C CA . GLN B 1 198 ? 10.797 86.688 34.438 1 91.69 198 GLN B CA 1
ATOM 4202 C C . GLN B 1 198 ? 11.68 85.562 33.906 1 91.69 198 GLN B C 1
ATOM 4204 O O . GLN B 1 198 ? 12.852 85.812 33.594 1 91.69 198 GLN B O 1
ATOM 4209 N N . CYS B 1 199 ? 11.195 84.438 33.781 1 91.12 199 CYS B N 1
ATOM 4210 C CA . CYS B 1 199 ? 11.906 83.312 33.188 1 91.12 199 CYS B CA 1
ATOM 4211 C C . CYS B 1 199 ? 12.305 83.625 31.75 1 91.12 199 CYS B C 1
ATOM 4213 O O . CYS B 1 199 ? 13.367 83.188 31.297 1 91.12 199 CYS B O 1
ATOM 4215 N N . LYS B 1 200 ? 11.422 84.25 31.062 1 91.5 200 LYS B N 1
ATOM 4216 C CA . LYS B 1 200 ? 11.664 84.625 29.672 1 91.5 200 LYS B CA 1
ATOM 4217 C C . LYS B 1 200 ? 12.922 85.5 29.531 1 91.5 200 LYS B C 1
ATOM 4219 O O . LYS B 1 200 ? 13.672 85.312 28.578 1 91.5 200 LYS B O 1
ATOM 4224 N N . ASN B 1 201 ? 13.078 86.25 30.516 1 90.19 201 ASN B N 1
ATOM 4225 C CA . ASN B 1 201 ? 14.195 87.188 30.453 1 90.19 201 ASN B CA 1
ATOM 4226 C C . ASN B 1 201 ? 15.453 86.625 31.094 1 90.19 201 ASN B C 1
ATOM 4228 O O . ASN B 1 201 ? 16.531 87.188 31.016 1 90.19 201 ASN B O 1
ATOM 4232 N N . GLU B 1 202 ? 15.375 85.5 31.734 1 91.81 202 GLU B N 1
ATOM 4233 C CA . GLU B 1 202 ? 16.516 84.875 32.406 1 91.81 202 GLU B CA 1
ATOM 4234 C C . GLU B 1 202 ? 16.984 83.625 31.719 1 91.81 202 GLU B C 1
ATOM 4236 O O . GLU B 1 202 ? 17.75 83.625 30.75 1 91.81 202 GLU B O 1
ATOM 4241 N N . GLU B 1 203 ? 16.406 82.5 31.984 1 88.75 203 GLU B N 1
ATOM 4242 C CA . GLU B 1 203 ? 16.828 81.188 31.562 1 88.75 203 GLU B CA 1
ATOM 4243 C C . GLU B 1 203 ? 16.484 80.938 30.094 1 88.75 203 GLU B C 1
ATOM 4245 O O . GLU B 1 203 ? 17.141 80.125 29.422 1 88.75 203 GLU B O 1
ATOM 4250 N N . HIS B 1 204 ? 15.445 81.75 29.641 1 89.88 204 HIS B N 1
ATOM 4251 C CA . HIS B 1 204 ? 14.969 81.438 28.281 1 89.88 204 HIS B CA 1
ATOM 4252 C C . HIS B 1 204 ? 15.125 82.688 27.391 1 89.88 204 HIS B C 1
ATOM 4254 O O . HIS B 1 204 ? 14.352 82.875 26.453 1 89.88 204 HIS B O 1
ATOM 4260 N N . ASP B 1 205 ? 15.992 83.438 27.797 1 89.69 205 ASP B N 1
ATOM 4261 C CA . ASP B 1 205 ? 16.188 84.75 27.109 1 89.69 205 ASP B CA 1
ATOM 4262 C C . ASP B 1 205 ? 16.5 84.5 25.625 1 89.69 205 ASP B C 1
ATOM 4264 O O . ASP B 1 205 ? 16 85.25 24.781 1 89.69 205 ASP B O 1
ATOM 4268 N N . SER B 1 206 ? 17.266 83.438 25.359 1 91.44 206 SER B N 1
ATOM 4269 C CA . SER B 1 206 ? 17.688 83.188 23.969 1 91.44 206 SER B CA 1
ATOM 4270 C C . SER B 1 206 ? 16.688 82.312 23.234 1 91.44 206 SER B C 1
ATOM 4272 O O . SER B 1 206 ? 16.844 82.062 22.031 1 91.44 206 SER B O 1
ATOM 4274 N N . HIS B 1 207 ? 15.617 81.938 23.859 1 92.06 207 HIS B N 1
ATOM 4275 C CA . HIS B 1 207 ? 14.648 81.062 23.234 1 92.06 207 HIS B CA 1
ATOM 4276 C C . HIS B 1 207 ? 13.5 81.812 22.609 1 92.06 207 HIS B C 1
ATOM 4278 O O . HIS B 1 207 ? 13.156 82.938 23.078 1 92.06 207 HIS B O 1
ATOM 4284 N N . LYS B 1 208 ? 13 81.312 21.547 1 92.81 208 LYS B N 1
ATOM 4285 C CA . LYS B 1 208 ? 11.781 81.875 20.984 1 92.81 208 LYS B CA 1
ATOM 4286 C C . LYS B 1 208 ? 10.57 81.562 21.859 1 92.81 208 LYS B C 1
ATOM 4288 O O . LYS B 1 208 ? 10.297 80.438 22.156 1 92.81 208 LYS B O 1
ATOM 4293 N N . SER B 1 209 ? 9.984 82.688 22.375 1 91.75 209 SER B N 1
ATOM 4294 C CA . SER B 1 209 ? 8.812 82.5 23.219 1 91.75 209 SER B CA 1
ATOM 4295 C C . SER B 1 209 ? 7.617 83.25 22.672 1 91.75 209 SER B C 1
ATOM 4297 O O . SER B 1 209 ? 7.785 84.312 22.047 1 91.75 209 SER B O 1
ATOM 4299 N N . ILE B 1 210 ? 6.461 82.625 22.797 1 91 210 ILE B N 1
ATOM 4300 C CA . ILE B 1 210 ? 5.223 83.25 22.359 1 91 210 ILE B CA 1
ATOM 4301 C C . ILE B 1 210 ? 4.258 83.375 23.547 1 91 210 ILE B C 1
ATOM 4303 O O . ILE B 1 210 ? 4.434 82.688 24.562 1 91 210 ILE B O 1
ATOM 4307 N N . LYS B 1 211 ? 3.289 84.312 23.422 1 89.62 211 LYS B N 1
ATOM 4308 C CA . LYS B 1 211 ? 2.27 84.438 24.453 1 89.62 211 LYS B CA 1
ATOM 4309 C C . LYS B 1 211 ? 1.411 83.188 24.516 1 89.62 211 LYS B C 1
ATOM 4311 O O . LYS B 1 211 ? 1.156 82.562 23.484 1 89.62 211 LYS B O 1
ATOM 4316 N N . PHE B 1 212 ? 1.045 82.812 25.641 1 84.56 212 PHE B N 1
ATOM 4317 C CA . PHE B 1 212 ? 0.246 81.625 25.875 1 84.56 212 PHE B CA 1
ATOM 4318 C C . PHE B 1 212 ? -1.003 81.625 25 1 84.56 212 PHE B C 1
ATOM 4320 O O . PHE B 1 212 ? -1.361 80.625 24.406 1 84.56 212 PHE B O 1
ATOM 4327 N N . ASP B 1 213 ? -1.678 82.812 24.906 1 84.88 213 ASP B N 1
ATOM 4328 C CA . ASP B 1 213 ? -2.938 82.938 24.188 1 84.88 213 ASP B CA 1
ATOM 4329 C C . ASP B 1 213 ? -2.736 82.688 22.688 1 84.88 213 ASP B C 1
ATOM 4331 O O . ASP B 1 213 ? -3.666 82.25 22 1 84.88 213 ASP B O 1
ATOM 4335 N N . ASP B 1 214 ? -1.527 82.875 22.234 1 87.88 214 ASP B N 1
ATOM 4336 C CA . ASP B 1 214 ? -1.213 82.625 20.828 1 87.88 214 ASP B CA 1
ATOM 4337 C C . ASP B 1 214 ? -0.762 81.188 20.625 1 87.88 214 ASP B C 1
ATOM 4339 O O . ASP B 1 214 ? -0.958 80.625 19.562 1 87.88 214 ASP B O 1
ATOM 4343 N N . ALA B 1 215 ? -0.182 80.688 21.625 1 87.19 215 ALA B N 1
ATOM 4344 C CA . ALA B 1 215 ? 0.376 79.312 21.547 1 87.19 215 ALA B CA 1
ATOM 4345 C C . ALA B 1 215 ? -0.723 78.312 21.625 1 87.19 215 ALA B C 1
ATOM 4347 O O . ALA B 1 215 ? -0.662 77.25 20.938 1 87.19 215 ALA B O 1
ATOM 4348 N N . LEU B 1 216 ? -1.705 78.562 22.344 1 86.56 216 LEU B N 1
ATOM 4349 C CA . LEU B 1 216 ? -2.744 77.562 22.641 1 86.56 216 LEU B CA 1
ATOM 4350 C C . LEU B 1 216 ? -3.459 77.125 21.359 1 86.56 216 LEU B C 1
ATOM 4352 O O . LEU B 1 216 ? -3.598 75.938 21.094 1 86.56 216 LEU B O 1
ATOM 4356 N N . PRO B 1 217 ? -3.916 78.125 20.578 1 88 217 PRO B N 1
ATOM 4357 C CA . PRO B 1 217 ? -4.594 77.688 19.344 1 88 217 PRO B CA 1
ATOM 4358 C C . PRO B 1 217 ? -3.684 76.875 18.422 1 88 217 PRO B C 1
ATOM 4360 O O . PRO B 1 217 ? -4.148 75.938 17.734 1 88 217 PRO B O 1
ATOM 4363 N N . ARG B 1 218 ? -2.486 77.188 18.438 1 88.25 218 ARG B N 1
ATOM 4364 C CA . ARG B 1 218 ? -1.539 76.5 17.594 1 88.25 218 ARG B CA 1
ATOM 4365 C C . ARG B 1 218 ? -1.391 75.062 18.078 1 88.25 218 ARG B C 1
ATOM 4367 O O . ARG B 1 218 ? -1.414 74.125 17.266 1 88.25 218 ARG B O 1
ATOM 4374 N N . TYR B 1 219 ? -1.336 74.875 19.25 1 86.94 219 TYR B N 1
ATOM 4375 C CA . TYR B 1 219 ? -1.185 73.5 19.828 1 86.94 219 TYR B CA 1
ATOM 4376 C C . TYR B 1 219 ? -2.471 72.688 19.688 1 86.94 219 TYR B C 1
ATOM 4378 O O . TYR B 1 219 ? -2.432 71.5 19.438 1 86.94 219 TYR B O 1
ATOM 4386 N N . LYS B 1 220 ? -3.557 73.438 19.906 1 89.75 220 LYS B N 1
ATOM 4387 C CA . LYS B 1 220 ? -4.84 72.75 19.688 1 89.75 220 LYS B CA 1
ATOM 4388 C C . LYS B 1 220 ? -4.969 72.25 18.266 1 89.75 220 LYS B C 1
ATOM 4390 O O . LYS B 1 220 ? -5.453 71.125 18.031 1 89.75 220 LYS B O 1
ATOM 4395 N N . ARG B 1 221 ? -4.48 73.062 17.391 1 92.12 221 ARG B N 1
ATOM 4396 C CA . ARG B 1 221 ? -4.5 72.625 16 1 92.12 221 ARG B CA 1
ATOM 4397 C C . ARG B 1 221 ? -3.6 71.438 15.766 1 92.12 221 ARG B C 1
ATOM 4399 O O . ARG B 1 221 ? -3.961 70.5 15.023 1 92.12 221 ARG B O 1
ATOM 4406 N N . HIS B 1 222 ? -2.494 71.5 16.406 1 91.25 222 HIS B N 1
ATOM 4407 C CA . HIS B 1 222 ? -1.558 70.375 16.297 1 91.25 222 HIS B CA 1
ATOM 4408 C C . HIS B 1 222 ? -2.164 69.062 16.844 1 91.25 222 HIS B C 1
ATOM 4410 O O . HIS B 1 222 ? -2.078 68.062 16.203 1 91.25 222 HIS B O 1
ATOM 4416 N N . ILE B 1 223 ? -2.807 69.188 17.969 1 91.56 223 ILE B N 1
ATOM 4417 C CA . ILE B 1 223 ? -3.428 68.062 18.609 1 91.56 223 ILE B CA 1
ATOM 4418 C C . ILE B 1 223 ? -4.559 67.5 17.734 1 91.56 223 ILE B C 1
ATOM 4420 O O . ILE B 1 223 ? -4.695 66.312 17.547 1 91.56 223 ILE B O 1
ATOM 4424 N N . ASN B 1 224 ? -5.285 68.438 17.188 1 93.62 224 ASN B N 1
ATOM 4425 C CA . ASN B 1 224 ? -6.359 68 16.281 1 93.62 224 ASN B CA 1
ATOM 4426 C C . ASN B 1 224 ? -5.816 67.312 15.047 1 93.62 224 ASN B C 1
ATOM 4428 O O . ASN B 1 224 ? -6.41 66.312 14.57 1 93.62 224 ASN B O 1
ATOM 4432 N N . GLY B 1 225 ? -4.723 67.812 14.547 1 93.88 225 GLY B N 1
ATOM 4433 C CA . GLY B 1 225 ? -4.074 67.188 13.43 1 93.88 225 GLY B CA 1
ATOM 4434 C C . GLY B 1 225 ? -3.631 65.75 13.75 1 93.88 225 GLY B C 1
ATOM 4435 O O . GLY B 1 225 ? -3.854 64.812 12.953 1 93.88 225 GLY B O 1
ATOM 4436 N N . LEU B 1 226 ? -3.055 65.562 14.898 1 91.5 226 LEU B N 1
ATOM 4437 C CA . LEU B 1 226 ? -2.623 64.25 15.344 1 91.5 226 LEU B CA 1
ATOM 4438 C C . LEU B 1 226 ? -3.814 63.312 15.508 1 91.5 226 LEU B C 1
ATOM 4440 O O . LEU B 1 226 ? -3.76 62.125 15.094 1 91.5 226 LEU B O 1
ATOM 4444 N N . LEU B 1 227 ? -4.906 63.812 16.094 1 93.25 227 LEU B N 1
ATOM 4445 C CA . LEU B 1 227 ? -6.117 63.031 16.297 1 93.25 227 LEU B CA 1
ATOM 4446 C C . LEU B 1 227 ? -6.703 62.594 14.969 1 93.25 227 LEU B C 1
ATOM 4448 O O . LEU B 1 227 ? -7.141 61.438 14.844 1 93.25 227 LEU B O 1
ATOM 4452 N N . GLU B 1 228 ? -6.672 63.438 14.023 1 94 228 GLU B N 1
ATOM 4453 C CA . GLU B 1 228 ? -7.172 63.062 12.703 1 94 228 GLU B CA 1
ATOM 4454 C C . GLU B 1 228 ? -6.32 61.969 12.07 1 94 228 GLU B C 1
ATOM 4456 O O . GLU B 1 228 ? -6.852 61.062 11.445 1 94 228 GLU B O 1
ATOM 4461 N N . GLY B 1 229 ? -5.055 62.094 12.258 1 93.12 229 GLY B N 1
ATOM 4462 C CA . GLY B 1 229 ? -4.152 61.094 11.758 1 93.12 229 GLY B CA 1
ATOM 4463 C C . GLY B 1 229 ? -4.391 59.719 12.375 1 93.12 229 GLY B C 1
ATOM 4464 O O . GLY B 1 229 ? -4.461 58.719 11.672 1 93.12 229 GLY B O 1
ATOM 4465 N N . ILE B 1 230 ? -4.555 59.688 13.625 1 93.25 230 ILE B N 1
ATOM 4466 C CA . ILE B 1 230 ? -4.785 58.469 14.367 1 93.25 230 ILE B CA 1
ATOM 4467 C C . ILE B 1 230 ? -6.117 57.844 13.953 1 93.25 230 ILE B C 1
ATOM 4469 O O . ILE B 1 230 ? -6.211 56.656 13.719 1 93.25 230 ILE B O 1
ATOM 4473 N N . GLN B 1 231 ? -7.121 58.688 13.836 1 91.06 231 GLN B N 1
ATOM 4474 C CA . GLN B 1 231 ? -8.461 58.219 13.492 1 91.06 231 GLN B CA 1
ATOM 4475 C C . GLN B 1 231 ? -8.492 57.625 12.094 1 91.06 231 GLN B C 1
ATOM 4477 O O . GLN B 1 231 ? -9.297 56.719 11.812 1 91.06 231 GLN B O 1
ATOM 4482 N N . GLY B 1 232 ? -7.594 58.062 11.227 1 92.44 232 GLY B N 1
ATOM 4483 C CA . GLY B 1 232 ? -7.492 57.5 9.891 1 92.44 232 GLY B CA 1
ATOM 4484 C C . GLY B 1 232 ? -6.754 56.188 9.859 1 92.44 232 GLY B C 1
ATOM 4485 O O . GLY B 1 232 ? -7.047 55.312 9.023 1 92.44 232 GLY B O 1
ATOM 4486 N N . ARG B 1 233 ? -5.863 55.906 10.734 1 94.62 233 ARG B N 1
ATOM 4487 C CA . ARG B 1 233 ? -5.004 54.719 10.734 1 94.62 233 ARG B CA 1
ATOM 4488 C C . ARG B 1 233 ? -5.688 53.562 11.43 1 94.62 233 ARG B C 1
ATOM 4490 O O . ARG B 1 233 ? -5.508 52.406 11.039 1 94.62 233 ARG B O 1
ATOM 4497 N N . ILE B 1 234 ? -6.586 53.875 12.438 1 93.81 234 ILE B N 1
ATOM 4498 C CA . ILE B 1 234 ? -7.195 52.844 13.266 1 93.81 234 ILE B CA 1
ATOM 4499 C C . ILE B 1 234 ? -8.062 51.938 12.391 1 93.81 234 ILE B C 1
ATOM 4501 O O . ILE B 1 234 ? -7.91 50.719 12.422 1 93.81 234 ILE B O 1
ATOM 4505 N N . PRO B 1 235 ? -8.977 52.5 11.531 1 94.19 235 PRO B N 1
ATOM 4506 C CA . PRO B 1 235 ? -9.781 51.625 10.672 1 94.19 235 PRO B CA 1
ATOM 4507 C C . PRO B 1 235 ? -8.945 50.844 9.664 1 94.19 235 PRO B C 1
ATOM 4509 O O . PRO B 1 235 ? -9.266 49.688 9.336 1 94.19 235 PRO B O 1
ATOM 4512 N N . SER B 1 236 ? -7.883 51.438 9.172 1 95.38 236 SER B N 1
ATOM 4513 C CA . SER B 1 236 ? -7.008 50.75 8.227 1 95.38 236 SER B CA 1
ATOM 4514 C C . SER B 1 236 ? -6.344 49.562 8.875 1 95.38 236 SER B C 1
ATOM 4516 O O . SER B 1 236 ? -6.238 48.5 8.25 1 95.38 236 SER B O 1
ATOM 4518 N N . ILE B 1 237 ? -5.887 49.656 10.109 1 95.62 237 ILE B N 1
ATOM 4519 C CA . ILE B 1 237 ? -5.281 48.562 10.852 1 95.62 237 ILE B CA 1
ATOM 4520 C C . ILE B 1 237 ? -6.312 47.469 11.07 1 95.62 237 ILE B C 1
ATOM 4522 O O . ILE B 1 237 ? -6.02 46.281 10.875 1 95.62 237 ILE B O 1
ATOM 4526 N N . ALA B 1 238 ? -7.523 47.875 11.477 1 94.5 238 ALA B N 1
ATOM 4527 C CA . ALA B 1 238 ? -8.602 46.906 11.703 1 94.5 238 ALA B CA 1
ATOM 4528 C C . ALA B 1 238 ? -8.906 46.125 10.43 1 94.5 238 ALA B C 1
ATOM 4530 O O . ALA B 1 238 ? -9.094 44.906 10.484 1 94.5 238 ALA B O 1
ATOM 4531 N N . ASP B 1 239 ? -8.953 46.781 9.273 1 96.06 239 ASP B N 1
ATOM 4532 C CA . ASP B 1 239 ? -9.203 46.125 7.988 1 96.06 239 ASP B CA 1
ATOM 4533 C C 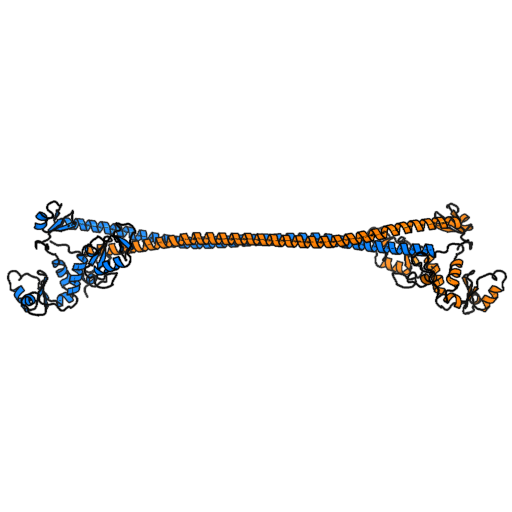. ASP B 1 239 ? -8.094 45.156 7.641 1 96.06 239 ASP B C 1
ATOM 4535 O O . ASP B 1 239 ? -8.359 44.062 7.137 1 96.06 239 ASP B O 1
ATOM 4539 N N . TYR B 1 240 ? -6.883 45.469 7.895 1 96.19 240 TYR B N 1
ATOM 4540 C CA . TYR B 1 240 ? -5.75 44.594 7.586 1 96.19 240 TYR B CA 1
ATOM 4541 C C . TYR B 1 240 ? -5.762 43.375 8.469 1 96.19 240 TYR B C 1
ATOM 4543 O O . TYR B 1 240 ? -5.461 42.25 8 1 96.19 240 TYR B O 1
ATOM 4551 N N . VAL B 1 241 ? -6.109 43.594 9.75 1 95.69 241 VAL B N 1
ATOM 4552 C CA . VAL B 1 241 ? -6.211 42.469 10.656 1 95.69 241 VAL B CA 1
ATOM 4553 C C . VAL B 1 241 ? -7.277 41.5 10.156 1 95.69 241 VAL B C 1
ATOM 4555 O O . VAL B 1 241 ? -7.078 40.281 10.156 1 95.69 241 VAL B O 1
ATOM 4558 N N . LYS B 1 242 ? -8.414 42 9.688 1 96 242 LYS B N 1
ATOM 4559 C CA . LYS B 1 242 ? -9.477 41.188 9.109 1 96 242 LYS B CA 1
ATOM 4560 C C . LYS B 1 242 ? -8.977 40.438 7.879 1 96 242 LYS B C 1
ATOM 4562 O O . LYS B 1 242 ? -9.266 39.25 7.715 1 96 242 LYS B O 1
ATOM 4567 N N . TYR B 1 243 ? -8.219 41.031 6.969 1 96.69 243 TYR B N 1
ATOM 4568 C CA . TYR B 1 243 ? -7.629 40.406 5.785 1 96.69 243 TYR B CA 1
ATOM 4569 C C . TYR B 1 243 ? -6.695 39.281 6.168 1 96.69 243 TYR B C 1
ATOM 4571 O O . TYR B 1 243 ? -6.746 38.188 5.574 1 96.69 243 TYR B O 1
ATOM 4579 N N . LEU B 1 244 ? -5.828 39.562 7.219 1 96.06 244 LEU B N 1
ATOM 4580 C CA . LEU B 1 244 ? -4.883 38.531 7.66 1 96.06 244 LEU B CA 1
ATOM 4581 C C . LEU B 1 244 ? -5.621 37.281 8.18 1 96.06 244 LEU B C 1
ATOM 4583 O O . LEU B 1 244 ? -5.191 36.156 7.945 1 96.06 244 LEU B O 1
ATOM 4587 N N . LYS B 1 245 ? -6.766 37.562 8.859 1 95.38 245 LYS B N 1
ATOM 4588 C CA . LYS B 1 245 ? -7.566 36.438 9.367 1 95.38 245 LYS B CA 1
ATOM 4589 C C . LYS B 1 245 ? -8.172 35.625 8.227 1 95.38 245 LYS B C 1
ATOM 4591 O O . LYS B 1 245 ? -8.195 34.406 8.266 1 95.38 245 LYS B O 1
ATOM 4596 N N . SER B 1 246 ? -8.711 36.281 7.223 1 97 246 SER B N 1
ATOM 4597 C CA . SER B 1 246 ? -9.242 35.625 6.043 1 97 246 SER B CA 1
ATOM 4598 C C . SER B 1 246 ? -8.148 34.844 5.312 1 97 246 SER B C 1
ATOM 4600 O O . SER B 1 246 ? -8.383 33.719 4.863 1 97 246 SER B O 1
ATOM 4602 N N . TYR B 1 247 ? -6.973 35.375 5.148 1 96.81 247 TYR B N 1
ATOM 4603 C CA . TYR B 1 247 ? -5.84 34.719 4.504 1 96.81 247 TYR B CA 1
ATOM 4604 C C . TYR B 1 247 ? -5.426 33.469 5.27 1 96.81 247 TYR B C 1
ATOM 4606 O O . TYR B 1 247 ? -5.113 32.438 4.664 1 96.81 247 TYR B O 1
ATOM 4614 N N . GLU B 1 248 ? -5.406 33.688 6.629 1 96.38 248 GLU B N 1
ATOM 4615 C CA . GLU B 1 248 ? -5.117 32.531 7.48 1 96.38 248 GLU B CA 1
ATOM 4616 C C . GLU B 1 248 ? -6.066 31.375 7.188 1 96.38 248 GLU B C 1
ATOM 4618 O O . GLU B 1 248 ? -5.633 30.219 7.051 1 96.38 248 GLU B O 1
ATOM 4623 N N . ASN B 1 249 ? -7.352 31.609 7.047 1 96.56 249 ASN B N 1
ATOM 4624 C CA . ASN B 1 249 ? -8.352 30.578 6.754 1 96.56 249 ASN B CA 1
ATOM 4625 C C . ASN B 1 249 ? -8.141 29.969 5.371 1 96.56 249 ASN B C 1
ATOM 4627 O O . ASN B 1 249 ? -8.266 28.766 5.195 1 96.56 249 ASN B O 1
ATOM 4631 N N . SER B 1 250 ? -7.836 30.812 4.375 1 97.19 250 SER B N 1
ATOM 4632 C CA . SER B 1 250 ? -7.566 30.344 3.023 1 97.19 250 SER B CA 1
ATOM 4633 C C . SER B 1 250 ? -6.344 29.438 2.992 1 97.19 250 SER B C 1
ATOM 4635 O O . SER B 1 250 ? -6.332 28.422 2.277 1 97.19 250 SER B O 1
ATOM 4637 N N . LEU B 1 251 ? -5.34 29.812 3.807 1 96.25 251 LEU B N 1
ATOM 4638 C CA . LEU B 1 251 ? -4.129 29 3.889 1 96.25 251 LEU B CA 1
ATOM 4639 C C . LEU B 1 251 ? -4.43 27.625 4.465 1 96.25 251 LEU B C 1
ATOM 4641 O O . LEU B 1 251 ? -3.945 26.609 3.951 1 96.25 251 LEU B O 1
ATOM 4645 N N . LYS B 1 252 ? -5.234 27.547 5.473 1 96.75 252 LYS B N 1
ATOM 4646 C CA . LYS B 1 252 ? -5.613 26.281 6.09 1 96.75 252 LYS B CA 1
ATOM 4647 C C . LYS B 1 252 ? -6.398 25.406 5.113 1 96.75 252 LYS B C 1
ATOM 4649 O O . LYS B 1 252 ? -6.18 24.188 5.043 1 96.75 252 LYS B O 1
ATOM 4654 N N . GLU B 1 253 ? -7.301 25.984 4.387 1 97.12 253 GLU B N 1
ATOM 4655 C CA . GLU B 1 253 ? -8.086 25.266 3.395 1 97.12 253 GLU B CA 1
ATOM 4656 C C . GLU B 1 253 ? -7.191 24.719 2.281 1 97.12 253 GLU B C 1
ATOM 4658 O O . GLU B 1 253 ? -7.355 23.578 1.846 1 97.12 253 GLU B O 1
ATOM 4663 N N . SER B 1 254 ? -6.293 25.578 1.8 1 96.88 254 SER B N 1
ATOM 4664 C CA . SER B 1 254 ? -5.367 25.156 0.752 1 96.88 254 SER B CA 1
ATOM 4665 C C . SER B 1 254 ? -4.492 24 1.221 1 96.88 254 SER B C 1
ATOM 4667 O O . SER B 1 254 ? -4.254 23.047 0.469 1 96.88 254 SER B O 1
ATOM 4669 N N . LYS B 1 255 ? -3.99 24.094 2.461 1 97.38 255 LYS B N 1
ATOM 4670 C CA . LYS B 1 255 ? -3.215 23 3.045 1 97.38 255 LYS B CA 1
ATOM 4671 C C . LYS B 1 255 ? -4.012 21.703 3.043 1 97.38 255 LYS B C 1
ATOM 4673 O O . LYS B 1 255 ? -3.492 20.641 2.66 1 97.38 255 LYS B O 1
ATOM 4678 N N . GLN B 1 256 ? -5.246 21.734 3.475 1 96.94 256 GLN B N 1
ATOM 4679 C CA . GLN B 1 256 ? -6.113 20.562 3.539 1 96.94 256 GLN B CA 1
ATOM 4680 C C . GLN B 1 256 ? -6.324 19.953 2.154 1 96.94 256 GLN B C 1
ATOM 4682 O O . GLN B 1 256 ? -6.227 18.75 1.98 1 96.94 256 GLN B O 1
ATOM 4687 N N . LYS B 1 257 ? -6.641 20.828 1.24 1 97.75 257 LYS B N 1
ATOM 4688 C CA . LYS B 1 257 ? -6.871 20.359 -0.122 1 97.75 257 LYS B CA 1
ATOM 4689 C C . LYS B 1 257 ? -5.629 19.688 -0.693 1 97.75 257 LYS B C 1
ATOM 4691 O O . LYS B 1 257 ? -5.719 18.625 -1.317 1 97.75 257 LYS B O 1
ATOM 4696 N N . LEU B 1 258 ? -4.434 20.328 -0.551 1 97 258 LEU B N 1
ATOM 4697 C CA . LEU B 1 258 ? -3.178 19.766 -1.045 1 97 258 LEU B CA 1
ATOM 4698 C C . LEU B 1 258 ? -2.898 18.406 -0.407 1 97 258 LEU B C 1
ATOM 4700 O O . LEU B 1 258 ? -2.477 17.484 -1.089 1 97 258 LEU B O 1
ATOM 4704 N N . THR B 1 259 ? -3.125 18.297 0.882 1 97.12 259 THR B N 1
ATOM 4705 C CA . THR B 1 259 ? -2.93 17.047 1.607 1 97.12 259 THR B CA 1
ATOM 4706 C C . THR B 1 259 ? -3.855 15.961 1.071 1 97.12 259 THR B C 1
ATOM 4708 O O . THR B 1 259 ? -3.428 14.828 0.854 1 97.12 259 THR B O 1
ATOM 4711 N N . GLU B 1 260 ? -5.086 16.281 0.855 1 97.31 260 GLU B N 1
ATOM 4712 C CA . GLU B 1 260 ? -6.055 15.336 0.314 1 97.31 260 GLU B CA 1
ATOM 4713 C C . GLU B 1 260 ? -5.656 14.883 -1.089 1 97.31 260 GLU B C 1
ATOM 4715 O O . GLU B 1 260 ? -5.773 13.703 -1.423 1 97.31 260 GLU B O 1
ATOM 4720 N N . ASN B 1 261 ? -5.242 15.844 -1.846 1 97.81 261 ASN B N 1
ATOM 4721 C CA . ASN B 1 261 ? -4.801 15.523 -3.201 1 97.81 261 ASN B CA 1
ATOM 4722 C C . ASN B 1 261 ? -3.6 14.586 -3.193 1 97.81 261 ASN B C 1
ATOM 4724 O O . ASN B 1 261 ? -3.541 13.641 -3.98 1 97.81 261 ASN B O 1
ATOM 4728 N N . LEU B 1 262 ? -2.666 14.867 -2.332 1 97.44 262 LEU B N 1
ATOM 4729 C CA . LEU B 1 262 ? -1.479 14.031 -2.207 1 97.44 262 LEU B CA 1
ATOM 4730 C C . LEU B 1 262 ? -1.858 12.617 -1.788 1 97.44 262 LEU B C 1
ATOM 4732 O O . LEU B 1 262 ? -1.338 11.641 -2.336 1 97.44 262 LEU B O 1
ATOM 4736 N N . GLU B 1 263 ? -2.754 12.484 -0.847 1 97.25 263 GLU B N 1
ATOM 4737 C CA . GLU B 1 263 ? -3.219 11.18 -0.389 1 97.25 263 GLU B CA 1
ATOM 4738 C C . GLU B 1 263 ? -3.922 10.422 -1.51 1 97.25 263 GLU B C 1
ATOM 4740 O O . GLU B 1 263 ? -3.695 9.219 -1.692 1 97.25 263 GLU B O 1
ATOM 4745 N N . ALA B 1 264 ? -4.758 11.125 -2.238 1 97.81 264 ALA B N 1
ATOM 4746 C CA . ALA B 1 264 ? -5.48 10.5 -3.346 1 97.81 264 ALA B CA 1
ATOM 4747 C C . ALA B 1 264 ? -4.52 10 -4.418 1 97.81 264 ALA B C 1
ATOM 4749 O O . ALA B 1 264 ? -4.668 8.883 -4.926 1 97.81 264 ALA B O 1
ATOM 4750 N N . GLN B 1 265 ? -3.527 10.844 -4.754 1 98.06 265 GLN B N 1
ATOM 4751 C CA . GLN B 1 265 ? -2.537 10.461 -5.75 1 98.06 265 GLN B CA 1
ATOM 4752 C C . GLN B 1 265 ? -1.728 9.25 -5.285 1 98.06 265 GLN B C 1
ATOM 4754 O O . GLN B 1 265 ? -1.477 8.328 -6.059 1 98.06 265 GLN B O 1
ATOM 4759 N N . SER B 1 266 ? -1.263 9.25 -4.023 1 98.31 266 SER B N 1
ATOM 4760 C CA . SER B 1 266 ? -0.542 8.117 -3.451 1 98.31 266 SER B CA 1
ATOM 4761 C C . SER B 1 266 ? -1.364 6.836 -3.539 1 98.31 266 SER B C 1
ATOM 4763 O O . SER B 1 266 ? -0.854 5.789 -3.945 1 98.31 266 SER B O 1
ATOM 4765 N N . ASN B 1 267 ? -2.621 6.891 -3.176 1 98.12 267 ASN B N 1
ATOM 4766 C CA . ASN B 1 267 ? -3.508 5.734 -3.229 1 98.12 267 ASN B CA 1
ATOM 4767 C C . ASN B 1 267 ? -3.648 5.199 -4.652 1 98.12 267 ASN B C 1
ATOM 4769 O O . ASN B 1 267 ? -3.662 3.986 -4.863 1 98.12 267 ASN B O 1
ATOM 4773 N N . THR B 1 268 ? -3.807 6.105 -5.559 1 98.38 268 THR B N 1
ATOM 4774 C CA . THR B 1 268 ? -3.912 5.703 -6.957 1 98.38 268 THR B CA 1
ATOM 4775 C C . THR B 1 268 ? -2.65 4.969 -7.402 1 98.38 268 THR B C 1
ATOM 4777 O O . THR B 1 268 ? -2.732 3.936 -8.078 1 98.38 268 THR B O 1
ATOM 4780 N N . LEU B 1 269 ? -1.489 5.484 -7.016 1 97.75 269 LEU B N 1
ATOM 4781 C CA . LEU B 1 269 ? -0.23 4.84 -7.371 1 97.75 269 LEU B CA 1
ATOM 4782 C C . LEU B 1 269 ? -0.133 3.453 -6.742 1 97.75 269 LEU B C 1
ATOM 4784 O O . LEU B 1 269 ? 0.312 2.504 -7.391 1 97.75 269 LEU B O 1
ATOM 4788 N N . HIS B 1 270 ? -0.521 3.312 -5.492 1 97.94 270 HIS B N 1
ATOM 4789 C CA . HIS B 1 270 ? -0.563 2.01 -4.84 1 97.94 270 HIS B CA 1
ATOM 4790 C C . HIS B 1 270 ? -1.439 1.031 -5.617 1 97.94 270 HIS B C 1
ATOM 4792 O O . HIS B 1 270 ? -1.061 -0.125 -5.816 1 97.94 270 HIS B O 1
ATOM 4798 N N . GLN B 1 271 ? -2.58 1.556 -6.043 1 98.19 271 GLN B N 1
ATOM 4799 C CA . GLN B 1 271 ? -3.514 0.706 -6.777 1 98.19 271 GLN B CA 1
ATOM 4800 C C . GLN B 1 271 ? -2.916 0.256 -8.109 1 98.19 271 GLN B C 1
ATOM 4802 O O . GLN B 1 271 ? -3.092 -0.894 -8.516 1 98.19 271 GLN B O 1
ATOM 4807 N N . ILE B 1 272 ? -2.299 1.139 -8.75 1 98.44 272 ILE B N 1
ATOM 4808 C CA . ILE B 1 272 ? -1.668 0.811 -10.023 1 98.44 272 ILE B CA 1
ATOM 4809 C C . ILE B 1 272 ? -0.628 -0.288 -9.82 1 98.44 272 ILE B C 1
ATOM 4811 O O . ILE B 1 272 ? -0.575 -1.254 -10.586 1 98.44 272 ILE B O 1
ATOM 4815 N N . ILE B 1 273 ? 0.179 -0.154 -8.766 1 97.75 273 ILE B N 1
ATOM 4816 C CA . ILE B 1 273 ? 1.2 -1.146 -8.453 1 97.75 273 ILE B CA 1
ATOM 4817 C C . ILE B 1 273 ? 0.54 -2.496 -8.172 1 97.75 273 ILE B C 1
ATOM 4819 O O . ILE B 1 273 ? 0.962 -3.521 -8.711 1 97.75 273 ILE B O 1
ATOM 4823 N N . ASP B 1 274 ? -0.462 -2.467 -7.398 1 98.25 274 ASP B N 1
ATOM 4824 C CA . ASP B 1 274 ? -1.145 -3.705 -7.027 1 98.25 274 ASP B CA 1
ATOM 4825 C C . ASP B 1 274 ? -1.776 -4.367 -8.25 1 98.25 274 ASP B C 1
ATOM 4827 O O . ASP B 1 274 ? -1.722 -5.59 -8.398 1 98.25 274 ASP B O 1
ATOM 4831 N N . ASN B 1 275 ? -2.422 -3.578 -9.086 1 98.06 275 ASN B N 1
ATOM 4832 C CA . ASN B 1 275 ? -3.023 -4.113 -10.305 1 98.06 275 ASN B CA 1
ATOM 4833 C C . ASN B 1 275 ? -1.972 -4.73 -11.219 1 98.06 275 ASN B C 1
ATOM 4835 O O . ASN B 1 275 ? -2.174 -5.824 -11.758 1 98.06 275 ASN B O 1
ATOM 4839 N N . TYR B 1 276 ? -0.913 -4.07 -11.359 1 97.69 276 TYR B N 1
ATOM 4840 C CA . TYR B 1 276 ? 0.169 -4.574 -12.195 1 97.69 276 TYR B CA 1
ATOM 4841 C C . TYR B 1 276 ? 0.741 -5.867 -11.633 1 97.69 276 TYR B C 1
ATOM 4843 O O . TYR B 1 276 ? 0.988 -6.82 -12.375 1 97.69 276 TYR B O 1
ATOM 4851 N N . LYS B 1 277 ? 0.963 -5.828 -10.344 1 97.62 277 LYS B N 1
ATOM 4852 C CA . LYS B 1 277 ? 1.45 -7.027 -9.672 1 97.62 277 LYS B CA 1
ATOM 4853 C C . LYS B 1 277 ? 0.518 -8.211 -9.914 1 97.62 277 LYS B C 1
ATOM 4855 O O . LYS B 1 277 ? 0.971 -9.305 -10.258 1 97.62 277 LYS B O 1
ATOM 4860 N N . SER B 1 278 ? -0.713 -7.984 -9.742 1 97.81 278 SER B N 1
ATOM 4861 C CA . SER B 1 278 ? -1.71 -9.039 -9.914 1 97.81 278 SER B CA 1
ATOM 4862 C C . SER B 1 278 ? -1.717 -9.562 -11.344 1 97.81 278 SER B C 1
ATOM 4864 O O . SER B 1 278 ? -1.803 -10.773 -11.562 1 97.81 278 SER B O 1
ATOM 4866 N N . GLU B 1 279 ? -1.636 -8.68 -12.234 1 97.75 279 GLU B N 1
ATOM 4867 C CA . GLU B 1 279 ? -1.614 -9.07 -13.641 1 97.75 279 GLU B CA 1
ATOM 4868 C C . GLU B 1 279 ? -0.378 -9.906 -13.969 1 97.75 279 GLU B C 1
ATOM 4870 O O . GLU B 1 279 ? -0.474 -10.93 -14.641 1 97.75 279 GLU B O 1
ATOM 4875 N N . MET B 1 280 ? 0.774 -9.453 -13.477 1 97.88 280 MET B N 1
ATOM 4876 C CA . MET B 1 280 ? 2.021 -10.172 -13.719 1 97.88 280 MET B CA 1
ATOM 4877 C C . MET B 1 280 ? 1.991 -11.555 -13.086 1 97.88 280 MET B C 1
ATOM 4879 O O . MET B 1 280 ? 2.422 -12.539 -13.695 1 97.88 280 MET B O 1
ATOM 4883 N N . LEU B 1 281 ? 1.481 -11.648 -11.875 1 97.5 281 LEU B N 1
ATOM 4884 C CA . LEU B 1 281 ? 1.363 -12.93 -11.188 1 97.5 281 LEU B CA 1
ATOM 4885 C C . LEU B 1 281 ? 0.447 -13.875 -11.961 1 97.5 281 LEU B C 1
ATOM 4887 O O . LEU B 1 281 ? 0.736 -15.07 -12.078 1 97.5 281 LEU B O 1
ATOM 4891 N N . ALA B 1 282 ? -0.637 -13.312 -12.5 1 97.5 282 ALA B N 1
ATOM 4892 C CA . ALA B 1 282 ? -1.565 -14.117 -13.289 1 97.5 282 ALA B CA 1
ATOM 4893 C C . ALA B 1 282 ? -0.898 -14.633 -14.555 1 97.5 282 ALA B C 1
ATOM 4895 O O . ALA B 1 282 ? -1.056 -15.805 -14.914 1 97.5 282 ALA B O 1
ATOM 4896 N N . ASN B 1 283 ? -0.143 -13.766 -15.18 1 97.44 283 ASN B N 1
ATOM 4897 C CA . ASN B 1 283 ? 0.566 -14.148 -16.391 1 97.44 283 ASN B CA 1
ATOM 4898 C C . ASN B 1 283 ? 1.592 -15.25 -16.125 1 97.44 283 ASN B C 1
ATOM 4900 O O . ASN B 1 283 ? 1.681 -16.219 -16.875 1 97.44 283 ASN B O 1
ATOM 4904 N N . ILE B 1 284 ? 2.367 -15.109 -15.047 1 96.88 284 ILE B N 1
ATOM 4905 C CA . ILE B 1 284 ? 3.363 -16.109 -14.656 1 96.88 284 ILE B CA 1
ATOM 4906 C C . ILE B 1 284 ? 2.676 -17.438 -14.367 1 96.88 284 ILE B C 1
ATOM 4908 O O . ILE B 1 284 ? 3.123 -18.484 -14.828 1 96.88 284 ILE B O 1
ATOM 4912 N N . SER B 1 285 ? 1.604 -17.422 -13.617 1 96.75 285 SER B N 1
ATOM 4913 C CA . SER B 1 285 ? 0.873 -18.625 -13.258 1 96.75 285 SER B CA 1
ATOM 4914 C C . SER B 1 285 ? 0.323 -19.328 -14.492 1 96.75 285 SER B C 1
ATOM 4916 O O . SER B 1 285 ? 0.455 -20.547 -14.625 1 96.75 285 SER B O 1
ATOM 4918 N N . GLN B 1 286 ? -0.252 -18.562 -15.406 1 97.38 286 GLN B N 1
ATOM 4919 C CA . GLN B 1 286 ? -0.846 -19.141 -16.609 1 97.38 286 GLN B CA 1
ATOM 4920 C C . GLN B 1 286 ? 0.213 -19.812 -17.484 1 97.38 286 GLN B C 1
ATOM 4922 O O . GLN B 1 286 ? 0.025 -20.938 -17.938 1 97.38 286 GLN B O 1
ATOM 4927 N N . LYS B 1 287 ? 1.327 -19.094 -17.703 1 97.38 287 LYS B N 1
ATOM 4928 C CA . LYS B 1 287 ? 2.395 -19.625 -18.547 1 97.38 287 LYS B CA 1
ATOM 4929 C C . LYS B 1 287 ? 3.004 -20.875 -17.922 1 97.38 287 LYS B C 1
ATOM 4931 O O . LYS B 1 287 ? 3.24 -21.875 -18.609 1 97.38 287 LYS B O 1
ATOM 4936 N N . CYS B 1 288 ? 3.248 -20.812 -16.609 1 96.44 288 CYS B N 1
ATOM 4937 C CA . CYS B 1 288 ? 3.826 -21.969 -15.914 1 96.44 288 CYS B CA 1
ATOM 4938 C C . CYS B 1 288 ? 2.861 -23.141 -15.906 1 96.44 288 CYS B C 1
ATOM 4940 O O . CYS B 1 288 ? 3.27 -24.281 -16.125 1 96.44 288 CYS B O 1
ATOM 4942 N N . GLU B 1 289 ? 1.566 -22.922 -15.727 1 96.19 289 GLU B N 1
ATOM 4943 C CA . GLU B 1 289 ? 0.572 -24 -15.711 1 96.19 289 GLU B CA 1
ATOM 4944 C C . GLU B 1 289 ? 0.45 -24.672 -17.078 1 96.19 289 GLU B C 1
ATOM 4946 O O . GLU B 1 289 ? 0.33 -25.891 -17.172 1 96.19 289 GLU B O 1
ATOM 4951 N N . ALA B 1 290 ? 0.496 -23.875 -18.141 1 97.06 290 ALA B N 1
ATOM 4952 C CA . ALA B 1 290 ? 0.434 -24.422 -19.5 1 97.06 290 ALA B CA 1
ATOM 4953 C C . ALA B 1 290 ? 1.641 -25.312 -19.797 1 97.06 290 ALA B C 1
ATOM 4955 O O . ALA B 1 290 ? 1.494 -26.406 -20.328 1 97.06 290 ALA B O 1
ATOM 4956 N N . GLU B 1 291 ? 2.803 -24.797 -19.375 1 96.75 291 GLU B N 1
ATOM 4957 C CA . GLU B 1 291 ? 4.027 -25.562 -19.609 1 96.75 291 GLU B CA 1
ATOM 4958 C C . GLU B 1 291 ? 4.047 -26.828 -18.781 1 96.75 291 GLU B C 1
ATOM 4960 O O . GLU B 1 291 ? 4.465 -27.891 -19.266 1 96.75 291 GLU B O 1
ATOM 4965 N N . LEU B 1 292 ? 3.559 -26.781 -17.5 1 96.5 292 LEU B N 1
ATOM 4966 C CA . LEU B 1 292 ? 3.514 -27.938 -16.625 1 96.5 292 LEU B CA 1
ATOM 4967 C C . LEU B 1 292 ? 2.541 -28.984 -17.156 1 96.5 292 LEU B C 1
ATOM 4969 O O . LEU B 1 292 ? 2.818 -30.188 -17.094 1 96.5 292 LEU B O 1
ATOM 4973 N N . ALA B 1 293 ? 1.44 -28.547 -17.75 1 96.62 293 ALA B N 1
ATOM 4974 C CA . ALA B 1 293 ? 0.461 -29.469 -18.328 1 96.62 293 ALA B CA 1
ATOM 4975 C C . ALA B 1 293 ? 1.044 -30.203 -19.531 1 96.62 293 ALA B C 1
ATOM 4977 O O . ALA B 1 293 ? 0.853 -31.406 -19.688 1 96.62 293 ALA B O 1
ATOM 4978 N N . ASP B 1 294 ? 1.8 -29.469 -20.312 1 97.06 294 ASP B N 1
ATOM 4979 C CA . ASP B 1 294 ? 2.447 -30.062 -21.469 1 97.06 294 ASP B CA 1
ATOM 4980 C C . ASP B 1 294 ? 3.482 -31.109 -21.062 1 97.06 294 ASP B C 1
ATOM 4982 O O . ASP B 1 294 ? 3.531 -32.188 -21.625 1 97.06 294 ASP B O 1
ATOM 4986 N N . LEU B 1 295 ? 4.277 -30.766 -20.047 1 95.94 295 LEU B N 1
ATOM 4987 C CA . LEU B 1 295 ? 5.316 -31.656 -19.562 1 95.94 295 LEU B CA 1
ATOM 4988 C C . LEU B 1 295 ? 4.703 -32.938 -19 1 95.94 295 LEU B C 1
ATOM 4990 O O . LEU B 1 295 ? 5.215 -34.031 -19.25 1 95.94 295 LEU B O 1
ATOM 4994 N N . GLU B 1 296 ? 3.611 -32.812 -18.297 1 95.38 296 GLU B N 1
ATOM 4995 C CA . GLU B 1 296 ? 2.934 -33.938 -17.703 1 95.38 296 GLU B CA 1
ATOM 4996 C C . GLU B 1 296 ? 2.387 -34.875 -18.781 1 95.38 296 GLU B C 1
ATOM 4998 O O . GLU B 1 296 ? 2.525 -36.094 -18.688 1 95.38 296 GLU B O 1
ATOM 5003 N N . THR B 1 297 ? 1.802 -34.281 -19.828 1 96 297 THR B N 1
ATOM 5004 C CA . THR B 1 297 ? 1.268 -35.062 -20.938 1 96 297 THR B CA 1
ATOM 5005 C C . THR B 1 297 ? 2.383 -35.844 -21.656 1 96 297 THR B C 1
ATOM 5007 O O . THR B 1 297 ? 2.25 -37.031 -21.922 1 96 297 THR B O 1
ATOM 5010 N N . LYS B 1 298 ? 3.467 -35.125 -21.891 1 96.44 298 LYS B N 1
ATOM 5011 C CA . LYS B 1 298 ? 4.602 -35.75 -22.562 1 96.44 298 LYS B CA 1
ATOM 5012 C C . LYS B 1 298 ? 5.176 -36.875 -21.734 1 96.44 298 LYS B C 1
ATOM 5014 O O . LYS B 1 298 ? 5.457 -37.969 -22.266 1 96.44 298 LYS B O 1
ATOM 5019 N N . SER B 1 299 ? 5.395 -36.656 -20.438 1 96.38 299 SER B N 1
ATOM 5020 C CA . SER B 1 299 ? 5.926 -37.656 -19.531 1 96.38 299 SER B CA 1
ATOM 5021 C C . SER B 1 299 ? 5.031 -38.906 -19.5 1 96.38 299 SER B C 1
ATOM 5023 O O . SER B 1 299 ? 5.52 -40.031 -19.594 1 96.38 299 SER B O 1
ATOM 5025 N N . ASN B 1 300 ? 3.732 -38.688 -19.469 1 94.81 300 ASN B N 1
ATOM 5026 C CA . ASN B 1 300 ? 2.773 -39.781 -19.422 1 94.81 300 ASN B CA 1
ATOM 5027 C C . ASN B 1 300 ? 2.803 -40.594 -20.703 1 94.81 300 ASN B C 1
ATOM 5029 O O . ASN B 1 300 ? 2.799 -41.844 -20.656 1 94.81 300 ASN B O 1
ATOM 5033 N N . ASN B 1 301 ? 2.871 -39.938 -21.828 1 94.56 301 ASN B N 1
ATOM 5034 C CA . ASN B 1 301 ? 2.918 -40.594 -23.125 1 94.56 301 ASN B CA 1
ATOM 5035 C C . ASN B 1 301 ? 4.18 -41.469 -23.266 1 94.56 301 ASN B C 1
ATOM 5037 O O . ASN B 1 301 ? 4.121 -42.594 -23.766 1 94.56 301 ASN B O 1
ATOM 5041 N N . LEU B 1 302 ? 5.266 -40.875 -22.797 1 95.25 302 LEU B N 1
ATOM 5042 C CA . LEU B 1 302 ? 6.527 -41.594 -22.875 1 95.25 302 LEU B CA 1
ATOM 5043 C C . LEU B 1 302 ? 6.512 -42.812 -21.953 1 95.25 302 LEU B C 1
ATOM 5045 O O . LEU B 1 302 ? 7.035 -43.875 -22.312 1 95.25 302 LEU B O 1
ATOM 5049 N N . GLU B 1 303 ? 5.883 -42.656 -20.766 1 94.69 303 GLU B N 1
ATOM 5050 C CA . GLU B 1 303 ? 5.777 -43.781 -19.844 1 94.69 303 GLU B CA 1
ATOM 5051 C C . GLU B 1 303 ? 4.938 -44.906 -20.438 1 94.69 303 GLU B C 1
ATOM 5053 O O . GLU B 1 303 ? 5.301 -46.094 -20.328 1 94.69 303 GLU B O 1
ATOM 5058 N N . ILE B 1 304 ? 3.854 -44.562 -21.125 1 94.5 304 ILE B N 1
ATOM 5059 C CA . ILE B 1 304 ? 2.988 -45.531 -21.766 1 94.5 304 ILE B CA 1
ATOM 5060 C C . ILE B 1 304 ? 3.758 -46.25 -22.875 1 94.5 304 ILE B C 1
ATOM 5062 O O . ILE B 1 304 ? 3.705 -47.469 -23 1 94.5 304 ILE B O 1
ATOM 5066 N N . ALA B 1 305 ? 4.473 -45.438 -23.625 1 93.31 305 ALA B N 1
ATOM 5067 C CA . ALA B 1 305 ? 5.27 -46 -24.703 1 93.31 305 ALA B CA 1
ATOM 5068 C C . ALA B 1 305 ? 6.34 -46.938 -24.172 1 93.31 305 ALA B C 1
ATOM 5070 O O . ALA B 1 305 ? 6.562 -48.031 -24.734 1 93.31 305 ALA B O 1
ATOM 5071 N N . GLY B 1 306 ? 7.02 -46.5 -23.125 1 93.44 306 GLY B N 1
ATOM 5072 C CA . GLY B 1 306 ? 8.023 -47.344 -22.5 1 93.44 306 GLY B CA 1
ATOM 5073 C C . GLY B 1 306 ? 7.473 -48.688 -22.031 1 93.44 306 GLY B C 1
ATOM 5074 O O . GLY B 1 306 ? 8.078 -49.719 -22.266 1 93.44 306 GLY B O 1
ATOM 5075 N N . LYS B 1 307 ? 6.293 -48.688 -21.422 1 92.56 307 LYS B N 1
ATOM 5076 C CA . LYS B 1 307 ? 5.641 -49.906 -20.938 1 92.56 307 LYS B CA 1
ATOM 5077 C C . LYS B 1 307 ? 5.25 -50.812 -22.109 1 92.56 307 LYS B C 1
ATOM 5079 O O . LYS B 1 307 ? 5.402 -52.031 -22.031 1 92.56 307 LYS B O 1
ATOM 5084 N N . SER B 1 308 ? 4.762 -50.188 -23.125 1 93.69 308 SER B N 1
ATOM 5085 C CA . SER B 1 308 ? 4.375 -50.938 -24.312 1 93.69 308 SER B CA 1
ATOM 5086 C C . SER B 1 308 ? 5.574 -51.656 -24.922 1 93.69 308 SER B C 1
ATOM 5088 O O . SER B 1 308 ? 5.488 -52.844 -25.25 1 93.69 308 SER B O 1
ATOM 5090 N N . LEU B 1 309 ? 6.668 -50.938 -25.062 1 93.44 309 LEU B N 1
ATOM 5091 C CA . LEU B 1 309 ? 7.879 -51.531 -25.609 1 93.44 309 LEU B CA 1
ATOM 5092 C C . LEU B 1 309 ? 8.367 -52.688 -24.734 1 93.44 309 LEU B C 1
ATOM 5094 O O . LEU B 1 309 ? 8.797 -53.719 -25.25 1 93.44 309 LEU B O 1
ATOM 5098 N N . GLN B 1 310 ? 8.266 -52.438 -23.453 1 93.19 310 GLN B N 1
ATOM 5099 C CA . GLN B 1 310 ? 8.664 -53.5 -22.531 1 93.19 310 GLN B CA 1
ATOM 5100 C C . GLN B 1 310 ? 7.785 -54.75 -22.703 1 93.19 310 GLN B C 1
ATOM 5102 O O . GLN B 1 310 ? 8.289 -55.875 -22.688 1 93.19 310 GLN B O 1
ATOM 5107 N N . ASP B 1 311 ? 6.445 -54.594 -22.859 1 92.38 311 ASP B N 1
ATOM 5108 C CA . ASP B 1 311 ? 5.504 -55.688 -23.078 1 92.38 311 ASP B CA 1
ATOM 5109 C C . ASP B 1 311 ? 5.836 -56.438 -24.375 1 92.38 311 ASP B C 1
ATOM 5111 O O . A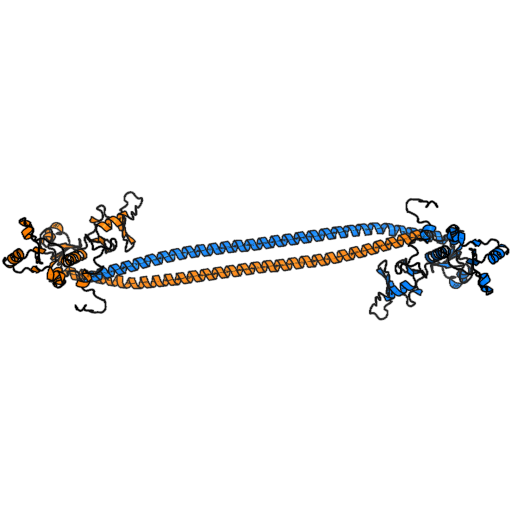SP B 1 311 ? 5.836 -57.688 -24.406 1 92.38 311 ASP B O 1
ATOM 5115 N N . ASN B 1 312 ? 6.133 -55.719 -25.406 1 93 312 ASN B N 1
ATOM 5116 C CA . ASN B 1 312 ? 6.473 -56.344 -26.688 1 93 312 ASN B CA 1
ATOM 5117 C C . ASN B 1 312 ? 7.781 -57.125 -26.609 1 93 312 ASN B C 1
ATOM 5119 O O . ASN B 1 312 ? 7.895 -58.188 -27.188 1 93 312 ASN B O 1
ATOM 5123 N N . ALA B 1 313 ? 8.734 -56.469 -25.922 1 93.19 313 ALA B N 1
ATOM 5124 C CA . ALA B 1 313 ? 10 -57.188 -25.75 1 93.19 313 ALA B CA 1
ATOM 5125 C C . ALA B 1 313 ? 9.812 -58.5 -25.016 1 93.19 313 ALA B C 1
ATOM 5127 O O . ALA B 1 313 ? 10.367 -59.531 -25.406 1 93.19 313 ALA B O 1
ATOM 5128 N N . THR B 1 314 ? 8.969 -58.5 -23.953 1 91.94 314 THR B N 1
ATOM 5129 C CA . THR B 1 314 ? 8.695 -59.688 -23.188 1 91.94 314 THR B CA 1
ATOM 5130 C C . THR B 1 314 ? 8.008 -60.75 -24.062 1 91.94 314 THR B C 1
ATOM 5132 O O . THR B 1 314 ? 8.375 -61.906 -24.031 1 91.94 314 THR B O 1
ATOM 5135 N N . TYR B 1 315 ? 7.109 -60.344 -24.812 1 90.5 315 TYR B N 1
ATOM 5136 C CA . TYR B 1 315 ? 6.398 -61.219 -25.719 1 90.5 315 TYR B CA 1
ATOM 5137 C C . TYR B 1 315 ? 7.355 -61.875 -26.703 1 90.5 315 TYR B C 1
ATOM 5139 O O . TYR B 1 315 ? 7.328 -63.094 -26.891 1 90.5 315 TYR B O 1
ATOM 5147 N N . LEU B 1 316 ? 8.203 -61.062 -27.359 1 90.88 316 LEU B N 1
ATOM 5148 C CA . LEU B 1 316 ? 9.141 -61.562 -28.344 1 90.88 316 LEU B CA 1
ATOM 5149 C C . LEU B 1 316 ? 10.133 -62.531 -27.719 1 90.88 316 LEU B C 1
ATOM 5151 O O . LEU B 1 316 ? 10.508 -63.531 -28.328 1 90.88 316 LEU B O 1
ATOM 5155 N N . GLN B 1 317 ? 10.477 -62.25 -26.531 1 91.31 317 GLN B N 1
ATOM 5156 C CA . GLN B 1 317 ? 11.375 -63.156 -25.812 1 91.31 317 GLN B CA 1
ATOM 5157 C C . GLN B 1 317 ? 10.719 -64.5 -25.562 1 91.31 317 GLN B C 1
ATOM 5159 O O . GLN B 1 317 ? 11.344 -65.562 -25.766 1 91.31 317 GLN B O 1
ATOM 5164 N N . TYR B 1 318 ? 9.477 -64.5 -25.141 1 89.38 318 TYR B N 1
ATOM 5165 C CA . TYR B 1 318 ? 8.742 -65.75 -24.922 1 89.38 318 TYR B CA 1
ATOM 5166 C C . TYR B 1 318 ? 8.594 -66.5 -26.219 1 89.38 318 TYR B C 1
ATOM 5168 O O . TYR B 1 318 ? 8.742 -67.75 -26.234 1 89.38 318 TYR B O 1
ATOM 5176 N N . LEU B 1 319 ? 8.383 -65.812 -27.25 1 88.19 319 LEU B N 1
ATOM 5177 C CA . LEU B 1 319 ? 8.227 -66.438 -28.547 1 88.19 319 LEU B CA 1
ATOM 5178 C C . LEU B 1 319 ? 9.523 -67.125 -28.984 1 88.19 319 LEU B C 1
ATOM 5180 O O . LEU B 1 319 ? 9.5 -68.25 -29.484 1 88.19 319 LEU B O 1
ATOM 5184 N N . LEU B 1 320 ? 10.539 -66.438 -28.828 1 87.88 320 LEU B N 1
ATOM 5185 C CA . LEU B 1 320 ? 11.844 -67 -29.219 1 87.88 320 LEU B CA 1
ATOM 5186 C C . LEU B 1 320 ? 12.203 -68.188 -28.406 1 87.88 320 LEU B C 1
ATOM 5188 O O . LEU B 1 320 ? 12.75 -69.188 -28.938 1 87.88 320 LEU B O 1
ATOM 5192 N N . HIS B 1 321 ? 11.836 -68.25 -27.188 1 86.5 321 HIS B N 1
ATOM 5193 C CA . HIS B 1 321 ? 12.273 -69.312 -26.281 1 86.5 321 HIS B CA 1
ATOM 5194 C C . HIS B 1 321 ? 11.297 -70.5 -26.312 1 86.5 321 HIS B C 1
ATOM 5196 O O . HIS B 1 321 ? 11.711 -71.625 -26.203 1 86.5 321 HIS B O 1
ATOM 5202 N N . HIS B 1 322 ? 10.094 -70.188 -26.453 1 86 322 HIS B N 1
ATOM 5203 C CA . HIS B 1 322 ? 9.109 -71.25 -26.281 1 86 322 HIS B CA 1
ATOM 5204 C C . HIS B 1 322 ? 8.32 -71.438 -27.562 1 86 322 HIS B C 1
ATOM 5206 O O . HIS B 1 322 ? 7.398 -72.25 -27.609 1 86 322 HIS B O 1
ATOM 5212 N N . GLY B 1 323 ? 8.594 -70.562 -28.531 1 80.12 323 GLY B N 1
ATOM 5213 C CA . GLY B 1 323 ? 7.98 -70.812 -29.828 1 80.12 323 GLY B CA 1
ATOM 5214 C C . GLY B 1 323 ? 8.406 -72.125 -30.453 1 80.12 323 GLY B C 1
ATOM 5215 O O . GLY B 1 323 ? 9.469 -72.688 -30.141 1 80.12 323 GLY B O 1
ATOM 5216 N N . ARG B 1 324 ? 7.473 -73.188 -31.078 1 69.75 324 ARG B N 1
ATOM 5217 C CA . ARG B 1 324 ? 7.73 -74.5 -31.656 1 69.75 324 ARG B CA 1
ATOM 5218 C C . ARG B 1 324 ? 8.742 -74.375 -32.781 1 69.75 324 ARG B C 1
ATOM 5220 O O . ARG B 1 324 ? 8.57 -73.625 -33.719 1 69.75 324 ARG B O 1
ATOM 5227 N N . ALA B 1 325 ? 9.953 -74.438 -32.469 1 53.72 325 ALA B N 1
ATOM 5228 C CA . ALA B 1 325 ? 10.883 -74.812 -33.5 1 53.72 325 ALA B CA 1
ATOM 5229 C C . ALA B 1 325 ? 10.43 -76.125 -34.156 1 53.72 325 ALA B C 1
ATOM 5231 O O . ALA B 1 325 ? 9.953 -77.062 -33.469 1 53.72 325 ALA B O 1
ATOM 5232 N N . MET B 1 326 ? 9.625 -76.188 -35.219 1 42.56 326 MET B N 1
ATOM 5233 C CA . MET B 1 326 ? 9.539 -77.438 -35.938 1 42.56 326 MET B CA 1
ATOM 5234 C C . MET B 1 326 ? 10.898 -78.125 -35.969 1 42.56 326 MET B C 1
ATOM 5236 O O . MET B 1 326 ? 11.852 -77.625 -36.562 1 42.56 326 MET B O 1
ATOM 5240 N N . LYS B 1 327 ? 11.438 -78.625 -34.938 1 39 327 LYS B N 1
ATOM 5241 C CA . LYS B 1 327 ? 12.633 -79.438 -35.031 1 39 327 LYS B CA 1
ATOM 5242 C C . LYS B 1 327 ? 12.461 -80.562 -36.062 1 39 327 LYS B C 1
ATOM 5244 O O . LYS B 1 327 ? 11.5 -81.312 -35.969 1 39 327 LYS B O 1
ATOM 5249 N N . SER B 1 328 ? 12.766 -80.562 -37.312 1 29.19 328 SER B N 1
ATOM 5250 C CA . SER B 1 328 ? 13.625 -81.625 -37.75 1 29.19 328 SER B CA 1
ATOM 5251 C C . SER B 1 328 ? 14.883 -81.688 -36.906 1 29.19 328 SER B C 1
ATOM 5253 O O . SER B 1 328 ? 15.461 -80.688 -36.531 1 29.19 328 SER B O 1
#